Protein AF-0000000080314604 (afdb_homodimer)

Solvent-accessible surface area (backbone atoms only — not comparable to full-atom values): 36647 Å² total; per-residue (Å²): 114,68,57,58,67,42,43,47,68,58,77,38,38,29,44,70,38,36,53,60,72,23,35,50,66,32,46,63,83,41,47,66,77,58,94,66,36,32,67,40,71,62,60,79,66,90,70,66,66,75,65,69,70,42,43,37,62,43,99,84,60,45,66,39,70,54,50,74,65,53,44,48,52,48,36,40,73,53,12,19,38,38,34,41,87,55,27,36,36,32,30,52,87,29,19,28,50,33,38,35,43,31,62,76,80,54,58,82,66,72,52,71,48,75,71,47,50,38,72,49,67,38,81,57,75,39,74,42,70,52,81,55,19,45,31,35,29,30,62,89,41,12,28,33,42,26,35,26,68,90,76,49,34,67,52,34,39,34,27,14,79,58,78,78,60,79,63,67,44,36,40,58,47,48,51,50,43,34,64,74,27,71,47,63,82,34,43,78,61,76,75,50,92,60,64,52,64,21,50,42,46,35,41,37,51,15,45,26,56,74,60,64,30,61,51,60,52,39,42,66,61,27,48,45,58,69,75,41,62,74,78,64,32,58,68,59,52,53,50,28,50,69,51,20,57,79,43,72,73,52,88,56,21,64,29,44,24,46,38,52,44,51,55,50,50,54,47,39,46,54,42,54,44,60,64,61,78,71,71,88,57,76,44,21,17,47,38,34,37,42,56,55,47,48,53,25,21,51,42,28,52,64,39,42,50,61,55,50,49,52,52,20,38,69,64,33,55,83,65,63,68,41,42,58,68,54,33,38,75,73,38,56,29,64,93,65,40,56,64,30,44,42,60,69,72,104,114,68,59,59,67,42,44,47,70,58,78,38,39,29,45,71,39,37,55,61,73,23,35,49,67,33,47,63,84,42,48,65,76,57,92,66,39,31,65,44,74,61,70,71,64,89,68,70,64,74,62,68,73,40,42,38,62,42,101,82,46,47,65,41,75,56,51,73,67,54,44,47,52,49,35,38,72,52,13,21,37,38,34,40,86,56,29,36,36,31,30,53,85,30,19,29,50,35,38,36,45,34,63,77,79,55,59,82,67,70,54,70,48,74,72,46,49,38,72,50,66,40,81,58,77,39,74,42,66,53,76,54,19,43,30,36,30,31,60,89,40,12,28,32,41,25,33,25,70,89,76,50,34,68,54,34,39,35,27,16,79,56,79,80,60,82,62,66,43,37,40,59,46,50,52,50,44,34,67,75,26,72,45,64,82,34,43,80,60,74,75,52,92,60,62,51,62,22,49,40,46,35,40,36,51,15,45,26,56,72,63,63,30,61,50,60,53,40,42,66,60,28,48,46,58,69,76,41,63,73,78,62,31,58,69,59,52,53,50,29,48,70,51,20,62,84,42,72,72,51,90,55,23,61,30,45,24,46,38,53,42,50,52,50,52,52,48,40,44,53,41,54,45,60,64,60,77,70,71,84,57,79,45,19,16,46,38,35,36,41,55,53,46,47,53,24,20,50,41,28,52,61,40,41,50,60,55,47,50,51,52,20,40,70,65,32,56,84,66,64,68,42,43,59,69,56,35,39,73,73,39,57,29,64,94,64,37,57,64,28,44,42,60,69,73,105

pLDDT: mean 79.79, std 16.33, range [25.59, 97.56]

Foldseek 3Di:
DAPLLCLLVLVAALQPGADCQDGFFDFPVRHNADQQKDWDFPDDDPPPPDDDGCFDLPVVRGTHRQPPVRVSVVCCVGWTWMDHPQKIFGDDNRGTAKIKHFDPVCVVVVQQAPVVVCVRRNQAPDWDDDLQWTWGHHQSRQKIWTARPVVSDTGIMMHHHDPDDQDKDALLNLLVLCLVAPCLVPVPDDQDPDFLNNLSVLQNQLVCVVLVCDGSVSNLQLVSLLVDDPVLQVPLLVVCCVPVPPDHDDSCNLSVLQNVLSVVVSVLVCLLCVLPPPDPPPDPVNVVVSVVSNVVSVVSVVVCVVSSVSNSCSSHVPGDIDGQVRSVVPRPNDPDDSSNRVVVVD/DAPLLCLLVLVAALQPGADQQDGFFDFPVRHNADPQKAWDFPPDPPPPPPPDGCFPCPVVRGGHNQPPVRVSVVCCVGWTWMDHPQKIFGDDNRGTAKIKHFDPVCVVVVQQAPVVVCVRRNQAPDWDDDLQWTWGHHQSRQKIWTARPVVSDTGIMMHHHDPDDQDKDALLNLLVLCLVAPCLVPVPDDQDPDFLNNLSVLQNQLVCVVLVQDGSVSNLQLVSLLVDDPVLQVPLLVVCCVPVPPDHDDSCNLSVLLNVLSVVVSVLVCLLCVLPPPPPPPDPVNVVVSVVSNVVSVVSVVVCVVSSVSNSCSSHVPGDIDGQVRSVVPRPNDPDDSNNRVVVVD

Radius of gyration: 33.5 Å; Cα contacts (8 Å, |Δi|>4): 1181; chains: 2; bounding box: 65×101×66 Å

Structure (mmCIF, N/CA/C/O backbone):
data_AF-0000000080314604-model_v1
#
loop_
_entity.id
_entity.type
_entity.pdbx_description
1 polymer 'Uncharacterized protein'
#
loop_
_atom_site.group_PDB
_atom_site.id
_atom_site.type_symbol
_atom_site.label_atom_id
_atom_site.label_alt_id
_atom_site.label_comp_id
_atom_site.label_asym_id
_atom_site.label_entity_id
_atom_site.label_seq_id
_atom_site.pdbx_PDB_ins_code
_atom_site.Cartn_x
_atom_site.Cartn_y
_atom_site.Cartn_z
_atom_site.occupancy
_atom_site.B_iso_or_equiv
_atom_site.auth_seq_id
_atom_site.auth_comp_id
_atom_site.auth_asym_id
_atom_site.auth_atom_id
_atom_site.pdbx_PDB_model_num
ATOM 1 N N . MET A 1 1 ? 17.922 49.344 4.137 1 65.94 1 MET A N 1
ATOM 2 C CA . MET A 1 1 ? 17.734 49.125 5.57 1 65.94 1 MET A CA 1
ATOM 3 C C . MET A 1 1 ? 16.25 49.031 5.914 1 65.94 1 MET A C 1
ATOM 5 O O . MET A 1 1 ? 15.422 49.719 5.293 1 65.94 1 MET A O 1
ATOM 9 N N . ILE A 1 2 ? 15.883 48.062 6.645 1 79.75 2 ILE A N 1
ATOM 10 C CA . ILE A 1 2 ? 14.492 47.875 7.016 1 79.75 2 ILE A CA 1
ATOM 11 C C . ILE A 1 2 ? 14.047 48.969 7.977 1 79.75 2 ILE A C 1
ATOM 13 O O . ILE A 1 2 ? 14.703 49.219 8.992 1 79.75 2 ILE A O 1
ATOM 17 N N . ASP A 1 3 ? 13.102 49.75 7.535 1 81.94 3 ASP A N 1
ATOM 18 C CA . ASP A 1 3 ? 12.516 50.781 8.398 1 81.94 3 ASP A CA 1
ATOM 19 C C . ASP A 1 3 ? 11.516 50.156 9.375 1 81.94 3 ASP A C 1
ATOM 21 O O . ASP A 1 3 ? 10.312 50.125 9.109 1 81.94 3 ASP A O 1
ATOM 25 N N . TRP A 1 4 ? 12.031 49.812 10.5 1 85 4 TRP A N 1
ATOM 26 C CA . TRP A 1 4 ? 11.211 49.094 11.477 1 85 4 TRP A CA 1
ATOM 27 C C . TRP A 1 4 ? 10.148 50 12.062 1 85 4 TRP A C 1
ATOM 29 O O . TRP A 1 4 ? 9.031 49.562 12.352 1 85 4 TRP A O 1
ATOM 39 N N . ASP A 1 5 ? 10.523 51.281 12.219 1 84.81 5 ASP A N 1
ATOM 40 C CA . ASP A 1 5 ? 9.578 52.219 12.797 1 84.81 5 ASP A CA 1
ATOM 41 C C . ASP A 1 5 ? 8.383 52.438 11.867 1 84.81 5 ASP A C 1
ATOM 43 O O . ASP A 1 5 ? 7.238 52.5 12.32 1 84.81 5 ASP A O 1
ATOM 47 N N . ALA A 1 6 ? 8.68 52.5 10.656 1 85.19 6 ALA A N 1
ATOM 48 C CA . ALA A 1 6 ? 7.605 52.656 9.68 1 85.19 6 ALA A CA 1
ATOM 49 C C . ALA A 1 6 ? 6.719 51.406 9.641 1 85.19 6 ALA A C 1
ATOM 51 O O . ALA A 1 6 ? 5.5 51.531 9.492 1 85.19 6 ALA A O 1
ATOM 52 N N . LEU A 1 7 ? 7.285 50.281 9.82 1 84.12 7 LEU A N 1
ATOM 53 C CA . LEU A 1 7 ? 6.539 49.031 9.812 1 84.12 7 LEU A CA 1
ATOM 54 C C . LEU A 1 7 ? 5.652 48.938 11.055 1 84.12 7 LEU A C 1
ATOM 56 O O . LEU A 1 7 ? 4.48 48.562 10.953 1 84.12 7 LEU A O 1
ATOM 60 N N . ARG A 1 8 ? 6.199 49.375 12.188 1 85 8 ARG A N 1
ATOM 61 C CA . ARG A 1 8 ? 5.465 49.312 13.445 1 85 8 ARG A CA 1
ATOM 62 C C . ARG A 1 8 ? 4.262 50.25 13.422 1 85 8 ARG A C 1
ATOM 64 O O . ARG A 1 8 ? 3.201 49.906 13.961 1 85 8 ARG A O 1
ATOM 71 N N . SER A 1 9 ? 4.527 51.344 12.75 1 82.81 9 SER A N 1
ATOM 72 C CA . SER A 1 9 ? 3.482 52.375 12.742 1 82.81 9 SER A CA 1
ATOM 73 C C . SER A 1 9 ? 2.436 52.062 11.672 1 82.81 9 SER A C 1
ATOM 75 O O . SER A 1 9 ? 1.402 52.75 11.609 1 82.81 9 SER A O 1
ATOM 77 N N . GLY A 1 10 ? 2.709 51.125 10.906 1 82.31 10 GLY A N 1
ATOM 78 C CA . GLY A 1 10 ? 1.764 50.781 9.859 1 82.31 10 GLY A CA 1
ATOM 79 C C . GLY A 1 10 ? 1.852 51.688 8.648 1 82.31 10 GLY A C 1
ATOM 80 O O . GLY A 1 10 ? 1.002 51.625 7.758 1 82.31 10 GLY A O 1
ATOM 81 N N . ARG A 1 11 ? 2.814 52.594 8.609 1 82.31 11 ARG A N 1
ATOM 82 C CA . ARG A 1 11 ? 2.992 53.5 7.48 1 82.31 11 ARG A CA 1
ATOM 83 C C . ARG A 1 11 ? 3.369 52.719 6.219 1 82.31 11 ARG A C 1
ATOM 85 O O . ARG A 1 11 ? 2.996 53.125 5.109 1 82.31 11 ARG A O 1
ATOM 92 N N . VAL A 1 12 ? 4.066 51.625 6.473 1 81.62 12 VAL A N 1
ATOM 93 C CA . VAL A 1 12 ? 4.438 50.75 5.379 1 81.62 12 VAL A CA 1
ATOM 94 C C . VAL A 1 12 ? 4.168 49.281 5.773 1 81.62 12 VAL A C 1
ATOM 96 O O . VAL A 1 12 ? 3.939 49 6.949 1 81.62 12 VAL A O 1
ATOM 99 N N . ASP A 1 13 ? 4.074 48.5 4.73 1 87.69 13 ASP A N 1
ATOM 100 C CA . ASP A 1 13 ? 3.93 47.062 5.043 1 87.69 13 ASP A CA 1
ATOM 101 C C . ASP A 1 13 ? 5.172 46.281 4.625 1 87.69 13 ASP A C 1
ATOM 103 O O . ASP A 1 13 ? 6.145 46.875 4.145 1 87.69 13 ASP A O 1
ATOM 107 N N . GLY A 1 14 ? 5.156 45.062 5.043 1 86.81 14 GLY A N 1
ATOM 108 C CA . GLY A 1 14 ? 6.312 44.188 4.836 1 86.81 14 GLY A CA 1
ATOM 109 C C . GLY A 1 14 ? 6.719 44.062 3.381 1 86.81 14 GLY A C 1
ATOM 110 O O . GLY A 1 14 ? 7.859 43.719 3.076 1 86.81 14 GLY A O 1
ATOM 111 N N . ARG A 1 15 ? 5.828 44.438 2.426 1 89.25 15 ARG A N 1
ATOM 112 C CA . ARG A 1 15 ? 6.133 44.375 1.001 1 89.25 15 ARG A CA 1
ATOM 113 C C . ARG A 1 15 ? 7.074 45.5 0.574 1 89.25 15 ARG A C 1
ATOM 115 O O . ARG A 1 15 ? 7.73 45.406 -0.465 1 89.25 15 ARG A O 1
ATOM 122 N N . SER A 1 16 ? 7.109 46.531 1.393 1 86.44 16 SER A N 1
ATOM 123 C CA . SER A 1 16 ? 7.918 47.688 1.062 1 86.44 16 SER A CA 1
ATOM 124 C C . SER A 1 16 ? 9.328 47.562 1.636 1 86.44 16 SER A C 1
ATOM 126 O O . SER A 1 16 ? 10.195 48.406 1.353 1 86.44 16 SER A O 1
ATOM 128 N N . ALA A 1 17 ? 9.516 46.531 2.398 1 86.06 17 ALA A N 1
ATOM 129 C CA . ALA A 1 17 ? 10.828 46.344 3.023 1 86.06 17 ALA A CA 1
ATOM 130 C C . ALA A 1 17 ? 11.898 46.031 1.979 1 86.06 17 ALA A C 1
ATOM 132 O O . ALA A 1 17 ? 11.695 45.188 1.114 1 86.06 17 ALA A O 1
ATOM 133 N N . ARG A 1 18 ? 12.969 46.781 2.047 1 87.25 18 ARG A N 1
ATOM 134 C CA . ARG A 1 18 ? 14.102 46.531 1.159 1 87.25 18 ARG A CA 1
ATOM 135 C C . ARG A 1 18 ? 15.234 45.844 1.901 1 87.25 18 ARG A C 1
ATOM 137 O O . ARG A 1 18 ? 15.703 46.344 2.932 1 87.25 18 ARG A O 1
ATOM 144 N N . VAL A 1 19 ? 15.539 44.688 1.45 1 87.5 19 VAL A N 1
ATOM 145 C CA . VAL A 1 19 ? 16.609 43.875 2.025 1 87.5 19 VAL A CA 1
ATOM 146 C C . VAL A 1 19 ? 17.625 43.5 0.936 1 87.5 19 VAL A C 1
ATOM 148 O O . VAL A 1 19 ? 17.25 42.938 -0.099 1 87.5 19 VAL A O 1
ATOM 151 N N . ARG A 1 20 ? 18.828 43.844 1.153 1 87.44 20 ARG A N 1
ATOM 152 C CA . ARG A 1 20 ? 19.906 43.562 0.207 1 87.44 20 ARG A CA 1
ATOM 153 C C . ARG A 1 20 ? 19.531 44 -1.201 1 87.44 20 ARG A C 1
ATOM 155 O O . ARG A 1 20 ? 19.641 43.25 -2.156 1 87.44 20 ARG A O 1
ATOM 162 N N . GLY A 1 21 ? 18.906 45.125 -1.232 1 87.38 21 GLY A N 1
ATOM 163 C CA . GLY A 1 21 ? 18.625 45.781 -2.502 1 87.38 21 GLY A CA 1
ATOM 164 C C . GLY A 1 21 ? 17.297 45.406 -3.102 1 87.38 21 GLY A C 1
ATOM 165 O O . GLY A 1 21 ? 16.828 46 -4.062 1 87.38 21 GLY A O 1
ATOM 166 N N . ALA A 1 22 ? 16.703 44.406 -2.539 1 91.06 22 ALA A N 1
ATOM 167 C CA . ALA A 1 22 ? 15.508 43.906 -3.191 1 91.06 22 ALA A CA 1
ATOM 168 C C . ALA A 1 22 ? 14.289 44.031 -2.283 1 91.06 22 ALA A C 1
ATOM 170 O O . ALA A 1 22 ? 14.414 44.031 -1.057 1 91.06 22 ALA A O 1
ATOM 171 N N . ARG A 1 23 ? 13.141 44.25 -2.912 1 91.75 23 ARG A N 1
ATOM 172 C CA . ARG A 1 23 ? 11.836 44.188 -2.256 1 91.75 23 ARG A CA 1
ATOM 173 C C . ARG A 1 23 ? 10.953 43.125 -2.867 1 91.75 23 ARG A C 1
ATOM 175 O O . ARG A 1 23 ? 11.289 42.531 -3.904 1 91.75 23 ARG A O 1
ATOM 182 N N . ILE A 1 24 ? 9.867 42.812 -2.096 1 91.94 24 ILE A N 1
ATOM 183 C CA . ILE A 1 24 ? 8.875 41.906 -2.625 1 91.94 24 ILE A CA 1
ATOM 184 C C . ILE A 1 24 ? 8.398 42.375 -3.994 1 91.94 24 ILE A C 1
ATOM 186 O O . ILE A 1 24 ? 8.102 43.562 -4.172 1 91.94 24 ILE A O 1
ATOM 190 N N . GLY A 1 25 ? 8.391 41.5 -4.969 1 89.75 25 GLY A N 1
ATOM 191 C CA . GLY A 1 25 ? 7.953 41.875 -6.312 1 89.75 25 GLY A CA 1
ATOM 192 C C . GLY A 1 25 ? 9.109 42.156 -7.254 1 89.75 25 GLY A C 1
ATOM 193 O O . GLY A 1 25 ? 8.922 42.188 -8.477 1 89.75 25 GLY A O 1
ATOM 194 N N . ASP A 1 26 ? 10.297 42.344 -6.77 1 91.06 26 ASP A N 1
ATOM 195 C CA . ASP A 1 26 ? 11.453 42.625 -7.613 1 91.06 26 ASP A CA 1
ATOM 196 C C . ASP A 1 26 ? 11.969 41.375 -8.305 1 91.06 26 ASP A C 1
ATOM 198 O O . ASP A 1 26 ? 11.703 40.25 -7.848 1 91.06 26 ASP A O 1
ATOM 202 N N . ALA A 1 27 ? 12.602 41.562 -9.383 1 89.44 27 ALA A N 1
ATOM 203 C CA . ALA A 1 27 ? 13.266 40.469 -10.078 1 89.44 27 ALA A CA 1
ATOM 204 C C . ALA A 1 27 ? 14.547 40.062 -9.359 1 89.44 27 ALA A C 1
ATOM 206 O O . ALA A 1 27 ? 15.07 40.812 -8.531 1 89.44 27 ALA A O 1
ATOM 207 N N . ILE A 1 28 ? 15.016 38.875 -9.641 1 86.06 28 ILE A N 1
ATOM 208 C CA . ILE A 1 28 ? 16.203 38.312 -8.992 1 86.06 28 ILE A CA 1
ATOM 209 C C . ILE A 1 28 ? 17.391 39.25 -9.188 1 86.06 28 ILE A C 1
ATOM 211 O O . ILE A 1 28 ? 18.297 39.312 -8.359 1 86.06 28 ILE A O 1
ATOM 215 N N . GLY A 1 29 ? 17.391 40 -10.211 1 85.94 29 GLY A N 1
ATOM 216 C CA . GLY A 1 29 ? 18.469 40.906 -10.492 1 85.94 29 GLY A CA 1
ATOM 217 C C . GLY A 1 29 ? 18.625 42 -9.438 1 85.94 29 GLY A C 1
ATOM 218 O O . GLY A 1 29 ? 19.688 42.594 -9.305 1 85.94 29 GLY A O 1
ATOM 219 N N . ALA A 1 30 ? 17.594 42.281 -8.719 1 89.69 30 ALA A N 1
ATOM 220 C CA . ALA A 1 30 ? 17.625 43.344 -7.707 1 89.69 30 ALA A CA 1
ATOM 221 C C . ALA A 1 30 ? 18.359 42.875 -6.457 1 89.69 30 ALA A C 1
ATOM 223 O O . ALA A 1 30 ? 18.781 43.719 -5.645 1 89.69 30 ALA A O 1
ATOM 224 N N . ILE A 1 31 ? 18.531 41.562 -6.277 1 88.44 31 ILE A N 1
ATOM 225 C CA . ILE A 1 31 ? 19.125 41 -5.062 1 88.44 31 ILE A CA 1
ATOM 226 C C . ILE A 1 31 ? 20.641 41.156 -5.117 1 88.44 31 ILE A C 1
ATOM 228 O O . ILE A 1 31 ? 21.281 40.75 -6.086 1 88.44 31 ILE A O 1
ATOM 232 N N . GLU A 1 32 ? 21.188 41.844 -4.137 1 87.06 32 GLU A N 1
ATOM 233 C CA . GLU A 1 32 ? 22.625 41.938 -3.986 1 87.06 32 GLU A CA 1
ATOM 234 C C . GLU A 1 32 ? 23.219 40.625 -3.477 1 87.06 32 GLU A C 1
ATOM 236 O O . GLU A 1 32 ? 23.031 40.25 -2.314 1 87.06 32 GLU A O 1
ATOM 241 N N . LEU A 1 33 ? 23.844 39.906 -4.371 1 82.5 33 LEU A N 1
ATOM 242 C CA . LEU A 1 33 ? 24.438 38.625 -4.039 1 82.5 33 LEU A CA 1
ATOM 243 C C . LEU A 1 33 ? 25.891 38.781 -3.578 1 82.5 33 LEU A C 1
ATOM 245 O O . LEU A 1 33 ? 26.547 39.75 -3.939 1 82.5 33 LEU A O 1
ATOM 249 N N . ASP A 1 34 ? 26.266 38 -2.656 1 78 34 ASP A N 1
ATOM 250 C CA . ASP A 1 34 ? 27.672 37.969 -2.256 1 78 34 ASP A CA 1
ATOM 251 C C . ASP A 1 34 ? 28.203 36.531 -2.299 1 78 34 ASP A C 1
ATOM 253 O O . ASP A 1 34 ? 27.547 35.625 -2.836 1 78 34 ASP A O 1
ATOM 257 N N . ALA A 1 35 ? 29.422 36.312 -1.798 1 70.38 35 ALA A N 1
ATOM 258 C CA . ALA A 1 35 ? 30.125 35.031 -1.932 1 70.38 35 ALA A CA 1
ATOM 259 C C . ALA A 1 35 ? 29.438 33.969 -1.114 1 70.38 35 ALA A C 1
ATOM 261 O O . ALA A 1 35 ? 29.672 32.75 -1.341 1 70.38 35 ALA A O 1
ATOM 262 N N . SER A 1 36 ? 28.547 34.344 -0.225 1 69.25 36 SER A N 1
ATOM 263 C CA . SER A 1 36 ? 27.922 33.344 0.652 1 69.25 36 SER A CA 1
ATOM 264 C C . SER A 1 36 ? 26.625 32.812 0.044 1 69.25 36 SER A C 1
ATOM 266 O O . SER A 1 36 ? 25.922 32 0.672 1 69.25 36 SER A O 1
ATOM 268 N N . VAL A 1 37 ? 26.344 33.156 -1.178 1 76.12 37 VAL A N 1
ATOM 269 C CA . VAL A 1 37 ? 25.031 32.844 -1.766 1 76.12 37 VAL A CA 1
ATOM 270 C C . VAL A 1 37 ? 24.875 31.344 -1.947 1 76.12 37 VAL A C 1
ATOM 272 O O . VAL A 1 37 ? 25.828 30.656 -2.338 1 76.12 37 VAL A O 1
ATOM 275 N N . ARG A 1 38 ? 23.719 30.875 -1.546 1 71.38 38 ARG A N 1
ATOM 276 C CA . ARG A 1 38 ? 23.281 29.5 -1.783 1 71.38 38 ARG A CA 1
ATOM 277 C C . ARG A 1 38 ? 21.891 29.469 -2.43 1 71.38 38 ARG A C 1
ATOM 279 O O . ARG A 1 38 ? 21.094 30.375 -2.232 1 71.38 38 ARG A O 1
ATOM 286 N N . TYR A 1 39 ? 21.609 28.516 -3.338 1 70.56 39 TYR A N 1
ATOM 287 C CA . TYR A 1 39 ? 20.344 28.391 -4.059 1 70.56 39 TYR A CA 1
ATOM 288 C C . TYR A 1 39 ? 19.75 27 -3.869 1 70.56 39 TYR A C 1
ATOM 290 O O . TYR A 1 39 ? 20.469 26.016 -3.863 1 70.56 39 TYR A O 1
ATOM 298 N N . GLU A 1 40 ? 18.422 27 -3.516 1 64.12 40 GLU A N 1
ATOM 299 C CA . GLU A 1 40 ? 17.625 25.781 -3.455 1 64.12 40 GLU A CA 1
ATOM 300 C C . GLU A 1 40 ? 16.438 25.844 -4.406 1 64.12 40 GLU A C 1
ATOM 302 O O . GLU A 1 40 ? 15.617 26.766 -4.324 1 64.12 40 GLU A O 1
ATOM 307 N N . SER A 1 41 ? 16.281 24.891 -5.383 1 54.31 41 SER A N 1
ATOM 308 C CA . SER A 1 41 ? 15.156 24.875 -6.309 1 54.31 41 SER A CA 1
ATOM 309 C C . SER A 1 41 ? 13.898 24.328 -5.637 1 54.31 41 SER A C 1
ATOM 311 O O . SER A 1 41 ? 13.977 23.469 -4.762 1 54.31 41 SER A O 1
ATOM 313 N N . ILE A 1 42 ? 12.688 25.047 -5.629 1 48.62 42 ILE A N 1
ATOM 314 C CA . ILE A 1 42 ? 11.398 24.547 -5.16 1 48.62 42 ILE A CA 1
ATOM 315 C C . ILE A 1 42 ? 10.898 23.453 -6.094 1 48.62 42 ILE A C 1
ATOM 317 O O . ILE A 1 42 ? 9.828 22.891 -5.875 1 48.62 42 ILE A O 1
ATOM 321 N N . ALA A 1 43 ? 11.289 23.172 -7.172 1 40.94 43 ALA A N 1
ATOM 322 C CA . ALA A 1 43 ? 10.633 22.156 -7.996 1 40.94 43 ALA A CA 1
ATOM 323 C C . ALA A 1 43 ? 10.242 20.938 -7.16 1 40.94 43 ALA A C 1
ATOM 325 O O . ALA A 1 43 ? 10.672 20.812 -6.012 1 40.94 43 ALA A O 1
ATOM 326 N N . SER A 1 44 ? 10.219 19.531 -7.762 1 33 44 SER A N 1
ATOM 327 C CA . SER A 1 44 ? 9.391 18.359 -7.477 1 33 44 SER A CA 1
ATOM 328 C C . SER A 1 44 ? 9.57 17.906 -6.031 1 33 44 SER A C 1
ATOM 330 O O . SER A 1 44 ? 10.516 18.312 -5.355 1 33 44 SER A O 1
ATOM 332 N N . GLY A 1 45 ? 9 16.562 -5.59 1 29.94 45 GLY A N 1
ATOM 333 C CA . GLY A 1 45 ? 8.859 15.859 -4.328 1 29.94 45 GLY A CA 1
ATOM 334 C C . GLY A 1 45 ? 10.078 15.984 -3.432 1 29.94 45 GLY A C 1
ATOM 335 O O . GLY A 1 45 ? 11.133 16.469 -3.869 1 29.94 45 GLY A O 1
ATOM 336 N N . PRO A 1 46 ? 9.828 15.891 -2.119 1 28.27 46 PRO A N 1
ATOM 337 C CA . PRO A 1 46 ? 10.844 16.016 -1.071 1 28.27 46 PRO A CA 1
ATOM 338 C C . PRO A 1 46 ? 12.227 15.547 -1.527 1 28.27 46 PRO A C 1
ATOM 340 O O . PRO A 1 46 ? 13.125 15.375 -0.703 1 28.27 46 PRO A O 1
ATOM 343 N N . ARG A 1 47 ? 12.312 14.852 -2.693 1 27.72 47 ARG A N 1
ATOM 344 C CA . ARG A 1 47 ? 13.656 14.289 -2.811 1 27.72 47 ARG A CA 1
ATOM 345 C C . ARG A 1 47 ? 14.711 15.383 -2.826 1 27.72 47 ARG A C 1
ATOM 347 O O . ARG A 1 47 ? 15.891 15.117 -3.055 1 27.72 47 ARG A O 1
ATOM 354 N N . SER A 1 48 ? 14.25 16.531 -3.32 1 26.42 48 SER A N 1
ATOM 355 C CA . SER A 1 48 ? 15.484 17.219 -3.701 1 26.42 48 SER A CA 1
ATOM 356 C C . SER A 1 48 ? 16.312 17.594 -2.475 1 26.42 48 SER A C 1
ATOM 358 O O . SER A 1 48 ? 15.867 18.375 -1.633 1 26.42 48 SER A O 1
ATOM 360 N N . HIS A 1 49 ? 16.891 16.688 -1.822 1 26.62 49 HIS A N 1
ATOM 361 C CA . HIS A 1 49 ? 18.031 17 -0.963 1 26.62 49 HIS A CA 1
ATOM 362 C C . HIS A 1 49 ? 18.672 18.312 -1.354 1 26.62 49 HIS A C 1
ATOM 364 O O . HIS A 1 49 ? 18.703 18.672 -2.535 1 26.62 49 HIS A O 1
ATOM 370 N N . GLY A 1 50 ? 18.641 19.203 -0.4 1 25.59 50 GLY A N 1
ATOM 371 C CA . GLY A 1 50 ? 19.469 20.391 -0.252 1 25.59 50 GLY A CA 1
ATOM 372 C C . GLY A 1 50 ? 20.844 20.234 -0.878 1 25.59 50 GLY A C 1
ATOM 373 O O . GLY A 1 50 ? 21.484 19.188 -0.744 1 25.59 50 GLY A O 1
ATOM 374 N N . THR A 1 51 ? 21 20.906 -2.045 1 26.53 51 THR A N 1
ATOM 375 C CA . THR A 1 51 ? 22.344 21.281 -2.475 1 26.53 51 THR A CA 1
ATOM 376 C C . THR A 1 51 ? 23.203 21.656 -1.274 1 26.53 51 THR A C 1
ATOM 378 O O . THR A 1 51 ? 22.734 22.297 -0.336 1 26.53 51 THR A O 1
ATOM 381 N N . ASP A 1 52 ? 24.156 20.938 -0.807 1 27.08 52 ASP A N 1
ATOM 382 C CA . ASP A 1 52 ? 25.375 21.578 -0.298 1 27.08 52 ASP A CA 1
ATOM 383 C C . ASP A 1 52 ? 25.469 23.031 -0.762 1 27.08 52 ASP A C 1
ATOM 385 O O . ASP A 1 52 ? 24.734 23.453 -1.657 1 27.08 52 ASP A O 1
ATOM 389 N N . GLY A 1 53 ? 26.797 23.781 -0.779 1 28.75 53 GLY A N 1
ATOM 390 C CA . GLY A 1 53 ? 27.281 25.047 -1.3 1 28.75 53 GLY A CA 1
ATOM 391 C C . GLY A 1 53 ? 26.672 25.422 -2.639 1 28.75 53 GLY A C 1
ATOM 392 O O . GLY A 1 53 ? 25.984 24.609 -3.252 1 28.75 53 GLY A O 1
ATOM 393 N N . ALA A 1 54 ? 27.016 26.75 -3.264 1 32.78 54 ALA A N 1
ATOM 394 C CA . ALA A 1 54 ? 27.141 27.406 -4.566 1 32.78 54 ALA A CA 1
ATOM 395 C C . ALA A 1 54 ? 27.422 26.375 -5.664 1 32.78 54 ALA A C 1
ATOM 397 O O . ALA A 1 54 ? 27.969 26.719 -6.719 1 32.78 54 ALA A O 1
ATOM 398 N N . PHE A 1 55 ? 27.609 25.047 -5.395 1 31.61 55 PHE A N 1
ATOM 399 C CA . PHE A 1 55 ? 28.203 24.172 -6.414 1 31.61 55 PHE A CA 1
ATOM 400 C C . PHE A 1 55 ? 27.109 23.531 -7.266 1 31.61 55 PHE A C 1
ATOM 402 O O . PHE A 1 55 ? 26.031 23.234 -6.77 1 31.61 55 PHE A O 1
ATOM 409 N N . ASP A 1 56 ? 27.078 23.812 -8.594 1 33.81 56 ASP A N 1
ATOM 410 C CA . ASP A 1 56 ? 26.375 23.172 -9.695 1 33.81 56 ASP A CA 1
ATOM 411 C C . ASP A 1 56 ? 26.625 21.656 -9.711 1 33.81 56 ASP A C 1
ATOM 413 O O . ASP A 1 56 ? 27.766 21.219 -9.688 1 33.81 56 ASP A O 1
ATOM 417 N N . ILE A 1 57 ? 25.984 20.891 -9.195 1 34.5 57 ILE A N 1
ATOM 418 C CA . ILE A 1 57 ? 26.203 19.484 -9.523 1 34.5 57 ILE A CA 1
ATOM 419 C C . ILE A 1 57 ? 25.875 19.234 -10.992 1 34.5 57 ILE A C 1
ATOM 421 O O . ILE A 1 57 ? 24.734 19.422 -11.414 1 34.5 57 ILE A O 1
ATOM 425 N N . LEU A 1 58 ? 26.922 19.234 -11.922 1 30.88 58 LEU A N 1
ATOM 426 C CA . LEU A 1 58 ? 26.781 18.891 -13.336 1 30.88 58 LEU A CA 1
ATOM 427 C C . LEU A 1 58 ? 26.141 17.531 -13.508 1 30.88 58 LEU A C 1
ATOM 429 O O . LEU A 1 58 ? 26.203 16.688 -12.609 1 30.88 58 LEU A O 1
ATOM 433 N N . PRO A 1 59 ? 25.547 17.438 -14.695 1 34.34 59 PRO A N 1
ATOM 434 C CA . PRO A 1 59 ? 24.938 16.141 -14.992 1 34.34 59 PRO A CA 1
ATOM 435 C C . PRO A 1 59 ? 25.812 14.961 -14.562 1 34.34 59 PRO A C 1
ATOM 437 O O . PRO A 1 59 ? 25.281 13.898 -14.203 1 34.34 59 PRO A O 1
ATOM 440 N N . ASP A 1 60 ? 27.203 15.102 -14.602 1 33.81 60 ASP A N 1
ATOM 441 C CA . ASP A 1 60 ? 28.219 14.102 -14.289 1 33.81 60 ASP A CA 1
ATOM 442 C C . ASP A 1 60 ? 28.5 14.055 -12.797 1 33.81 60 ASP A C 1
ATOM 444 O O . ASP A 1 60 ? 29.422 13.367 -12.352 1 33.81 60 ASP A O 1
ATOM 448 N N . GLY A 1 61 ? 27.781 14.469 -11.922 1 34.38 61 GLY A N 1
ATOM 449 C CA . GLY A 1 61 ? 27.859 14.414 -10.477 1 34.38 61 GLY A CA 1
ATOM 450 C C . GLY A 1 61 ? 28.734 15.5 -9.883 1 34.38 61 GLY A C 1
ATOM 451 O O . GLY A 1 61 ? 28.938 15.547 -8.664 1 34.38 61 GLY A O 1
ATOM 452 N N . ARG A 1 62 ? 29.531 16.203 -10.859 1 37.22 62 ARG A N 1
ATOM 453 C CA . ARG A 1 62 ? 30.5 17.188 -10.383 1 37.22 62 ARG A CA 1
ATOM 454 C C . ARG A 1 62 ? 29.812 18.438 -9.875 1 37.22 62 ARG A C 1
ATOM 456 O O . ARG A 1 62 ? 28.797 18.875 -10.438 1 37.22 62 ARG A O 1
ATOM 463 N N . ARG A 1 63 ? 30.203 19 -8.656 1 37.03 63 ARG A N 1
ATOM 464 C CA . ARG A 1 63 ? 29.781 20.219 -7.969 1 37.03 63 ARG A CA 1
ATOM 465 C C . ARG A 1 63 ? 30.438 21.453 -8.578 1 37.03 63 ARG A C 1
ATOM 467 O O . ARG A 1 63 ? 31.672 21.516 -8.68 1 37.03 63 ARG A O 1
ATOM 474 N N . VAL A 1 64 ? 29.953 22.219 -9.586 1 42.31 64 VAL A N 1
ATOM 475 C CA . VAL A 1 64 ? 30.594 23.438 -10.086 1 42.31 64 VAL A CA 1
ATOM 476 C C . VAL A 1 64 ? 29.953 24.656 -9.43 1 42.31 64 VAL A C 1
ATOM 478 O O . VAL A 1 64 ? 28.734 24.719 -9.273 1 42.31 64 VAL A O 1
ATOM 481 N N . PRO A 1 65 ? 30.703 25.578 -8.828 1 46.59 65 PRO A N 1
ATOM 482 C CA . PRO A 1 65 ? 30.219 26.859 -8.305 1 46.59 65 PRO A CA 1
ATOM 483 C C . PRO A 1 65 ? 29.406 27.641 -9.32 1 46.59 65 PRO A C 1
ATOM 485 O O . PRO A 1 65 ? 29.812 27.797 -10.477 1 46.59 65 PRO A O 1
ATOM 488 N N . VAL A 1 66 ? 28.203 27.828 -9.195 1 53.5 66 VAL A N 1
ATOM 489 C CA . VAL A 1 66 ? 27.359 28.516 -10.172 1 53.5 66 VAL A CA 1
ATOM 490 C C . VAL A 1 66 ? 27.641 30.016 -10.133 1 53.5 66 VAL A C 1
ATOM 492 O O . VAL A 1 66 ? 27.75 30.594 -9.055 1 53.5 66 VAL A O 1
ATOM 495 N N . SER A 1 67 ? 28.234 30.656 -11.25 1 62.81 67 SER A N 1
ATOM 496 C CA . SER A 1 67 ? 28.328 32.094 -11.375 1 62.81 67 SER A CA 1
ATOM 497 C C . SER A 1 67 ? 27.016 32.781 -11.016 1 62.81 67 SER A C 1
ATOM 499 O O . SER A 1 67 ? 25.953 32.188 -11.125 1 62.81 67 SER A O 1
ATOM 501 N N . PRO A 1 68 ? 27.188 34.094 -10.336 1 65.56 68 PRO A N 1
ATOM 502 C CA . PRO A 1 68 ? 25.969 34.844 -10.008 1 65.56 68 PRO A CA 1
ATOM 503 C C . PRO A 1 68 ? 25 34.906 -11.188 1 65.56 68 PRO A C 1
ATOM 505 O O . PRO A 1 68 ? 23.781 34.875 -10.992 1 65.56 68 PRO A O 1
ATOM 508 N N . GLU A 1 69 ? 25.594 35.031 -12.336 1 67.44 69 GLU A N 1
ATOM 509 C CA . GLU A 1 69 ? 24.75 35.125 -13.523 1 67.44 69 GLU A CA 1
ATOM 510 C C . GLU A 1 69 ? 24 33.844 -13.773 1 67.44 69 GLU A C 1
ATOM 512 O O . GLU A 1 69 ? 22.797 33.844 -14.039 1 67.44 69 GLU A O 1
ATOM 517 N N . THR A 1 70 ? 24.688 32.875 -13.633 1 67.62 70 THR A N 1
ATOM 518 C CA . THR A 1 70 ? 24.094 31.578 -13.852 1 67.62 70 THR A CA 1
ATOM 519 C C . THR A 1 70 ? 23.031 31.281 -12.789 1 67.62 70 THR A C 1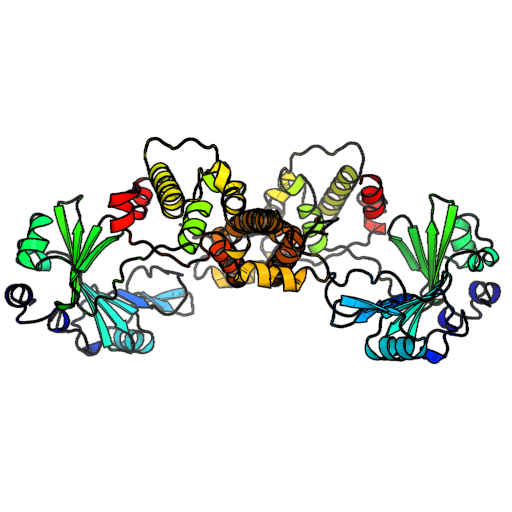
ATOM 521 O O . THR A 1 70 ? 21.984 30.703 -13.086 1 67.62 70 THR A O 1
ATOM 524 N N . LEU A 1 71 ? 23.391 31.719 -11.625 1 72.12 71 LEU A N 1
ATOM 525 C CA . LEU A 1 71 ? 22.438 31.531 -10.539 1 72.12 71 LEU A CA 1
ATOM 526 C C . LEU A 1 71 ? 21.125 32.281 -10.828 1 72.12 71 LEU A C 1
ATOM 528 O O . LEU A 1 71 ? 20.047 31.719 -10.648 1 72.12 71 LEU A O 1
ATOM 532 N N . ARG A 1 72 ? 21.266 33.531 -11.367 1 77.62 72 ARG A N 1
ATOM 533 C CA . ARG A 1 72 ? 20.078 34.344 -11.633 1 77.62 72 ARG A CA 1
ATOM 534 C C . ARG A 1 72 ? 19.203 33.688 -12.711 1 77.62 72 ARG A C 1
ATOM 536 O O . ARG A 1 72 ? 17.984 33.688 -12.609 1 77.62 72 ARG A O 1
ATOM 543 N N . GLU A 1 73 ? 19.844 33.125 -13.594 1 73.25 73 GLU A N 1
ATOM 544 C CA . GLU A 1 73 ? 19.125 32.438 -14.672 1 73.25 73 GLU A CA 1
ATOM 545 C C . GLU A 1 73 ? 18.391 31.203 -14.156 1 73.25 73 GLU A C 1
ATOM 547 O O . GLU A 1 73 ? 17.219 31 -14.477 1 73.25 73 GLU A O 1
ATOM 552 N N . GLU A 1 74 ? 19.062 30.516 -13.359 1 69.19 74 GLU A N 1
ATOM 553 C CA . GLU A 1 74 ? 18.484 29.281 -12.828 1 69.19 74 GLU A CA 1
ATOM 554 C C . GLU A 1 74 ? 17.281 29.578 -11.938 1 69.19 74 GLU A C 1
ATOM 556 O O . GLU A 1 74 ? 16.25 28.922 -12.031 1 69.19 74 GLU A O 1
ATOM 561 N N . VAL A 1 75 ? 17.438 30.531 -11.141 1 74.38 75 VAL A N 1
ATOM 562 C CA . VAL A 1 75 ? 16.375 30.875 -10.195 1 74.38 75 VAL A CA 1
ATOM 563 C C . VAL A 1 75 ? 15.18 31.469 -10.953 1 74.38 75 VAL A C 1
ATOM 565 O O . VAL A 1 75 ? 14.031 31.203 -10.602 1 74.38 75 VAL A O 1
ATOM 568 N N . ALA A 1 76 ? 15.547 32.188 -11.961 1 75.06 76 ALA A N 1
ATOM 569 C CA . ALA A 1 76 ? 14.469 32.781 -12.758 1 75.06 76 ALA A CA 1
ATOM 570 C C . ALA A 1 76 ? 13.648 31.688 -13.453 1 75.06 76 ALA A C 1
ATOM 572 O O . ALA A 1 76 ? 12.43 31.797 -13.562 1 75.06 76 ALA A O 1
ATOM 573 N N . ALA A 1 77 ? 14.312 30.688 -13.812 1 68.75 77 ALA A N 1
ATOM 574 C CA . ALA A 1 77 ? 13.656 29.625 -14.586 1 68.75 77 ALA A CA 1
ATOM 575 C C . ALA A 1 77 ? 12.914 28.656 -13.672 1 68.75 77 ALA A C 1
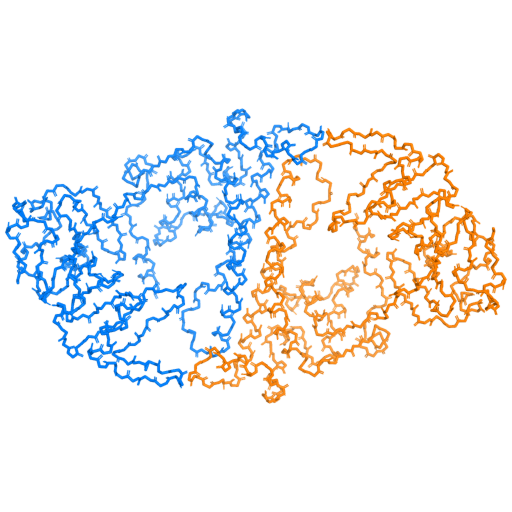ATOM 577 O O . ALA A 1 77 ? 11.812 28.219 -13.992 1 68.75 77 ALA A O 1
ATOM 578 N N . ARG A 1 78 ? 13.438 28.391 -12.539 1 66.06 78 ARG A N 1
ATOM 579 C CA . ARG A 1 78 ? 12.914 27.266 -11.773 1 66.06 78 ARG A CA 1
ATOM 580 C C . ARG A 1 78 ? 12.312 27.719 -10.453 1 66.06 78 ARG A C 1
ATOM 582 O O . ARG A 1 78 ? 11.609 26.969 -9.789 1 66.06 78 ARG A O 1
ATOM 589 N N . GLY A 1 79 ? 12.516 28.906 -10.219 1 71.88 79 GLY A N 1
ATOM 590 C CA . GLY A 1 79 ? 12.117 29.328 -8.883 1 71.88 79 GLY A CA 1
ATOM 591 C C . GLY A 1 79 ? 12.906 28.641 -7.781 1 71.88 79 GLY A C 1
ATOM 592 O O . GLY A 1 79 ? 13.703 27.734 -8.055 1 71.88 79 GLY A O 1
ATOM 593 N N . GLY A 1 80 ? 12.852 29.188 -6.59 1 75.12 80 GLY A N 1
ATOM 594 C CA . GLY A 1 80 ? 13.555 28.594 -5.465 1 75.12 80 GLY A CA 1
ATOM 595 C C . GLY A 1 80 ? 13.898 29.594 -4.375 1 75.12 80 GLY A C 1
ATOM 596 O O . GLY A 1 80 ? 13.289 30.656 -4.293 1 75.12 80 GLY A O 1
ATOM 597 N N . ARG A 1 81 ? 14.734 29.047 -3.521 1 76.75 81 ARG A N 1
ATOM 598 C CA . ARG A 1 81 ? 15.188 29.875 -2.408 1 76.75 81 ARG A CA 1
ATOM 599 C C . ARG A 1 81 ? 16.656 30.25 -2.564 1 76.75 81 ARG A C 1
ATOM 601 O O . ARG A 1 81 ? 17.484 29.406 -2.9 1 76.75 81 ARG A O 1
ATOM 608 N N . VAL A 1 82 ? 16.922 31.547 -2.463 1 79.75 82 VAL A N 1
ATOM 609 C CA . VAL A 1 82 ? 18.281 32.094 -2.492 1 79.75 82 VAL A CA 1
ATOM 610 C C . VAL A 1 82 ? 18.688 32.531 -1.091 1 79.75 82 VAL A C 1
ATOM 612 O O . VAL A 1 82 ? 17.984 33.312 -0.447 1 79.75 82 VAL A O 1
ATOM 615 N N . PHE A 1 83 ? 19.75 31.938 -0.624 1 78.44 83 PHE A N 1
ATOM 616 C CA . PHE A 1 83 ? 20.266 32.25 0.697 1 78.44 83 PHE A CA 1
ATOM 617 C C . PHE A 1 83 ? 21.5 33.156 0.586 1 78.44 83 PHE A C 1
ATOM 619 O O . PHE A 1 83 ? 22.453 32.844 -0.117 1 78.44 83 PHE A O 1
ATOM 626 N N . VAL A 1 84 ? 21.391 34.375 1.19 1 81.44 84 VAL A N 1
ATOM 627 C CA . VAL A 1 84 ? 22.516 35.312 1.189 1 81.44 84 VAL A CA 1
ATOM 628 C C . VAL A 1 84 ? 22.672 35.938 2.574 1 81.44 84 VAL A C 1
ATOM 630 O O . VAL A 1 84 ? 21.828 36.719 3.012 1 81.44 84 VAL A O 1
ATOM 633 N N . ALA A 1 85 ? 23.812 35.75 3.281 1 77.88 85 ALA A N 1
ATOM 634 C CA . ALA A 1 85 ? 24.203 36.375 4.535 1 77.88 85 ALA A CA 1
ATOM 635 C C . ALA A 1 85 ? 23.031 36.469 5.504 1 77.88 85 ALA A C 1
ATOM 637 O O . ALA A 1 85 ? 22.688 37.562 5.973 1 77.88 85 ALA A O 1
ATOM 638 N N . GLY A 1 86 ? 22.281 35.406 5.855 1 76.81 86 GLY A N 1
ATOM 639 C CA . GLY A 1 86 ? 21.219 35.344 6.848 1 76.81 86 GLY A CA 1
ATOM 640 C C . GLY A 1 86 ? 19.859 35.719 6.285 1 76.81 86 GLY A C 1
ATOM 641 O O . GLY A 1 86 ? 18.875 35.781 7.02 1 76.81 86 GLY A O 1
ATOM 642 N N . THR A 1 87 ? 19.922 36.031 4.984 1 85.38 87 THR A N 1
ATOM 643 C CA . THR A 1 87 ? 18.672 36.375 4.316 1 85.38 87 THR A CA 1
ATOM 644 C C . THR A 1 87 ? 18.297 35.281 3.312 1 85.38 87 THR A C 1
ATOM 646 O O . THR A 1 87 ? 19.156 34.75 2.627 1 85.38 87 THR A O 1
ATOM 649 N N . THR A 1 88 ? 17.062 35 3.35 1 83.62 88 THR A N 1
ATOM 650 C CA . THR A 1 88 ? 16.531 34.062 2.369 1 83.62 88 THR A CA 1
ATOM 651 C C . THR A 1 88 ? 15.484 34.719 1.481 1 83.62 88 THR A C 1
ATOM 653 O O . THR A 1 88 ? 14.57 35.375 1.98 1 83.62 88 THR A O 1
ATOM 656 N N . PHE A 1 89 ? 15.688 34.625 0.172 1 86.19 89 PHE A N 1
ATOM 657 C CA . PHE A 1 89 ? 14.719 35.094 -0.811 1 86.19 89 PHE A CA 1
ATOM 658 C C . PHE A 1 89 ? 14.016 33.906 -1.474 1 86.19 89 PHE A C 1
ATOM 660 O O . PHE A 1 89 ? 14.672 32.969 -1.962 1 86.19 89 PHE A O 1
ATOM 667 N N . GLU A 1 90 ? 12.766 33.938 -1.381 1 84.31 90 GLU A N 1
ATOM 668 C CA . GLU A 1 90 ? 11.984 32.969 -2.16 1 84.31 90 GLU A CA 1
ATOM 669 C C . GLU A 1 90 ? 11.484 33.594 -3.459 1 84.31 90 GLU A C 1
ATOM 671 O O . GLU A 1 90 ? 10.805 34.625 -3.436 1 84.31 90 GLU A O 1
ATOM 676 N N . LEU A 1 91 ? 11.867 32.938 -4.527 1 82.56 91 LEU A N 1
ATOM 677 C CA . LEU A 1 91 ? 11.469 33.438 -5.832 1 82.56 91 LEU A CA 1
ATOM 678 C C . LEU A 1 91 ? 10.516 32.469 -6.527 1 82.56 91 LEU A C 1
ATOM 680 O O . LEU A 1 91 ? 10.703 31.266 -6.457 1 82.56 91 LEU A O 1
ATOM 684 N N . ARG A 1 92 ? 9.461 33.062 -7.012 1 80.94 92 ARG A N 1
ATOM 685 C CA . ARG A 1 92 ? 8.531 32.344 -7.898 1 80.94 92 ARG A CA 1
ATOM 686 C C . ARG A 1 92 ? 8.258 33.188 -9.156 1 80.94 92 ARG A C 1
ATOM 688 O O . ARG A 1 92 ? 8.07 34.406 -9.086 1 80.94 92 ARG A O 1
ATOM 695 N N . ASP A 1 93 ? 8.352 32.469 -10.242 1 78.19 93 ASP A N 1
ATOM 696 C CA . ASP A 1 93 ? 8.141 33.125 -11.531 1 78.19 93 ASP A CA 1
ATOM 697 C C . ASP A 1 93 ? 9.094 34.312 -11.727 1 78.19 93 ASP A C 1
ATOM 699 O O . ASP A 1 93 ? 8.688 35.375 -12.219 1 78.19 93 ASP A O 1
ATOM 703 N N . GLY A 1 94 ? 10.25 34.156 -11.133 1 78.56 94 GLY A N 1
ATOM 704 C CA . GLY A 1 94 ? 11.312 35.125 -11.359 1 78.56 94 GLY A CA 1
ATOM 705 C C . GLY A 1 94 ? 11.219 36.344 -10.445 1 78.56 94 GLY A C 1
ATOM 706 O O . GLY A 1 94 ? 11.992 37.281 -10.578 1 78.56 94 GLY A O 1
ATOM 707 N N . VAL A 1 95 ? 10.227 36.344 -9.594 1 88 95 VAL A N 1
ATOM 708 C CA . VAL A 1 95 ? 10.039 37.5 -8.742 1 88 95 VAL A CA 1
ATOM 709 C C . VAL A 1 95 ? 10.148 37.094 -7.273 1 88 95 VAL A C 1
ATOM 711 O O . VAL A 1 95 ? 9.789 35.969 -6.906 1 88 95 VAL A O 1
ATOM 714 N N . VAL A 1 96 ? 10.625 38 -6.504 1 89 96 VAL A N 1
ATOM 715 C CA . VAL A 1 96 ? 10.734 37.781 -5.066 1 89 96 VAL A CA 1
ATOM 716 C C . VAL A 1 96 ? 9.336 37.781 -4.438 1 89 96 VAL A C 1
ATOM 718 O O . VAL A 1 96 ? 8.602 38.75 -4.531 1 89 96 VAL A O 1
ATOM 721 N N . ARG A 1 97 ? 9 36.688 -3.779 1 86.19 97 ARG A N 1
ATOM 722 C CA . ARG A 1 97 ? 7.68 36.562 -3.174 1 86.19 97 ARG A CA 1
ATOM 723 C C . ARG A 1 97 ? 7.762 36.688 -1.657 1 86.19 97 ARG A C 1
ATOM 725 O O . ARG A 1 97 ? 6.812 37.156 -1.018 1 86.19 97 ARG A O 1
ATOM 732 N N . ARG A 1 98 ? 8.898 36.219 -1.147 1 86.88 98 ARG A N 1
ATOM 733 C CA . ARG A 1 98 ? 9.094 36.25 0.298 1 86.88 98 ARG A CA 1
ATOM 734 C C . ARG A 1 98 ? 10.562 36.5 0.641 1 86.88 98 ARG A C 1
ATOM 736 O O . ARG A 1 98 ? 11.453 36.125 -0.108 1 86.88 98 ARG A O 1
ATOM 743 N N . ILE A 1 99 ? 10.797 37.219 1.729 1 87.19 99 ILE A N 1
ATOM 744 C CA . ILE A 1 99 ? 12.133 37.5 2.26 1 87.19 99 ILE A CA 1
ATOM 745 C C . ILE A 1 99 ? 12.18 37.125 3.74 1 87.19 99 ILE A C 1
ATOM 747 O O . ILE A 1 99 ? 11.32 37.531 4.52 1 87.19 99 ILE A O 1
ATOM 751 N N . TRP A 1 100 ? 13.086 36.281 4.082 1 87.38 100 TRP A N 1
ATOM 752 C CA . TRP A 1 100 ? 13.367 35.969 5.484 1 87.38 100 TRP A CA 1
ATOM 753 C C . TRP A 1 100 ? 14.688 36.594 5.922 1 87.38 100 TRP A C 1
ATOM 755 O O . TRP A 1 100 ? 15.711 36.438 5.262 1 87.38 100 TRP A O 1
ATOM 765 N N . VAL A 1 101 ? 14.633 37.375 6.957 1 87.69 101 VAL A N 1
ATOM 766 C CA . VAL A 1 101 ? 15.82 38.031 7.496 1 87.69 101 VAL A CA 1
ATOM 767 C C . VAL A 1 101 ? 16.156 37.438 8.867 1 87.69 101 VAL A C 1
ATOM 769 O O . VAL A 1 101 ? 15.266 37.281 9.719 1 87.69 101 VAL A O 1
ATOM 772 N N . ARG A 1 102 ? 17.422 37 8.992 1 85.5 102 ARG A N 1
ATOM 773 C CA . ARG A 1 102 ? 17.938 36.5 10.258 1 85.5 102 ARG A CA 1
ATOM 774 C C . ARG A 1 102 ? 19.188 37.281 10.68 1 85.5 102 ARG A C 1
ATOM 776 O O . ARG A 1 102 ? 19.781 37.969 9.875 1 85.5 102 ARG A O 1
ATOM 783 N N . GLY A 1 103 ? 19.5 37.188 12.062 1 76.38 103 GLY A N 1
ATOM 784 C CA . GLY A 1 103 ? 20.797 37.688 12.539 1 76.38 103 GLY A CA 1
ATOM 785 C C . GLY A 1 103 ? 20.781 39.125 12.969 1 76.38 103 GLY A C 1
ATOM 786 O O . GLY A 1 103 ? 19.766 39.625 13.484 1 76.38 103 GLY A O 1
ATOM 787 N N . PRO A 1 104 ? 21.938 39.812 12.719 1 71.25 104 PRO A N 1
ATOM 788 C CA . PRO A 1 104 ? 22.156 41.125 13.312 1 71.25 104 PRO A CA 1
ATOM 789 C C . PRO A 1 104 ? 21.172 42.156 12.797 1 71.25 104 PRO A C 1
ATOM 791 O O . PRO A 1 104 ? 20.875 43.125 13.5 1 71.25 104 PRO A O 1
ATOM 794 N N . GLY A 1 105 ? 20.594 41.906 11.633 1 70.5 105 GLY A N 1
ATOM 795 C CA . GLY A 1 105 ? 19.625 42.875 11.094 1 70.5 105 GLY A CA 1
ATOM 796 C C . GLY A 1 105 ? 18.359 42.938 11.922 1 70.5 105 GLY A C 1
ATOM 797 O O . GLY A 1 105 ? 17.609 43.906 11.805 1 70.5 105 GLY A O 1
ATOM 798 N N . LEU A 1 106 ? 18.203 42.062 12.836 1 82.19 106 LEU A N 1
ATOM 799 C CA . LEU A 1 106 ? 16.984 42 13.625 1 82.19 106 LEU A CA 1
ATOM 800 C C . LEU A 1 106 ? 17.172 42.719 14.961 1 82.19 106 LEU A C 1
ATOM 802 O O . LEU A 1 106 ? 16.219 42.938 15.695 1 82.19 106 LEU A O 1
ATOM 806 N N . GLU A 1 107 ? 18.438 43.125 15.234 1 78.56 107 GLU A N 1
ATOM 807 C CA . GLU A 1 107 ? 18.719 43.781 16.516 1 78.56 107 GLU A CA 1
ATOM 808 C C . GLU A 1 107 ? 17.984 45.125 16.609 1 78.56 107 GLU A C 1
ATOM 810 O O . GLU A 1 107 ? 17.562 45.531 17.703 1 78.56 107 GLU A O 1
ATOM 815 N N . ALA A 1 108 ? 17.797 45.75 15.492 1 80.06 108 ALA A N 1
ATOM 816 C CA . ALA A 1 108 ? 17.141 47.062 15.445 1 80.06 108 ALA A CA 1
ATOM 817 C C . ALA A 1 108 ? 15.672 46.938 15.836 1 80.06 108 ALA A C 1
ATOM 819 O O . ALA A 1 108 ? 15.039 47.938 16.172 1 80.06 108 ALA A O 1
ATOM 820 N N . LEU A 1 109 ? 15.078 45.781 15.836 1 84.31 109 LEU A N 1
ATOM 821 C CA . LEU A 1 109 ? 13.695 45.562 16.25 1 84.31 109 LEU A CA 1
ATOM 822 C C . LEU A 1 109 ? 13.539 45.781 17.75 1 84.31 109 LEU A C 1
ATOM 824 O O . LEU A 1 109 ? 12.461 46.156 18.219 1 84.31 109 LEU A O 1
ATOM 828 N N . ARG A 1 110 ? 14.586 45.656 18.516 1 82.56 110 ARG A N 1
ATOM 829 C CA . ARG A 1 110 ? 14.617 45.844 19.953 1 82.56 110 ARG A CA 1
ATOM 830 C C . ARG A 1 110 ? 13.516 45.062 20.656 1 82.56 110 ARG A C 1
ATOM 832 O O . ARG A 1 110 ? 12.789 45.594 21.484 1 82.56 110 ARG A O 1
ATOM 839 N N . ILE A 1 111 ? 13.273 43.812 20.172 1 88.69 111 ILE A N 1
ATOM 840 C CA . ILE A 1 111 ? 12.336 42.906 20.812 1 88.69 111 ILE A CA 1
ATOM 841 C C . ILE A 1 111 ? 13.094 41.906 21.688 1 88.69 111 ILE A C 1
ATOM 843 O O . ILE A 1 111 ? 13.906 41.125 21.188 1 88.69 111 ILE A O 1
ATOM 847 N N . ARG A 1 112 ? 12.852 42.031 23 1 86.44 112 ARG A N 1
ATOM 848 C CA . ARG A 1 112 ? 13.594 41.188 23.938 1 86.44 112 ARG A CA 1
ATOM 849 C C . ARG A 1 112 ? 12.68 40.156 24.609 1 86.44 112 ARG A C 1
ATOM 851 O O . ARG A 1 112 ? 13.148 39.312 25.359 1 86.44 112 ARG A O 1
ATOM 858 N N . ALA A 1 113 ? 11.469 40.312 24.484 1 90.25 113 ALA A N 1
ATOM 859 C CA . ALA A 1 113 ? 10.461 39.375 24.984 1 90.25 113 ALA A CA 1
ATOM 860 C C . ALA A 1 113 ? 9.352 39.156 23.953 1 90.25 113 ALA A C 1
ATOM 862 O O . ALA A 1 113 ? 9.047 40.062 23.172 1 90.25 113 ALA A O 1
ATOM 863 N N . GLU A 1 114 ? 8.766 38.031 23.969 1 90.44 114 GLU A N 1
ATOM 864 C CA . GLU A 1 114 ? 7.727 37.719 23.016 1 90.44 114 GLU A CA 1
ATOM 865 C C . GLU A 1 114 ? 6.57 38.688 23.062 1 90.44 114 GLU A C 1
ATOM 867 O O . GLU A 1 114 ? 6.035 39.094 22.031 1 90.44 114 GLU A O 1
ATOM 872 N N . GLU A 1 115 ? 6.211 39.094 24.281 1 88.06 115 GLU A N 1
ATOM 873 C CA . GLU A 1 115 ? 5.082 40 24.469 1 88.06 115 GLU A CA 1
ATOM 874 C C . GLU A 1 115 ? 5.309 41.344 23.766 1 88.06 115 GLU A C 1
ATOM 876 O O . GLU A 1 115 ? 4.352 42.062 23.438 1 88.06 115 GLU A O 1
ATOM 881 N N . GLU A 1 116 ? 6.574 41.688 23.562 1 90.5 116 GLU A N 1
ATOM 882 C CA . GLU A 1 116 ? 6.914 42.969 22.922 1 90.5 116 GLU A CA 1
ATOM 883 C C . GLU A 1 116 ? 6.547 42.938 21.438 1 90.5 116 GLU A C 1
ATOM 885 O O . GLU A 1 116 ? 6.414 44 20.812 1 90.5 116 GLU A O 1
ATOM 890 N N . ILE A 1 117 ? 6.391 41.688 20.875 1 91.19 117 ILE A N 1
ATOM 891 C CA . ILE A 1 117 ? 5.973 41.594 19.484 1 91.19 117 ILE A CA 1
ATOM 892 C C . ILE A 1 117 ? 4.562 42.156 19.312 1 91.19 117 ILE A C 1
ATOM 894 O O . ILE A 1 117 ? 4.32 43 18.453 1 91.19 117 ILE A O 1
ATOM 898 N N . ASP A 1 118 ? 3.732 41.812 20.219 1 87.12 118 ASP A N 1
ATOM 899 C CA . ASP A 1 118 ? 2.35 42.25 20.188 1 87.12 118 ASP A CA 1
ATOM 900 C C . ASP A 1 118 ? 2.266 43.75 20.453 1 87.12 118 ASP A C 1
ATOM 902 O O . ASP A 1 118 ? 1.439 44.469 19.859 1 87.12 118 ASP A O 1
ATOM 906 N N . ARG A 1 119 ? 3.111 44.188 21.375 1 86.19 119 ARG A N 1
ATOM 907 C CA . ARG A 1 119 ? 3.135 45.594 21.688 1 86.19 119 ARG A CA 1
ATOM 908 C C . ARG A 1 119 ? 3.584 46.438 20.484 1 86.19 119 ARG A C 1
ATOM 910 O O . ARG A 1 119 ? 3.064 47.531 20.234 1 86.19 119 ARG A O 1
ATOM 917 N N . ALA A 1 120 ? 4.465 45.844 19.766 1 87.81 120 ALA A N 1
ATOM 918 C CA . ALA A 1 120 ? 5.074 46.594 18.656 1 87.81 120 ALA A CA 1
ATOM 919 C C . ALA A 1 120 ? 4.191 46.531 17.406 1 87.81 120 ALA A C 1
ATOM 921 O O . ALA A 1 120 ? 4.082 47.531 16.688 1 87.81 120 ALA A O 1
ATOM 922 N N . PHE A 1 121 ? 3.553 45.406 17.141 1 89.31 121 PHE A N 1
ATOM 923 C CA . PHE A 1 121 ? 2.895 45.25 15.852 1 89.31 121 PHE A CA 1
ATOM 924 C C . PHE A 1 121 ? 1.401 45 16.031 1 89.31 121 PHE A C 1
ATOM 926 O O . PHE A 1 121 ? 0.659 44.906 15.055 1 89.31 121 PHE A O 1
ATOM 933 N N . GLY A 1 122 ? 0.946 44.969 17.25 1 84.62 122 GLY A N 1
ATOM 934 C CA . GLY A 1 122 ? -0.447 44.625 17.516 1 84.62 122 GLY A CA 1
ATOM 935 C C . GLY A 1 122 ? -0.696 43.156 17.672 1 84.62 122 GLY A C 1
ATOM 936 O O . GLY A 1 122 ? 0.248 42.344 17.719 1 84.62 122 GLY A O 1
ATOM 937 N N . ARG A 1 123 ? -1.979 42.781 17.828 1 86.31 123 ARG A N 1
ATOM 938 C CA . ARG A 1 123 ? -2.369 41.375 17.953 1 86.31 123 ARG A CA 1
ATOM 939 C C . ARG A 1 123 ? -2.148 40.625 16.656 1 86.31 123 ARG A C 1
ATOM 941 O O . ARG A 1 123 ? -2.592 41.062 15.594 1 86.31 123 ARG A O 1
ATOM 948 N N . PRO A 1 124 ? -1.396 39.562 16.719 1 87.38 124 PRO A N 1
ATOM 949 C CA . PRO A 1 124 ? -1.204 38.812 15.484 1 87.38 124 PRO A CA 1
ATOM 950 C C . PRO A 1 124 ? -2.498 38.188 14.969 1 87.38 124 PRO A C 1
ATOM 952 O O . PRO A 1 124 ? -3.408 37.906 15.758 1 87.38 124 PRO A O 1
ATOM 955 N N . ASP A 1 125 ? -2.521 38.094 13.633 1 82.25 125 ASP A N 1
ATOM 956 C CA . ASP A 1 125 ? -3.637 37.406 12.992 1 82.25 125 ASP A CA 1
ATOM 957 C C . ASP A 1 125 ? -3.582 35.906 13.273 1 82.25 125 ASP A C 1
ATOM 959 O O . ASP A 1 125 ? -4.602 35.219 13.188 1 82.25 125 ASP A O 1
ATOM 963 N N . GLY A 1 126 ? -2.447 35.375 13.547 1 80.31 126 GLY A N 1
ATOM 964 C CA . GLY A 1 126 ? -2.242 33.969 13.867 1 80.31 126 GLY A CA 1
ATOM 965 C C . GLY A 1 126 ? -0.854 33.688 14.406 1 80.31 126 GLY A C 1
ATOM 966 O O . GLY A 1 126 ? 0.096 34.406 14.117 1 80.31 126 GLY A O 1
ATOM 967 N N . VAL A 1 127 ? -0.797 32.75 15.312 1 79.06 127 VAL A N 1
ATOM 968 C CA . VAL A 1 127 ? 0.481 32.281 15.844 1 79.06 127 VAL A CA 1
ATOM 969 C C . VAL A 1 127 ? 0.63 30.797 15.586 1 79.06 127 VAL A C 1
ATOM 971 O O . VAL A 1 127 ? -0.318 30.031 15.766 1 79.06 127 VAL A O 1
ATOM 974 N N . GLU A 1 128 ? 1.744 30.547 14.969 1 71.69 128 GLU A N 1
ATOM 975 C CA . GLU A 1 128 ? 1.995 29.141 14.703 1 71.69 128 GLU A CA 1
ATOM 976 C C . GLU A 1 128 ? 3.334 28.703 15.281 1 71.69 128 GLU A C 1
ATOM 978 O O . GLU A 1 128 ? 4.281 29.484 15.352 1 71.69 128 GLU A O 1
ATOM 983 N N . LEU A 1 129 ? 3.305 27.5 15.781 1 65.69 129 LEU A N 1
ATOM 984 C CA . LEU A 1 129 ? 4.551 26.891 16.25 1 65.69 129 LEU A CA 1
ATOM 985 C C . LEU A 1 129 ? 5.207 26.078 15.141 1 65.69 129 LEU A C 1
ATOM 987 O O . LEU A 1 129 ? 4.609 25.125 14.633 1 65.69 129 LEU A O 1
ATOM 991 N N . VAL A 1 130 ? 6.414 26.531 14.758 1 62.31 130 VAL A N 1
ATOM 992 C CA . VAL A 1 130 ? 7.152 25.844 13.711 1 62.31 130 VAL A CA 1
ATOM 993 C C . VAL A 1 130 ? 8.586 25.578 14.172 1 62.31 130 VAL A C 1
ATOM 995 O O . VAL A 1 130 ? 9.336 26.516 14.461 1 62.31 130 VAL A O 1
ATOM 998 N N . LEU A 1 131 ? 9.008 24.375 14.195 1 58.53 131 LEU A N 1
ATOM 999 C CA . LEU A 1 131 ? 10.375 23.969 14.516 1 58.53 131 LEU A CA 1
ATOM 1000 C C . LEU A 1 131 ? 10.852 24.672 15.781 1 58.53 131 LEU A C 1
ATOM 1002 O O . LEU A 1 131 ? 11.953 25.234 15.805 1 58.53 131 LEU A O 1
ATOM 1006 N N . GLY A 1 132 ? 9.961 24.891 16.75 1 61.5 132 GLY A N 1
ATOM 1007 C CA . GLY A 1 132 ? 10.344 25.438 18.047 1 61.5 132 GLY A CA 1
ATOM 1008 C C . GLY A 1 132 ? 10.164 26.938 18.125 1 61.5 132 GLY A C 1
ATOM 1009 O O . GLY A 1 132 ? 10.359 27.531 19.188 1 61.5 132 GLY A O 1
ATOM 1010 N N . TRP A 1 133 ? 9.734 27.484 17.016 1 75.75 133 TRP A N 1
ATOM 1011 C CA . TRP A 1 133 ? 9.523 28.922 17.016 1 75.75 133 TRP A CA 1
ATOM 1012 C C . TRP A 1 133 ? 8.039 29.266 17.031 1 75.75 133 TRP A C 1
ATOM 1014 O O . TRP A 1 133 ? 7.223 28.531 16.453 1 75.75 133 TRP A O 1
ATOM 1024 N N . ARG A 1 134 ? 7.777 30.188 17.734 1 81 134 ARG A N 1
ATOM 1025 C CA . ARG A 1 134 ? 6.438 30.766 17.656 1 81 134 ARG A CA 1
ATOM 1026 C C . ARG A 1 134 ? 6.375 31.875 16.609 1 81 134 ARG A C 1
ATOM 1028 O O . ARG A 1 134 ? 7 32.906 16.766 1 81 134 ARG A O 1
ATOM 1035 N N . VAL A 1 135 ? 5.664 31.609 15.547 1 82 135 VAL A N 1
ATOM 1036 C CA . VAL A 1 135 ? 5.621 32.562 14.445 1 82 135 VAL A CA 1
ATOM 1037 C C . VAL A 1 135 ? 4.336 33.375 14.516 1 82 135 VAL A C 1
ATOM 1039 O O . VAL A 1 135 ? 3.236 32.844 14.445 1 82 135 VAL A O 1
ATOM 1042 N N . HIS A 1 136 ? 4.523 34.656 14.711 1 86.5 136 HIS A N 1
ATOM 1043 C CA . HIS A 1 136 ? 3.416 35.625 14.727 1 86.5 136 HIS A CA 1
ATOM 1044 C C . HIS A 1 136 ? 3.148 36.188 13.336 1 86.5 136 HIS A C 1
ATOM 1046 O O . HIS A 1 136 ? 4.043 36.75 12.711 1 86.5 136 HIS A O 1
ATOM 1052 N N . HIS A 1 137 ? 1.961 35.969 12.867 1 85.75 137 HIS A N 1
ATOM 1053 C CA . HIS A 1 137 ? 1.615 36.406 11.523 1 85.75 137 HIS A CA 1
ATOM 1054 C C . HIS A 1 137 ? 0.779 37.688 11.555 1 85.75 137 HIS A C 1
ATOM 1056 O O . HIS A 1 137 ? -0.189 37.781 12.312 1 85.75 137 HIS A O 1
ATOM 1062 N N . PHE A 1 138 ? 1.166 38.719 10.766 1 87.06 138 PHE A N 1
ATOM 1063 C CA . PHE A 1 138 ? 0.457 39.969 10.602 1 87.06 138 PHE A CA 1
ATOM 1064 C C . PHE A 1 138 ? 0.083 40.188 9.141 1 87.06 138 PHE A C 1
ATOM 1066 O O . PHE A 1 138 ? 0.916 40.625 8.344 1 87.06 138 PHE A O 1
ATOM 1073 N N . PHE A 1 139 ? -1.199 39.906 8.844 1 85.69 139 PHE A N 1
ATOM 1074 C CA . PHE A 1 139 ? -1.647 39.938 7.461 1 85.69 139 PHE A CA 1
ATOM 1075 C C . PHE A 1 139 ? -1.553 41.375 6.906 1 85.69 139 PHE A C 1
ATOM 1077 O O . PHE A 1 139 ? -0.991 41.594 5.828 1 85.69 139 PHE A O 1
ATOM 1084 N N . ALA A 1 140 ? -2.141 42.281 7.672 1 83.75 140 ALA A N 1
ATOM 1085 C CA . ALA A 1 140 ? -2.186 43.688 7.195 1 83.75 140 ALA A CA 1
ATOM 1086 C C . ALA A 1 140 ? -0.778 44.219 6.988 1 83.75 140 ALA A C 1
ATOM 1088 O O . ALA A 1 140 ? -0.525 44.938 6.02 1 83.75 140 ALA A O 1
ATOM 1089 N N . ALA A 1 141 ? 0.172 43.844 7.84 1 87.25 141 ALA A N 1
ATOM 1090 C CA . ALA A 1 141 ? 1.542 44.344 7.762 1 87.25 141 ALA A CA 1
ATOM 1091 C C . ALA A 1 141 ? 2.377 43.5 6.797 1 87.25 141 ALA A C 1
ATOM 1093 O O . ALA A 1 141 ? 3.508 43.844 6.465 1 87.25 141 ALA A O 1
ATOM 1094 N N . ALA A 1 142 ? 1.867 42.375 6.352 1 88.69 142 ALA A N 1
ATOM 1095 C CA . ALA A 1 142 ? 2.561 41.438 5.457 1 88.69 142 ALA A CA 1
ATOM 1096 C C . ALA A 1 142 ? 3.893 41 6.051 1 88.69 142 ALA A C 1
ATOM 1098 O O . ALA A 1 142 ? 4.918 41 5.367 1 88.69 142 ALA A O 1
ATOM 1099 N N . ILE A 1 143 ? 3.885 40.719 7.359 1 90.19 143 ILE A N 1
ATOM 1100 C CA . ILE A 1 143 ? 5.094 40.25 8.023 1 90.19 143 ILE A CA 1
ATOM 1101 C C . ILE A 1 143 ? 4.754 39.094 8.938 1 90.19 143 ILE A C 1
ATOM 1103 O O . ILE A 1 143 ? 3.611 38.938 9.391 1 90.19 143 ILE A O 1
ATOM 1107 N N . SER A 1 144 ? 5.723 38.188 9.109 1 88.75 144 SER A N 1
ATOM 1108 C CA . SER A 1 144 ? 5.715 37.156 10.133 1 88.75 144 SER A CA 1
ATOM 1109 C C . SER A 1 144 ? 6.965 37.25 11 1 88.75 144 SER A C 1
ATOM 1111 O O . SER A 1 144 ? 8.07 37.438 10.492 1 88.75 144 SER A O 1
ATOM 1113 N N . ILE A 1 145 ? 6.809 37.219 12.266 1 89.44 145 ILE A N 1
ATOM 1114 C CA . ILE A 1 145 ? 7.922 37.281 13.203 1 89.44 145 ILE A CA 1
ATOM 1115 C C . ILE A 1 145 ? 8.039 36 13.984 1 89.44 145 ILE A C 1
ATOM 1117 O O . ILE A 1 145 ? 7.09 35.562 14.641 1 89.44 145 ILE A O 1
ATOM 1121 N N . ALA A 1 146 ? 9.172 35.375 13.852 1 86.5 146 ALA A N 1
ATOM 1122 C CA . ALA A 1 146 ? 9.43 34.125 14.555 1 86.5 146 ALA A CA 1
ATOM 1123 C C . ALA A 1 146 ? 10.203 34.375 15.852 1 86.5 146 ALA A C 1
ATOM 1125 O O . ALA A 1 146 ? 11.281 34.969 15.836 1 86.5 146 ALA A O 1
ATOM 1126 N N . TRP A 1 147 ? 9.625 33.969 16.922 1 87.62 147 TRP A N 1
ATOM 1127 C CA . TRP A 1 147 ? 10.227 34.062 18.25 1 87.62 147 TRP A CA 1
ATOM 1128 C C . TRP A 1 147 ? 10.805 32.719 18.703 1 87.62 147 TRP A C 1
ATOM 1130 O O . TRP A 1 147 ? 10.109 31.719 18.672 1 87.62 147 TRP A O 1
ATOM 1140 N N . ASP A 1 148 ? 12.062 32.719 19 1 83.19 148 ASP A N 1
ATOM 1141 C CA . ASP A 1 148 ? 12.695 31.562 19.594 1 83.19 148 ASP A CA 1
ATOM 1142 C C . ASP A 1 148 ? 12.688 31.641 21.109 1 83.19 148 ASP A C 1
ATOM 1144 O O . ASP A 1 148 ? 13.484 32.375 21.703 1 83.19 148 ASP A O 1
ATOM 1148 N N . ALA A 1 149 ? 11.844 30.844 21.703 1 76.75 149 ALA A N 1
ATOM 1149 C CA . ALA A 1 149 ? 11.688 30.875 23.156 1 76.75 149 ALA A CA 1
ATOM 1150 C C . ALA A 1 149 ? 12.93 30.344 23.859 1 76.75 149 ALA A C 1
ATOM 1152 O O . ALA A 1 149 ? 13.227 30.734 24.984 1 76.75 149 ALA A O 1
ATOM 1153 N N . ALA A 1 150 ? 13.633 29.469 23.219 1 76.69 150 ALA A N 1
ATOM 1154 C CA . ALA A 1 150 ? 14.812 28.859 23.828 1 76.69 150 ALA A CA 1
ATOM 1155 C C . ALA A 1 150 ? 15.922 29.906 24.016 1 76.69 150 ALA A C 1
ATOM 1157 O O . ALA A 1 150 ? 16.609 29.906 25.031 1 76.69 150 ALA A O 1
ATOM 1158 N N . THR A 1 151 ? 16.094 30.781 23.141 1 81 151 THR A N 1
ATOM 1159 C CA . THR A 1 151 ? 17.156 31.766 23.188 1 81 151 THR A CA 1
ATOM 1160 C C . THR A 1 151 ? 16.594 33.156 23.5 1 81 151 THR A C 1
ATOM 1162 O O . THR A 1 151 ? 17.359 34.125 23.672 1 81 151 THR A O 1
ATOM 1165 N N . ALA A 1 152 ? 15.297 33.219 23.625 1 82.62 152 ALA A N 1
ATOM 1166 C CA . ALA A 1 152 ? 14.602 34.469 23.953 1 82.62 152 ALA A CA 1
ATOM 1167 C C . ALA A 1 152 ? 14.969 35.562 22.969 1 82.62 152 ALA A C 1
ATOM 1169 O O . ALA A 1 152 ? 15.328 36.656 23.375 1 82.62 152 ALA A O 1
ATOM 1170 N N . ARG A 1 153 ? 14.938 35.25 21.766 1 87.38 153 ARG A N 1
ATOM 1171 C CA . ARG A 1 153 ? 15.227 36.219 20.719 1 87.38 153 ARG A CA 1
ATOM 1172 C C . ARG A 1 153 ? 14.359 36 19.484 1 87.38 153 ARG A C 1
ATOM 1174 O O . ARG A 1 153 ? 13.773 34.938 19.328 1 87.38 153 ARG A O 1
ATOM 1181 N N . VAL A 1 154 ? 14.266 37.031 18.656 1 89.44 154 VAL A N 1
ATOM 1182 C CA . VAL A 1 154 ? 13.648 36.875 17.344 1 89.44 154 VAL A CA 1
ATOM 1183 C C . VAL A 1 154 ? 14.555 36.062 16.438 1 89.44 154 VAL A C 1
ATOM 1185 O O . VAL A 1 154 ? 15.703 36.438 16.188 1 89.44 154 VAL A O 1
ATOM 1188 N N . GLU A 1 155 ? 14.047 34.938 16.047 1 84.88 155 GLU A N 1
ATOM 1189 C CA . GLU A 1 155 ? 14.812 34.062 15.156 1 84.88 155 GLU A CA 1
ATOM 1190 C C . GLU A 1 155 ? 14.859 34.625 13.734 1 84.88 155 GLU A C 1
ATOM 1192 O O . GLU A 1 155 ? 15.922 34.656 13.117 1 84.88 155 GLU A O 1
ATOM 1197 N N . HIS A 1 156 ? 13.719 34.969 13.227 1 87.44 156 HIS A N 1
ATOM 1198 C CA . HIS A 1 156 ? 13.664 35.594 11.898 1 87.44 156 HIS A CA 1
ATOM 1199 C C . HIS A 1 156 ? 12.383 36.406 11.711 1 87.44 156 HIS A C 1
ATOM 1201 O O . HIS A 1 156 ? 11.445 36.25 12.492 1 87.44 156 HIS A O 1
ATOM 1207 N N . VAL A 1 157 ? 12.398 37.312 10.703 1 89.12 157 VAL A N 1
ATOM 1208 C CA . VAL A 1 157 ? 11.242 38.062 10.203 1 89.12 157 VAL A CA 1
ATOM 1209 C C . VAL A 1 157 ? 11.039 37.75 8.719 1 89.12 157 VAL A C 1
ATOM 1211 O O . VAL A 1 157 ? 12 37.781 7.941 1 89.12 157 VAL A O 1
ATOM 1214 N N . ALA A 1 158 ? 9.883 37.344 8.445 1 89.25 158 ALA A N 1
ATOM 1215 C CA . ALA A 1 158 ? 9.539 37.125 7.051 1 89.25 158 ALA A CA 1
ATOM 1216 C C . ALA A 1 158 ? 8.672 38.25 6.488 1 89.25 158 ALA A C 1
ATOM 1218 O O . ALA A 1 158 ? 7.742 38.688 7.148 1 89.25 158 ALA A O 1
ATOM 1219 N N . PHE A 1 159 ? 9.078 38.688 5.32 1 89.25 159 PHE A N 1
ATOM 1220 C CA . PHE A 1 159 ? 8.352 39.719 4.617 1 89.25 159 PHE A CA 1
ATOM 1221 C C . PHE A 1 159 ? 7.629 39.156 3.396 1 89.25 159 PHE A C 1
ATOM 1223 O O . PHE A 1 159 ? 8.133 38.25 2.75 1 89.25 159 PHE A O 1
ATOM 1230 N N . GLY A 1 160 ? 6.449 39.781 3.086 1 85.88 160 GLY A N 1
ATOM 1231 C CA . GLY A 1 160 ? 5.648 39.344 1.948 1 85.88 160 GLY A CA 1
ATOM 1232 C C . GLY A 1 160 ? 4.293 38.812 2.346 1 85.88 160 GLY A C 1
ATOM 1233 O O . GLY A 1 160 ? 3.906 38.875 3.516 1 85.88 160 GLY A O 1
ATOM 1234 N N . GLU A 1 161 ? 3.566 38.312 1.342 1 77.19 161 GLU A N 1
ATOM 1235 C CA . GLU A 1 161 ? 2.225 37.781 1.596 1 77.19 161 GLU A CA 1
ATOM 1236 C C . GLU A 1 161 ? 2.256 36.656 2.617 1 77.19 161 GLU A C 1
ATOM 1238 O O . GLU A 1 161 ? 3.039 35.719 2.486 1 77.19 161 GLU A O 1
ATOM 1243 N N . VAL A 1 162 ? 1.591 37 3.742 1 69.31 162 VAL A N 1
ATOM 1244 C CA . VAL A 1 162 ? 1.453 36 4.777 1 69.31 162 VAL A CA 1
ATOM 1245 C C . VAL A 1 162 ? 0.415 34.969 4.344 1 69.31 162 VAL A C 1
ATOM 1247 O O . VAL A 1 162 ? -0.752 35.281 4.133 1 69.31 162 VAL A O 1
ATOM 1250 N N . ILE A 1 163 ? 0.915 33.875 3.947 1 60.59 163 ILE A N 1
ATOM 1251 C CA . ILE A 1 163 ? 0.023 32.812 3.48 1 60.59 163 ILE A CA 1
ATOM 1252 C C . ILE A 1 163 ? -0.376 31.906 4.652 1 60.59 163 ILE A C 1
ATOM 1254 O O . ILE A 1 163 ? -0.987 30.859 4.461 1 60.59 163 ILE A O 1
ATOM 1258 N N . TRP A 1 164 ? -0.239 32.438 5.812 1 62.44 164 TRP A N 1
ATOM 1259 C CA . TRP A 1 164 ? -0.586 31.641 6.973 1 62.44 164 TRP A CA 1
ATOM 1260 C C . TRP A 1 164 ? -2.1 31.531 7.129 1 62.44 164 TRP A C 1
ATOM 1262 O O . TRP A 1 164 ? -2.812 32.531 7.008 1 62.44 164 TRP A O 1
ATOM 1272 N N . ARG A 1 165 ? -2.613 30.453 6.91 1 58.84 165 ARG A N 1
ATOM 1273 C CA . ARG A 1 165 ? -4.004 30.172 7.258 1 58.84 165 ARG A CA 1
ATOM 1274 C C . ARG A 1 165 ? -4.086 29.297 8.508 1 58.84 165 ARG A C 1
ATOM 1276 O O . ARG A 1 165 ? -3.275 28.391 8.688 1 58.84 165 ARG A O 1
ATOM 1283 N N . PRO A 1 166 ? -4.812 29.984 9.508 1 61.88 166 PRO A N 1
ATOM 1284 C CA . PRO A 1 166 ? -4.965 29.094 10.656 1 61.88 166 PRO A CA 1
ATOM 1285 C C . PRO A 1 166 ? -5.246 27.641 10.25 1 61.88 166 PRO A C 1
ATOM 1287 O O . PRO A 1 166 ? -6.016 27.406 9.32 1 61.88 166 PRO A O 1
ATOM 1290 N N . ARG A 1 167 ? -4.332 26.922 10.82 1 69.75 167 ARG A N 1
ATOM 1291 C CA . ARG A 1 167 ? -4.57 25.5 10.531 1 69.75 167 ARG A CA 1
ATOM 1292 C C . ARG A 1 167 ? -5.926 25.062 11.07 1 69.75 167 ARG A C 1
ATOM 1294 O O . ARG A 1 167 ? -6.266 25.344 12.219 1 69.75 167 ARG A O 1
ATOM 1301 N N . VAL A 1 168 ? -6.797 24.812 10.234 1 83.12 168 VAL A N 1
ATOM 1302 C CA . VAL A 1 168 ? -8.078 24.219 10.602 1 83.12 168 VAL A CA 1
ATOM 1303 C C . VAL A 1 168 ? -7.992 22.703 10.555 1 83.12 168 VAL A C 1
ATOM 1305 O O . VAL A 1 168 ? -7.426 22.141 9.609 1 83.12 168 VAL A O 1
ATOM 1308 N N . LEU A 1 169 ? -8.398 22.094 11.734 1 90.5 169 LEU A N 1
ATOM 1309 C CA . LEU A 1 169 ? -8.367 20.641 11.828 1 90.5 169 LEU A CA 1
ATOM 1310 C C . LEU A 1 169 ? -9.758 20.047 11.633 1 90.5 169 LEU A C 1
ATOM 1312 O O . LEU A 1 169 ? -10.719 20.469 12.281 1 90.5 169 LEU A O 1
ATOM 1316 N N . GLY A 1 170 ? -9.852 19.219 10.703 1 91.62 170 GLY A N 1
ATOM 1317 C CA . GLY A 1 170 ? -11.094 18.516 10.438 1 91.62 170 GLY A CA 1
ATOM 1318 C C . GLY A 1 170 ? -10.992 17.016 10.664 1 91.62 170 GLY A C 1
ATOM 1319 O O . GLY A 1 170 ? -10.094 16.547 11.359 1 91.62 170 GLY A O 1
ATOM 1320 N N . ALA A 1 171 ? -11.961 16.344 10.125 1 94.06 171 ALA A N 1
ATOM 1321 C CA . ALA A 1 171 ? -12.055 14.898 10.32 1 94.06 171 ALA A CA 1
ATOM 1322 C C . ALA A 1 171 ? -10.797 14.195 9.82 1 94.06 171 ALA A C 1
ATOM 1324 O O . ALA A 1 171 ? -10.352 13.211 10.422 1 94.06 171 ALA A O 1
ATOM 1325 N N . ILE A 1 172 ? -10.266 14.719 8.742 1 91.75 172 ILE A N 1
ATOM 1326 C CA . ILE A 1 172 ? -9.078 14.102 8.156 1 91.75 172 ILE A CA 1
ATOM 1327 C C . ILE A 1 172 ? -7.914 14.195 9.133 1 91.75 172 ILE A C 1
ATOM 1329 O O . ILE A 1 172 ? -7.059 13.312 9.172 1 91.75 172 ILE A O 1
ATOM 1333 N N . ASP A 1 173 ? -7.898 15.195 9.922 1 90.69 173 ASP A N 1
ATOM 1334 C CA . ASP A 1 173 ? -6.832 15.367 10.906 1 90.69 173 ASP A CA 1
ATOM 1335 C C . ASP A 1 173 ? -6.984 14.383 12.062 1 90.69 173 ASP A C 1
ATOM 1337 O O . ASP A 1 173 ? -5.988 13.938 12.633 1 90.69 173 ASP A O 1
ATOM 1341 N N . VAL A 1 174 ? -8.227 14.039 12.406 1 95.75 174 VAL A N 1
ATOM 1342 C CA . VAL A 1 174 ? -8.445 12.992 13.398 1 95.75 174 VAL A CA 1
ATOM 1343 C C . VAL A 1 174 ? -7.789 11.695 12.938 1 95.75 174 VAL A C 1
ATOM 1345 O O . VAL A 1 174 ? -7.062 11.055 13.703 1 95.75 174 VAL A O 1
ATOM 1348 N N . LEU A 1 175 ? -8.062 11.438 11.695 1 94.44 175 LEU A N 1
ATOM 1349 C CA . LEU A 1 175 ? -7.52 10.219 11.109 1 94.44 175 LEU A CA 1
ATOM 1350 C C . LEU A 1 175 ? -5.992 10.227 11.148 1 94.44 175 LEU A C 1
ATOM 1352 O O . LEU A 1 175 ? -5.371 9.266 11.602 1 94.44 175 LEU A O 1
ATOM 1356 N N . HIS A 1 176 ? -5.383 11.312 10.789 1 89.44 176 HIS A N 1
ATOM 1357 C CA . HIS A 1 176 ? -3.932 11.414 10.695 1 89.44 176 HIS A CA 1
ATOM 1358 C C . HIS A 1 176 ? -3.285 11.344 12.078 1 89.44 176 HIS A C 1
ATOM 1360 O O . HIS A 1 176 ? -2.289 10.641 12.266 1 89.44 176 HIS A O 1
ATOM 1366 N N . GLU A 1 177 ? -3.844 12.062 12.977 1 91.75 177 GLU A N 1
ATOM 1367 C CA . GLU A 1 177 ? -3.307 12.023 14.328 1 91.75 177 GLU A CA 1
ATOM 1368 C C . GLU A 1 177 ? -3.451 10.633 14.938 1 91.75 177 GLU A C 1
ATOM 1370 O O . GLU A 1 177 ? -2.561 10.164 15.648 1 91.75 177 GLU A O 1
ATOM 1375 N N . TRP A 1 178 ? -4.562 10.008 14.656 1 94.88 178 TRP A N 1
ATOM 1376 C CA . TRP A 1 178 ? -4.816 8.656 15.141 1 94.88 178 TRP A CA 1
ATOM 1377 C C . TRP A 1 178 ? -3.783 7.68 14.602 1 94.88 178 TRP A C 1
ATOM 1379 O O . TRP A 1 178 ? -3.139 6.961 15.367 1 94.88 178 TRP A O 1
ATOM 1389 N N . LEU A 1 179 ? -3.586 7.723 13.305 1 91.12 179 LEU A N 1
ATOM 1390 C CA . LEU A 1 179 ? -2.689 6.781 12.641 1 91.12 179 LEU A CA 1
ATOM 1391 C C . LEU A 1 179 ? -1.243 7.02 13.062 1 91.12 179 LEU A C 1
ATOM 1393 O O . LEU A 1 179 ? -0.439 6.086 13.102 1 91.12 179 LEU A O 1
ATOM 1397 N N . GLY A 1 180 ? -0.951 8.266 13.398 1 85.56 180 GLY A N 1
ATOM 1398 C CA . GLY A 1 180 ? 0.399 8.609 13.812 1 85.56 180 GLY A CA 1
ATOM 1399 C C . GLY A 1 180 ? 0.658 8.344 15.281 1 85.56 180 GLY A C 1
ATOM 1400 O O . GLY A 1 180 ? 1.773 8.547 15.766 1 85.56 180 GLY A O 1
ATOM 1401 N N . SER A 1 181 ? -0.317 7.812 15.922 1 88.38 181 SER A N 1
ATOM 1402 C CA . SER A 1 181 ? -0.224 7.602 17.359 1 88.38 181 SER A CA 1
ATOM 1403 C C . SER A 1 181 ? -0.102 6.117 17.703 1 88.38 181 SER A C 1
ATOM 1405 O O . SER A 1 181 ? -0.581 5.266 16.953 1 88.38 181 SER A O 1
ATOM 1407 N N . PRO A 1 182 ? 0.492 5.832 18.859 1 86.06 182 PRO A N 1
ATOM 1408 C CA . PRO A 1 182 ? 0.528 4.441 19.312 1 86.06 182 PRO A CA 1
ATOM 1409 C C . PRO A 1 182 ? -0.864 3.867 19.562 1 86.06 182 PRO A C 1
ATOM 1411 O O . PRO A 1 182 ? -1.036 2.646 19.609 1 86.06 182 PRO A O 1
ATOM 1414 N N . LEU A 1 183 ? -1.783 4.691 19.719 1 90.31 183 LEU A N 1
ATOM 1415 C CA . LEU A 1 183 ? -3.148 4.27 20.016 1 90.31 183 LEU A CA 1
ATOM 1416 C C . LEU A 1 183 ? -3.744 3.494 18.844 1 90.31 183 LEU A C 1
ATOM 1418 O O . LEU A 1 183 ? -4.66 2.689 19.031 1 90.31 183 LEU A O 1
ATOM 1422 N N . ALA A 1 184 ? -3.287 3.797 17.688 1 89.62 184 ALA A N 1
ATOM 1423 C CA . ALA A 1 184 ? -3.799 3.117 16.5 1 89.62 184 ALA A CA 1
ATOM 1424 C C . ALA A 1 184 ? -3.533 1.615 16.562 1 8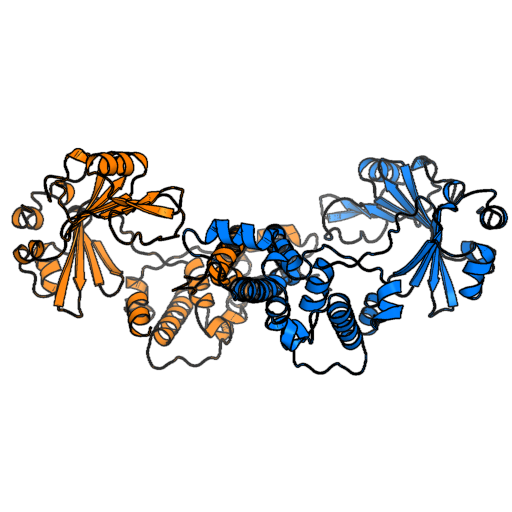9.62 184 ALA A C 1
ATOM 1426 O O . ALA A 1 184 ? -4.32 0.815 16.062 1 89.62 184 ALA A O 1
ATOM 1427 N N . GLY A 1 185 ? -2.439 1.26 17.156 1 86.69 185 GLY A N 1
ATOM 1428 C CA . GLY A 1 185 ? -2.096 -0.142 17.328 1 86.69 185 GLY A CA 1
ATOM 1429 C C . GLY A 1 185 ? -2.693 -0.747 18.594 1 86.69 185 GLY A C 1
ATOM 1430 O O . GLY A 1 185 ? -3.141 -1.895 18.578 1 86.69 185 GLY A O 1
ATOM 1431 N N . ASP A 1 186 ? -2.646 0.081 19.578 1 91.25 186 ASP A N 1
ATOM 1432 C CA . ASP A 1 186 ? -3.18 -0.344 20.875 1 91.25 186 ASP A CA 1
ATOM 1433 C C . ASP A 1 186 ? -3.99 0.772 21.531 1 91.25 186 ASP A C 1
ATOM 1435 O O . ASP A 1 186 ? -3.451 1.573 22.297 1 91.25 186 ASP A O 1
ATOM 1439 N N . PRO A 1 187 ? -5.246 0.678 21.328 1 91.62 187 PRO A N 1
ATOM 1440 C CA . PRO A 1 187 ? -6.105 1.759 21.828 1 91.62 187 PRO A CA 1
ATOM 1441 C C . PRO A 1 187 ? -6.16 1.823 23.344 1 91.62 187 PRO A C 1
ATOM 1443 O O . PRO A 1 187 ? -6.688 2.785 23.906 1 91.62 187 PRO A O 1
ATOM 1446 N N . THR A 1 188 ? -5.59 0.839 24 1 88.88 188 THR A N 1
ATOM 1447 C CA . THR A 1 188 ? -5.609 0.825 25.453 1 88.88 188 THR A CA 1
ATOM 1448 C C . THR A 1 188 ? -4.266 1.274 26.016 1 88.88 188 THR A C 1
ATOM 1450 O O . THR A 1 188 ? -4.074 1.297 27.234 1 88.88 188 THR A O 1
ATOM 1453 N N . ALA A 1 189 ? -3.439 1.632 25.156 1 87.5 189 ALA A N 1
ATOM 1454 C CA . ALA A 1 189 ? -2.104 2.037 25.594 1 87.5 189 ALA A CA 1
ATOM 1455 C C . ALA A 1 189 ? -2.172 3.23 26.547 1 87.5 189 ALA A C 1
ATOM 1457 O O . ALA A 1 189 ? -2.961 4.156 26.328 1 87.5 189 ALA A O 1
ATOM 1458 N N . ARG A 1 190 ? -1.351 3.125 27.516 1 84.38 190 ARG A N 1
ATOM 1459 C CA . ARG A 1 190 ? -1.307 4.223 28.484 1 84.38 190 ARG A CA 1
ATOM 1460 C C . ARG A 1 190 ? -0.513 5.402 27.922 1 84.38 190 ARG A C 1
ATOM 1462 O O . ARG A 1 190 ? 0.473 5.215 27.203 1 84.38 190 ARG A O 1
ATOM 1469 N N . ALA A 1 191 ? -1.059 6.535 28.297 1 83.69 191 ALA A N 1
ATOM 1470 C CA . ALA A 1 191 ? -0.364 7.746 27.859 1 83.69 191 ALA A CA 1
ATOM 1471 C C . ALA A 1 191 ? 1.018 7.844 28.5 1 83.69 191 ALA A C 1
ATOM 1473 O O . ALA A 1 191 ? 1.161 7.652 29.719 1 83.69 191 ALA A O 1
ATOM 1474 N N . PRO A 1 192 ? 1.986 8.023 27.641 1 82.94 192 PRO A N 1
ATOM 1475 C CA . PRO A 1 192 ? 3.285 8.328 28.25 1 82.94 192 PRO A CA 1
ATOM 1476 C C . PRO A 1 192 ? 3.27 9.609 29.062 1 82.94 192 PRO A C 1
ATOM 1478 O O . PRO A 1 192 ? 2.395 10.461 28.875 1 82.94 192 PRO A O 1
ATOM 1481 N N . SER A 1 193 ? 4.18 9.68 30.031 1 80.12 193 SER A N 1
ATOM 1482 C CA . SER A 1 193 ? 4.199 10.812 30.938 1 80.12 193 SER A CA 1
ATOM 1483 C C . SER A 1 193 ? 4.746 12.062 30.266 1 80.12 193 SER A C 1
ATOM 1485 O O . SER A 1 193 ? 4.348 13.188 30.578 1 80.12 193 SER A O 1
ATOM 1487 N N . ASP A 1 194 ? 5.699 11.836 29.391 1 80.62 194 ASP A N 1
ATOM 1488 C CA . ASP A 1 194 ? 6.324 12.992 28.766 1 80.62 194 ASP A CA 1
ATOM 1489 C C . ASP A 1 194 ? 6.844 12.641 27.359 1 80.62 194 ASP A C 1
ATOM 1491 O O . ASP A 1 194 ? 6.699 11.508 26.906 1 80.62 194 ASP A O 1
ATOM 1495 N N . GLY A 1 195 ? 7.086 13.781 26.688 1 84.25 195 GLY A N 1
ATOM 1496 C CA . GLY A 1 195 ? 7.719 13.586 25.391 1 84.25 195 GLY A CA 1
ATOM 1497 C C . GLY A 1 195 ? 6.746 13.68 24.234 1 84.25 195 GLY A C 1
ATOM 1498 O O . GLY A 1 195 ? 5.586 14.055 24.422 1 84.25 195 GLY A O 1
ATOM 1499 N N . SER A 1 196 ? 7.281 13.375 23.047 1 83.12 196 SER A N 1
ATOM 1500 C CA . SER A 1 196 ? 6.523 13.516 21.797 1 83.12 196 SER A CA 1
ATOM 1501 C C . SER A 1 196 ? 5.34 12.555 21.766 1 83.12 196 SER A C 1
ATOM 1503 O O . SER A 1 196 ? 4.273 12.891 21.25 1 83.12 196 SER A O 1
ATOM 1505 N N . LEU A 1 197 ? 5.484 11.43 22.375 1 86.19 197 LEU A N 1
ATOM 1506 C CA . LEU A 1 197 ? 4.414 10.445 22.391 1 86.19 197 LEU A CA 1
ATOM 1507 C C . LEU A 1 197 ? 3.26 10.898 23.281 1 86.19 197 LEU A C 1
ATOM 1509 O O . LEU A 1 197 ? 2.094 10.648 22.969 1 86.19 197 LEU A O 1
ATOM 1513 N N . ALA A 1 198 ? 3.639 11.594 24.359 1 88.5 198 ALA A N 1
ATOM 1514 C CA . ALA A 1 198 ? 2.615 12.148 25.234 1 88.5 198 ALA A CA 1
ATOM 1515 C C . ALA A 1 198 ? 1.797 13.219 24.531 1 88.5 198 ALA A C 1
ATOM 1517 O O . ALA A 1 198 ? 0.574 13.281 24.672 1 88.5 198 ALA A O 1
ATOM 1518 N N . VAL A 1 199 ? 2.473 13.992 23.797 1 88.31 199 VAL A N 1
ATOM 1519 C CA . VAL A 1 199 ? 1.819 15.062 23.047 1 88.31 199 VAL A CA 1
ATOM 1520 C C . VAL A 1 199 ? 0.883 14.477 22 1 88.31 199 VAL A C 1
ATOM 1522 O O . VAL A 1 199 ? -0.256 14.922 21.844 1 88.31 199 VAL A O 1
ATOM 1525 N N . ARG A 1 200 ? 1.33 13.484 21.375 1 89.88 200 ARG A N 1
ATOM 1526 C CA . ARG A 1 200 ? 0.504 12.836 20.359 1 89.88 200 ARG A CA 1
ATOM 1527 C C . ARG A 1 200 ? -0.742 12.219 20.984 1 89.88 200 ARG A C 1
ATOM 1529 O O . ARG A 1 200 ? -1.835 12.305 20.422 1 89.88 200 ARG A O 1
ATOM 1536 N N . HIS A 1 201 ? -0.532 11.688 22.078 1 92.62 201 HIS A N 1
ATOM 1537 C CA . HIS A 1 201 ? -1.655 11.109 22.812 1 92.62 201 HIS A CA 1
ATOM 1538 C C . HIS A 1 201 ? -2.688 12.172 23.156 1 92.62 201 HIS A C 1
ATOM 1540 O O . HIS A 1 201 ? -3.889 11.969 22.969 1 92.62 201 HIS A O 1
ATOM 1546 N N . ALA A 1 202 ? -2.184 13.242 23.641 1 92.69 202 ALA A N 1
ATOM 1547 C CA . ALA A 1 202 ? -3.064 14.336 24.031 1 92.69 202 ALA A CA 1
ATOM 1548 C C . ALA A 1 202 ? -3.801 14.906 22.812 1 92.69 202 ALA A C 1
ATOM 1550 O O . ALA A 1 202 ? -4.98 15.258 22.906 1 92.69 202 ALA A O 1
ATOM 1551 N N . ARG A 1 203 ? -3.133 14.992 21.719 1 93.44 203 ARG A N 1
ATOM 1552 C CA . ARG A 1 203 ? -3.738 15.508 20.5 1 93.44 203 ARG A CA 1
ATOM 1553 C C . ARG A 1 203 ? -4.891 14.617 20.047 1 93.44 203 ARG A C 1
ATOM 1555 O O . ARG A 1 203 ? -5.969 15.117 19.703 1 93.44 203 ARG A O 1
ATOM 1562 N N . VAL A 1 204 ? -4.656 13.336 20.047 1 95.81 204 VAL A N 1
ATOM 1563 C CA . VAL A 1 204 ? -5.688 12.391 19.641 1 95.81 204 VAL A CA 1
ATOM 1564 C C . VAL A 1 204 ? -6.906 12.531 20.547 1 95.81 204 VAL A C 1
ATOM 1566 O O . VAL A 1 204 ? -8.031 12.664 20.078 1 95.81 204 VAL A O 1
ATOM 1569 N N . ASN A 1 205 ? -6.676 12.625 21.812 1 95.69 205 ASN A N 1
ATOM 1570 C CA . ASN A 1 205 ? -7.777 12.711 22.781 1 95.69 205 ASN A CA 1
ATOM 1571 C C . ASN A 1 205 ? -8.555 14.016 22.625 1 95.69 205 ASN A C 1
ATOM 1573 O O . ASN A 1 205 ? -9.781 14.023 22.719 1 95.69 205 ASN A O 1
ATOM 1577 N N . ALA A 1 206 ? -7.828 15.055 22.438 1 96.25 206 ALA A N 1
ATOM 1578 C CA . ALA A 1 206 ? -8.477 16.344 22.234 1 96.25 206 ALA A CA 1
ATOM 1579 C C . ALA A 1 206 ? -9.414 16.312 21.031 1 96.25 206 ALA A C 1
ATOM 1581 O O . ALA A 1 206 ? -10.555 16.781 21.109 1 96.25 206 ALA A O 1
ATOM 1582 N N . LEU A 1 207 ? -8.969 15.719 20.016 1 97.31 207 LEU A N 1
ATOM 1583 C CA . LEU A 1 207 ? -9.766 15.648 18.797 1 97.31 207 LEU A CA 1
ATOM 1584 C C . LEU A 1 207 ? -10.961 14.711 18.984 1 97.31 207 LEU A C 1
ATOM 1586 O O . LEU A 1 207 ? -12.062 15.008 18.516 1 97.31 207 LEU A O 1
ATOM 1590 N N . LEU A 1 208 ? -10.711 13.609 19.625 1 97.56 208 LEU A N 1
ATOM 1591 C CA . LEU A 1 208 ? -11.812 12.68 19.891 1 97.56 208 LEU A CA 1
ATOM 1592 C C . LEU A 1 208 ? -12.922 13.367 20.672 1 97.56 208 LEU A C 1
ATOM 1594 O O . LEU A 1 208 ? -14.109 13.172 20.391 1 97.56 208 LEU A O 1
ATOM 1598 N N . ARG A 1 209 ? -12.547 14.195 21.625 1 97 209 ARG A N 1
ATOM 1599 C CA . ARG A 1 209 ? -13.531 14.938 22.406 1 97 209 ARG A CA 1
ATOM 1600 C C . ARG A 1 209 ? -14.227 15.992 21.547 1 97 209 ARG A C 1
ATOM 1602 O O . ARG A 1 209 ? -15.461 16.109 21.594 1 97 209 ARG A O 1
ATOM 1609 N N . ALA A 1 210 ? -13.469 16.672 20.828 1 96.94 210 ALA A N 1
ATOM 1610 C CA . ALA A 1 210 ? -14.023 17.766 20.031 1 96.94 210 ALA A CA 1
ATOM 1611 C C . ALA A 1 210 ? -15.031 17.234 19.016 1 96.94 210 ALA A C 1
ATOM 1613 O O . ALA A 1 210 ? -16.062 17.875 18.766 1 96.94 210 ALA A O 1
ATOM 1614 N N . PHE A 1 211 ? -14.773 16.062 18.484 1 97.06 211 PHE A N 1
ATOM 1615 C CA . PHE A 1 211 ? -15.625 15.477 17.453 1 97.06 211 PHE A CA 1
ATOM 1616 C C . PHE A 1 211 ? -16.625 14.5 18.062 1 97.06 211 PHE A C 1
ATOM 1618 O O . PHE A 1 211 ? -17.375 13.836 17.344 1 97.06 211 PHE A O 1
ATOM 1625 N N . GLU A 1 212 ? -16.625 14.328 19.375 1 95.62 212 GLU A N 1
ATOM 1626 C CA . GLU A 1 212 ? -17.562 13.492 20.125 1 95.62 212 GLU A CA 1
ATOM 1627 C C . GLU A 1 212 ? -17.484 12.039 19.672 1 95.62 212 GLU A C 1
ATOM 1629 O O . GLU A 1 212 ? -18.516 11.438 19.375 1 95.62 212 GLU A O 1
ATOM 1634 N N . LEU A 1 213 ? -16.281 11.547 19.719 1 97.06 213 LEU A N 1
ATOM 1635 C CA . LEU A 1 213 ? -16.047 10.211 19.188 1 97.06 213 LEU A CA 1
ATOM 1636 C C . LEU A 1 213 ? -15.836 9.203 20.312 1 97.06 213 LEU A C 1
ATOM 1638 O O . LEU A 1 213 ? -15.664 8.008 20.062 1 97.06 213 LEU A O 1
ATOM 1642 N N . GLY A 1 214 ? -15.836 9.656 21.531 1 95.44 214 GLY A N 1
ATOM 1643 C CA . GLY A 1 214 ? -15.656 8.773 22.672 1 95.44 214 GLY A CA 1
ATOM 1644 C C . GLY A 1 214 ? -14.203 8.531 23.016 1 95.44 214 GLY A C 1
ATOM 1645 O O . GLY A 1 214 ? -13.336 9.344 22.703 1 95.44 214 GLY A O 1
ATOM 1646 N N . SER A 1 215 ? -13.914 7.414 23.719 1 95.25 215 SER A N 1
ATOM 1647 C CA . SER A 1 215 ? -12.555 7.035 24.094 1 95.25 215 SER A CA 1
ATOM 1648 C C . SER A 1 215 ? -11.812 6.418 22.922 1 95.25 215 SER A C 1
ATOM 1650 O O . SER A 1 215 ? -12.422 6.031 21.922 1 95.25 215 SER A O 1
ATOM 1652 N N . PRO A 1 216 ? -10.516 6.324 23.016 1 96.19 216 PRO A N 1
ATOM 1653 C CA . PRO A 1 216 ? -9.75 5.672 21.953 1 96.19 216 PRO A CA 1
ATOM 1654 C C . PRO A 1 216 ? -10.258 4.262 21.641 1 96.19 216 PRO A C 1
ATOM 1656 O O . PRO A 1 216 ? -10.352 3.875 20.484 1 96.19 216 PRO A O 1
ATOM 1659 N N . GLN A 1 217 ? -10.617 3.559 22.656 1 95.62 217 GLN A N 1
ATOM 1660 C CA . GLN A 1 217 ? -11.125 2.203 22.469 1 95.62 217 GLN A CA 1
ATOM 1661 C C . GLN A 1 217 ? -12.453 2.209 21.719 1 95.62 217 GLN A C 1
ATOM 1663 O O . GLN A 1 217 ? -12.656 1.426 20.781 1 95.62 217 GLN A O 1
ATOM 1668 N N . SER A 1 218 ? -13.32 3.076 22.156 1 95.5 218 SER A N 1
ATOM 1669 C CA . SER A 1 218 ? -14.633 3.193 21.516 1 95.5 218 SER A CA 1
ATOM 1670 C C . SER A 1 218 ? -14.5 3.65 20.062 1 95.5 218 SER A C 1
ATOM 1672 O O . SER A 1 218 ? -15.227 3.176 19.188 1 95.5 218 SER A O 1
ATOM 1674 N N . PHE A 1 219 ? -13.547 4.551 19.859 1 97 219 PHE A N 1
ATOM 1675 C CA . PHE A 1 219 ? -13.312 5.062 18.516 1 97 219 PHE A CA 1
ATOM 1676 C C . PHE A 1 219 ? -12.812 3.953 17.594 1 97 219 PHE A C 1
ATOM 1678 O O . PHE A 1 219 ? -13.32 3.791 16.484 1 97 219 PHE A O 1
ATOM 1685 N N . ALA A 1 220 ? -11.906 3.156 18.078 1 96.12 220 ALA A N 1
ATOM 1686 C CA . ALA A 1 220 ? -11.328 2.068 17.281 1 96.12 220 ALA A CA 1
ATOM 1687 C C . ALA A 1 220 ? -12.391 1.053 16.891 1 96.12 220 ALA A C 1
ATOM 1689 O O . ALA A 1 220 ? -12.305 0.439 15.82 1 96.12 220 ALA A O 1
ATOM 1690 N N . ARG A 1 221 ? -13.422 1.026 17.672 1 94.44 221 ARG A N 1
ATOM 1691 C CA . ARG A 1 221 ? -14.477 0.046 17.438 1 94.44 221 ARG A CA 1
ATOM 1692 C C . ARG A 1 221 ? -15.633 0.661 16.656 1 94.44 221 ARG A C 1
ATOM 1694 O O . ARG A 1 221 ? -16.609 -0.024 16.344 1 94.44 221 ARG A O 1
ATOM 1701 N N . GLY A 1 222 ? -15.547 1.942 16.422 1 95.56 222 GLY A N 1
ATOM 1702 C CA . GLY A 1 222 ? -16.594 2.613 15.656 1 95.56 222 GLY A CA 1
ATOM 1703 C C . GLY A 1 222 ? -17.875 2.812 16.438 1 95.56 222 GLY A C 1
ATOM 1704 O O . GLY A 1 222 ? -18.938 2.965 15.859 1 95.56 222 GLY A O 1
ATOM 1705 N N . GLU A 1 223 ? -17.859 2.859 17.719 1 94.62 223 GLU A N 1
ATOM 1706 C CA . GLU A 1 223 ? -19.047 2.934 18.562 1 94.62 223 GLU A CA 1
ATOM 1707 C C . GLU A 1 223 ? -19.781 4.262 18.375 1 94.62 223 GLU A C 1
ATOM 1709 O O . GLU A 1 223 ? -20.984 4.34 18.578 1 94.62 223 GLU A O 1
ATOM 1714 N N . PHE A 1 224 ? -19.047 5.281 18.031 1 94.75 224 PHE A N 1
ATOM 1715 C CA . PHE A 1 224 ? -19.656 6.594 17.828 1 94.75 224 PHE A CA 1
ATOM 1716 C C . PHE A 1 224 ? -20.688 6.551 16.703 1 94.75 224 PHE A C 1
ATOM 1718 O O . PHE A 1 224 ? -21.609 7.363 16.672 1 94.75 224 PHE A O 1
ATOM 1725 N N . LEU A 1 225 ? -20.594 5.59 15.812 1 94.81 225 LEU A N 1
ATOM 1726 C CA . LEU A 1 225 ? -21.516 5.461 14.688 1 94.81 225 LEU A CA 1
ATOM 1727 C C . LEU A 1 225 ? -22.828 4.836 15.133 1 94.81 225 LEU A C 1
ATOM 1729 O O . LEU A 1 225 ? -23.875 5.027 14.492 1 94.81 225 LEU A O 1
ATOM 1733 N N . ARG A 1 226 ? -22.766 4.129 16.188 1 90.31 226 ARG A N 1
ATOM 1734 C CA . ARG A 1 226 ? -23.969 3.525 16.719 1 90.31 226 ARG A CA 1
ATOM 1735 C C . ARG A 1 226 ? -24.812 4.559 17.469 1 90.31 226 ARG A C 1
ATOM 1737 O O . ARG A 1 226 ? -26.047 4.422 17.547 1 90.31 226 ARG A O 1
ATOM 1744 N N . ALA A 1 227 ? -24.109 5.516 17.938 1 86.06 227 ALA A N 1
ATOM 1745 C CA . ALA A 1 227 ? -24.781 6.539 18.734 1 86.06 227 ALA A CA 1
ATOM 1746 C C . ALA A 1 227 ? -25.438 7.582 17.828 1 86.06 227 ALA A C 1
ATOM 1748 O O . ALA A 1 227 ? -26.312 8.336 18.281 1 86.06 227 ALA A O 1
ATOM 1749 N N . ARG A 1 228 ? -25.094 7.574 16.641 1 85.81 228 ARG A N 1
ATOM 1750 C CA . ARG A 1 228 ? -25.641 8.555 15.695 1 85.81 228 ARG A CA 1
ATOM 1751 C C . ARG A 1 228 ? -26.734 7.941 14.844 1 85.81 228 ARG A C 1
ATOM 1753 O O . ARG A 1 228 ? -26.75 6.734 14.594 1 85.81 228 ARG A O 1
ATOM 1760 N N . ALA A 1 229 ? -27.656 8.781 14.445 1 81.62 229 ALA A N 1
ATOM 1761 C CA . ALA A 1 229 ? -28.703 8.32 13.516 1 81.62 229 ALA A CA 1
ATOM 1762 C C . ALA A 1 229 ? -28.094 7.98 12.156 1 81.62 229 ALA A C 1
ATOM 1764 O O . ALA A 1 229 ? -27.172 8.648 11.688 1 81.62 229 ALA A O 1
ATOM 1765 N N . LEU A 1 230 ? -28.625 6.98 11.617 1 80.19 230 LEU A N 1
ATOM 1766 C CA . LEU A 1 230 ? -28.141 6.535 10.32 1 80.19 230 LEU A CA 1
ATOM 1767 C C . LEU A 1 230 ? -28.234 7.648 9.289 1 80.19 230 LEU A C 1
ATOM 1769 O O . LEU A 1 230 ? -27.375 7.77 8.406 1 80.19 230 LEU A O 1
ATOM 1773 N N . ASP A 1 231 ? -29.219 8.398 9.398 1 84.12 231 ASP A N 1
ATOM 1774 C CA . ASP A 1 231 ? -29.484 9.43 8.406 1 84.12 231 ASP A CA 1
ATOM 1775 C C . ASP A 1 231 ? -28.547 10.617 8.578 1 84.12 231 ASP A C 1
ATOM 1777 O O . ASP A 1 231 ? -28.516 11.523 7.738 1 84.12 231 ASP A O 1
ATOM 1781 N N . ALA A 1 232 ? -27.719 10.555 9.586 1 88.31 232 ALA A N 1
ATOM 1782 C CA . ALA A 1 232 ? -26.703 11.586 9.789 1 88.31 232 ALA A CA 1
ATOM 1783 C C . ALA A 1 232 ? -25.562 11.438 8.781 1 88.31 232 ALA A C 1
ATOM 1785 O O . ALA A 1 232 ? -24.75 12.336 8.625 1 88.31 232 ALA A O 1
ATOM 1786 N N . HIS A 1 233 ? -25.578 10.344 8.047 1 91.38 233 HIS A N 1
ATOM 1787 C CA . HIS A 1 233 ? -24.469 10.039 7.137 1 91.38 233 HIS A CA 1
ATOM 1788 C C . HIS A 1 233 ? -24.984 9.789 5.723 1 91.38 233 HIS A C 1
ATOM 1790 O O . HIS A 1 233 ? -24.766 8.719 5.152 1 91.38 233 HIS A O 1
ATOM 1796 N N . PRO A 1 234 ? -25.547 10.781 5.152 1 87.69 234 PRO A N 1
ATOM 1797 C CA . PRO A 1 234 ? -26.172 10.562 3.85 1 87.69 234 PRO A CA 1
ATOM 1798 C C . PRO A 1 234 ? -25.172 10.125 2.777 1 87.69 234 PRO A C 1
ATOM 1800 O O . PRO A 1 234 ? -25.5 9.266 1.946 1 87.69 234 PRO A O 1
ATOM 1803 N N . ARG A 1 235 ? -24.062 10.648 2.795 1 89.38 235 ARG A N 1
ATOM 1804 C CA . ARG A 1 235 ? -23.078 10.312 1.773 1 89.38 235 ARG A CA 1
ATOM 1805 C C . ARG A 1 235 ? -22.594 8.875 1.931 1 89.38 235 ARG A C 1
ATOM 1807 O O . ARG A 1 235 ? -22.453 8.156 0.943 1 89.38 235 ARG A O 1
ATOM 1814 N N . ALA A 1 236 ? -22.406 8.477 3.137 1 89.38 236 ALA A N 1
ATOM 1815 C CA . ALA A 1 236 ? -21.969 7.113 3.398 1 89.38 236 ALA A CA 1
ATOM 1816 C C . ALA A 1 236 ? -23.047 6.105 3.008 1 89.38 236 ALA A C 1
ATOM 1818 O O . ALA A 1 236 ? -22.75 5.051 2.443 1 89.38 236 ALA A O 1
ATOM 1819 N N . LEU A 1 237 ? -24.25 6.477 3.287 1 87.94 237 LEU A N 1
ATOM 1820 C CA . LEU A 1 237 ? -25.375 5.594 2.953 1 87.94 237 LEU A CA 1
ATOM 1821 C C . LEU A 1 237 ? -25.5 5.43 1.441 1 87.94 237 LEU A C 1
ATOM 1823 O O . LEU A 1 237 ? -25.781 4.336 0.953 1 87.94 237 LEU A O 1
ATOM 1827 N N . ALA A 1 238 ? -25.281 6.531 0.794 1 87.31 238 ALA A N 1
ATOM 1828 C CA . ALA A 1 238 ? -25.297 6.469 -0.665 1 87.31 238 ALA A CA 1
ATOM 1829 C C . ALA A 1 238 ? -24.219 5.539 -1.196 1 87.31 238 ALA A C 1
ATOM 1831 O O . ALA A 1 238 ? -24.453 4.785 -2.148 1 87.31 238 ALA A O 1
ATOM 1832 N N . ARG A 1 239 ? -23.109 5.551 -0.598 1 86.62 239 ARG A N 1
ATOM 1833 C CA . ARG A 1 239 ? -22 4.68 -0.991 1 86.62 239 ARG A CA 1
ATOM 1834 C C . ARG A 1 239 ? -22.359 3.213 -0.748 1 86.62 239 ARG A C 1
ATOM 1836 O O . ARG A 1 239 ? -22.047 2.352 -1.572 1 86.62 239 ARG A O 1
ATOM 1843 N N . LEU A 1 240 ? -22.969 2.953 0.377 1 87.44 240 LEU A N 1
ATOM 1844 C CA . LEU A 1 240 ? -23.391 1.597 0.703 1 87.44 240 LEU A CA 1
ATOM 1845 C C . LEU A 1 240 ? -24.391 1.077 -0.329 1 87.44 240 LEU A C 1
ATOM 1847 O O . LEU A 1 240 ? -24.297 -0.075 -0.76 1 87.44 240 LEU A O 1
ATOM 1851 N N . ALA A 1 241 ? -25.219 1.936 -0.646 1 83 241 ALA A N 1
ATOM 1852 C CA . ALA A 1 241 ? -26.266 1.55 -1.587 1 83 241 ALA A CA 1
ATOM 1853 C C . ALA A 1 241 ? -25.672 1.17 -2.941 1 83 241 ALA A C 1
ATOM 1855 O O . ALA A 1 241 ? -26.172 0.264 -3.611 1 83 241 ALA A O 1
ATOM 1856 N N . LYS A 1 242 ? -24.672 1.8 -3.258 1 80.81 242 LYS A N 1
ATOM 1857 C CA . LYS A 1 242 ? -24.016 1.56 -4.543 1 80.81 242 LYS A CA 1
ATOM 1858 C C . LYS A 1 242 ? -23.438 0.151 -4.609 1 80.81 242 LYS A C 1
ATOM 1860 O O . LYS A 1 242 ? -23.484 -0.493 -5.66 1 80.81 242 LYS A O 1
ATOM 1865 N N . HIS A 1 243 ? -22.984 -0.357 -3.5 1 73.25 243 HIS A N 1
ATOM 1866 C CA . HIS A 1 243 ? -22.25 -1.618 -3.525 1 73.25 243 HIS A CA 1
ATOM 1867 C C . HIS A 1 243 ? -23.109 -2.758 -2.973 1 73.25 243 HIS A C 1
ATOM 1869 O O . HIS A 1 243 ? -22.75 -3.93 -3.121 1 73.25 243 HIS A O 1
ATOM 1875 N N . ALA A 1 244 ? -24.125 -2.447 -2.25 1 67.56 244 ALA A N 1
ATOM 1876 C CA . ALA A 1 244 ? -24.938 -3.441 -1.548 1 67.56 244 ALA A CA 1
ATOM 1877 C C . ALA A 1 244 ? -25.906 -4.137 -2.502 1 67.56 244 ALA A C 1
ATOM 1879 O O . ALA A 1 244 ? -26.422 -5.207 -2.193 1 67.56 244 ALA A O 1
ATOM 1880 N N . GLY A 1 245 ? -25.984 -3.775 -3.654 1 60.66 245 GLY A N 1
ATOM 1881 C CA . GLY A 1 245 ? -27.047 -4.328 -4.477 1 60.66 245 GLY A CA 1
ATOM 1882 C C . GLY A 1 245 ? -28.406 -4.242 -3.822 1 60.66 245 GLY A C 1
ATOM 1883 O O . GLY A 1 245 ? -28.844 -3.164 -3.406 1 60.66 245 GLY A O 1
ATOM 1884 N N . ASP A 1 246 ? -28.953 -5.496 -3.549 1 61.62 246 ASP A N 1
ATOM 1885 C CA . ASP A 1 246 ? -30.281 -5.59 -2.969 1 61.62 246 ASP A CA 1
ATOM 1886 C C . ASP A 1 246 ? -30.219 -5.66 -1.444 1 61.62 246 ASP A C 1
ATOM 1888 O O . ASP A 1 246 ? -31.25 -5.715 -0.774 1 61.62 246 ASP A O 1
ATOM 1892 N N . ARG A 1 247 ? -29.109 -5.543 -0.997 1 65.81 247 ARG A N 1
ATOM 1893 C CA . ARG A 1 247 ? -28.984 -5.664 0.452 1 65.81 247 ARG A CA 1
ATOM 1894 C C . ARG A 1 247 ? -29.141 -4.309 1.132 1 65.81 247 ARG A C 1
ATOM 1896 O O . ARG A 1 247 ? -28.516 -3.33 0.724 1 65.81 247 ARG A O 1
ATOM 1903 N N . ARG A 1 248 ? -30.078 -4.195 1.986 1 69.19 248 ARG A N 1
ATOM 1904 C CA . ARG A 1 248 ? -30.281 -2.963 2.746 1 69.19 248 ARG A CA 1
ATOM 1905 C C . ARG A 1 248 ? -29.203 -2.816 3.828 1 69.19 248 ARG A C 1
ATOM 1907 O O . ARG A 1 248 ? -28.891 -3.781 4.527 1 69.19 248 ARG A O 1
ATOM 1914 N N . PRO A 1 249 ? -28.641 -1.595 3.771 1 73.88 249 PRO A N 1
ATOM 1915 C CA . PRO A 1 249 ? -27.719 -1.37 4.879 1 73.88 249 PRO A CA 1
ATOM 1916 C C . PRO A 1 249 ? -28.359 -1.591 6.246 1 73.88 249 PRO A C 1
ATOM 1918 O O . PRO A 1 249 ? -29.531 -1.244 6.445 1 73.88 249 PRO A O 1
ATOM 1921 N N . ARG A 1 250 ? -27.641 -2.385 6.969 1 75.75 250 ARG A N 1
ATOM 1922 C CA . ARG A 1 250 ? -28.094 -2.611 8.336 1 75.75 250 ARG A CA 1
ATOM 1923 C C . ARG A 1 250 ? -27.484 -1.577 9.289 1 75.75 250 ARG A C 1
ATOM 1925 O O . ARG A 1 250 ? -26.656 -0.761 8.875 1 75.75 250 ARG A O 1
ATOM 1932 N N . ASP A 1 251 ? -27.969 -1.593 10.5 1 74.06 251 ASP A N 1
ATOM 1933 C CA . ASP A 1 251 ? -27.578 -0.632 11.523 1 74.06 251 ASP A CA 1
ATOM 1934 C C . ASP A 1 251 ? -26.062 -0.669 11.766 1 74.06 251 ASP A C 1
ATOM 1936 O O . ASP A 1 251 ? -25.453 0.36 12.055 1 74.06 251 ASP A O 1
ATOM 1940 N N . PHE A 1 252 ? -25.516 -1.8 11.398 1 85.81 252 PHE A N 1
ATOM 1941 C CA . PHE A 1 252 ? -24.125 -1.931 11.781 1 85.81 252 PHE A CA 1
ATOM 1942 C C . PHE A 1 252 ? -23.219 -1.831 10.562 1 85.81 252 PHE A C 1
ATOM 1944 O O . PHE A 1 252 ? -21.984 -1.942 10.672 1 85.81 252 PHE A O 1
ATOM 1951 N N . SER A 1 253 ? -23.828 -1.504 9.453 1 88.81 253 SER A N 1
ATOM 1952 C CA . SER A 1 253 ? -23.047 -1.499 8.219 1 88.81 253 SER A CA 1
ATOM 1953 C C . SER A 1 253 ? -22 -0.393 8.227 1 88.81 253 SER A C 1
ATOM 1955 O O . SER A 1 253 ? -20.891 -0.579 7.719 1 88.81 253 SER A O 1
ATOM 1957 N N . LEU A 1 254 ? -22.391 0.699 8.867 1 92.94 254 LEU A N 1
ATOM 1958 C CA . LEU A 1 254 ? -21.438 1.812 8.922 1 92.94 254 LEU A CA 1
ATOM 1959 C C . LEU A 1 254 ? -20.266 1.484 9.836 1 92.94 254 LEU A C 1
ATOM 1961 O O . LEU A 1 254 ? -19.125 1.867 9.555 1 92.94 254 LEU A O 1
ATOM 1965 N N . VAL A 1 255 ? -20.594 0.752 10.898 1 93.75 255 VAL A N 1
ATOM 1966 C CA . VAL A 1 255 ? -19.531 0.355 11.836 1 93.75 255 VAL A CA 1
ATOM 1967 C C . VAL A 1 255 ? -18.562 -0.603 11.141 1 93.75 255 VAL A C 1
ATOM 1969 O O . VAL A 1 255 ? -17.344 -0.459 11.258 1 93.75 255 VAL A O 1
ATOM 1972 N N . ILE A 1 256 ? -19.141 -1.499 10.414 1 91.19 256 ILE A N 1
ATOM 1973 C CA . ILE A 1 256 ? -18.328 -2.475 9.688 1 91.19 256 ILE A CA 1
ATOM 1974 C C . ILE A 1 256 ? -17.469 -1.762 8.648 1 91.19 256 ILE A C 1
ATOM 1976 O O . ILE A 1 256 ? -16.281 -2.039 8.523 1 91.19 256 ILE A O 1
ATOM 1980 N N . LEU A 1 257 ? -18.078 -0.865 7.977 1 93.06 257 LEU A N 1
ATOM 1981 C CA . LEU A 1 257 ? -17.359 -0.087 6.973 1 93.06 257 LEU A CA 1
ATOM 1982 C C . LEU A 1 257 ? -16.188 0.662 7.605 1 93.06 257 LEU A C 1
ATOM 1984 O O . LEU A 1 257 ? -15.055 0.561 7.133 1 93.06 257 LEU A O 1
ATOM 1988 N N . PHE A 1 258 ? -16.453 1.312 8.703 1 95.5 258 PHE A N 1
ATOM 1989 C CA . PHE A 1 258 ? -15.445 2.123 9.383 1 95.5 258 PHE A CA 1
ATOM 1990 C C . PHE A 1 258 ? -14.297 1.257 9.875 1 95.5 258 PHE A C 1
ATOM 1992 O O . PHE A 1 258 ? -13.133 1.537 9.578 1 95.5 258 PHE A O 1
ATOM 1999 N N . THR A 1 259 ? -14.602 0.232 10.539 1 94.62 259 THR A N 1
ATOM 2000 C CA . THR A 1 259 ? -13.57 -0.566 11.195 1 94.62 259 THR A CA 1
ATOM 2001 C C . THR A 1 259 ? -12.727 -1.313 10.156 1 94.62 259 THR A C 1
ATOM 2003 O O . THR A 1 259 ? -11.516 -1.454 10.32 1 94.62 259 THR A O 1
ATOM 2006 N N . THR A 1 260 ? -13.391 -1.768 9.102 1 91.44 260 THR A N 1
ATOM 2007 C CA . THR A 1 260 ? -12.672 -2.469 8.039 1 91.44 260 THR A CA 1
ATOM 2008 C C . THR A 1 260 ? -11.711 -1.525 7.32 1 91.44 260 THR A C 1
ATOM 2010 O O . THR A 1 260 ? -10.539 -1.847 7.141 1 91.44 260 THR A O 1
ATOM 2013 N N . LEU A 1 261 ? -12.195 -0.372 7.012 1 94.62 261 LEU A N 1
ATOM 2014 C CA . LEU A 1 261 ? -11.359 0.596 6.305 1 94.62 261 LEU A CA 1
ATOM 2015 C C . LEU A 1 261 ? -10.242 1.109 7.207 1 94.62 261 LEU A C 1
ATOM 2017 O O . LEU A 1 261 ? -9.117 1.327 6.75 1 94.62 261 LEU A O 1
ATOM 2021 N N . MET A 1 262 ? -10.539 1.281 8.445 1 95 262 MET A N 1
ATOM 2022 C CA . MET A 1 262 ? -9.539 1.769 9.391 1 95 262 MET A CA 1
ATOM 2023 C C . MET A 1 262 ? -8.398 0.77 9.539 1 95 262 MET A C 1
ATOM 2025 O O . MET A 1 262 ? -7.227 1.157 9.562 1 95 262 MET A O 1
ATOM 2029 N N . ARG A 1 263 ? -8.727 -0.463 9.633 1 92 263 ARG A N 1
ATOM 2030 C CA . ARG A 1 263 ? -7.707 -1.504 9.727 1 92 263 ARG A CA 1
ATOM 2031 C C . ARG A 1 263 ? -6.824 -1.517 8.484 1 92 263 ARG A C 1
ATOM 2033 O O . ARG A 1 263 ? -5.598 -1.581 8.586 1 92 263 ARG A O 1
ATOM 2040 N N . TYR A 1 264 ? -7.465 -1.452 7.391 1 92.94 264 TYR A N 1
ATOM 2041 C CA . TYR A 1 264 ? -6.734 -1.419 6.129 1 92.94 264 TYR A CA 1
ATOM 2042 C C . TYR A 1 264 ? -5.832 -0.191 6.055 1 92.94 264 TYR A C 1
ATOM 2044 O O . TYR A 1 264 ? -4.664 -0.293 5.672 1 92.94 264 TYR A O 1
ATOM 2052 N N . ARG A 1 265 ? -6.371 0.956 6.367 1 94.5 265 ARG A N 1
ATOM 2053 C CA . ARG A 1 265 ? -5.641 2.215 6.293 1 94.5 265 ARG A CA 1
ATOM 2054 C C . ARG A 1 265 ? -4.43 2.199 7.219 1 94.5 265 ARG A C 1
ATOM 2056 O O . ARG A 1 265 ? -3.391 2.781 6.902 1 94.5 265 ARG A O 1
ATOM 2063 N N . ARG A 1 266 ? -4.551 1.56 8.328 1 92.69 266 ARG A N 1
ATOM 2064 C CA . ARG A 1 266 ? -3.43 1.404 9.25 1 92.69 266 ARG A CA 1
ATOM 2065 C C . ARG A 1 266 ? -2.316 0.575 8.617 1 92.69 266 ARG A C 1
ATOM 2067 O O . ARG A 1 266 ? -1.143 0.946 8.688 1 92.69 266 ARG A O 1
ATOM 2074 N N . ASP A 1 267 ? -2.699 -0.47 8.062 1 90.31 267 ASP A N 1
ATOM 2075 C CA . ASP A 1 267 ? -1.711 -1.309 7.391 1 90.31 267 ASP A CA 1
ATOM 2076 C C . ASP A 1 267 ? -1.043 -0.556 6.246 1 90.31 267 ASP A C 1
ATOM 2078 O O . ASP A 1 267 ? 0.169 -0.662 6.047 1 90.31 267 ASP A O 1
ATOM 2082 N N . ALA A 1 268 ? -1.849 0.166 5.543 1 93.19 268 ALA A N 1
ATOM 2083 C CA . ALA A 1 268 ? -1.352 0.933 4.402 1 93.19 268 ALA A CA 1
ATOM 2084 C C . ALA A 1 268 ? -0.385 2.023 4.855 1 93.19 268 ALA A C 1
ATOM 2086 O O . ALA A 1 268 ? 0.542 2.383 4.125 1 93.19 268 ALA A O 1
ATOM 2087 N N . ASP A 1 269 ? -0.621 2.523 6.031 1 90.38 269 ASP A N 1
ATOM 2088 C CA . ASP A 1 269 ? 0.222 3.6 6.543 1 90.38 269 ASP A CA 1
ATOM 2089 C C . ASP A 1 269 ? 1.676 3.148 6.664 1 90.38 269 ASP A C 1
ATOM 2091 O O . ASP A 1 269 ? 2.596 3.92 6.387 1 90.38 269 ASP A O 1
ATOM 2095 N N . ARG A 1 270 ? 1.894 1.961 7.02 1 85.31 270 ARG A N 1
ATOM 2096 C CA . ARG A 1 270 ? 3.244 1.42 7.137 1 85.31 270 ARG A CA 1
ATOM 2097 C C . ARG A 1 270 ? 3.955 1.429 5.789 1 85.31 270 ARG A C 1
ATOM 2099 O O . ARG A 1 270 ? 5.16 1.676 5.719 1 85.31 270 ARG A O 1
ATOM 2106 N N . VAL A 1 271 ? 3.225 1.18 4.797 1 90.44 271 VAL A N 1
ATOM 2107 C CA . VAL A 1 271 ? 3.777 1.124 3.445 1 90.44 271 VAL A CA 1
ATOM 2108 C C . VAL A 1 271 ? 4.062 2.539 2.945 1 90.44 271 VAL A C 1
ATOM 2110 O O . VAL A 1 271 ? 5.129 2.803 2.383 1 90.44 271 VAL A O 1
ATOM 2113 N N . VAL A 1 272 ? 3.17 3.406 3.213 1 87.56 272 VAL A N 1
ATOM 2114 C CA . VAL A 1 272 ? 3.318 4.781 2.75 1 87.56 272 VAL A CA 1
ATOM 2115 C C . VAL A 1 272 ? 4.484 5.449 3.479 1 87.56 272 VAL A C 1
ATOM 2117 O O . VAL A 1 272 ? 5.238 6.219 2.881 1 87.56 272 VAL A O 1
ATOM 2120 N N . ARG A 1 273 ? 4.711 5.078 4.734 1 77.31 273 ARG A N 1
ATOM 2121 C CA . ARG A 1 273 ? 5.742 5.719 5.547 1 77.31 273 ARG A CA 1
ATOM 2122 C C . ARG A 1 273 ? 7.039 4.918 5.508 1 77.31 273 ARG A C 1
ATOM 2124 O O . ARG A 1 273 ? 7.98 5.211 6.25 1 77.31 273 ARG A O 1
ATOM 2131 N N . GLY A 1 274 ? 7.051 3.846 4.84 1 73.25 274 GLY A N 1
ATOM 2132 C CA . GLY A 1 274 ? 8.188 2.932 4.816 1 73.25 274 GLY A CA 1
ATOM 2133 C C . GLY A 1 274 ? 9.492 3.615 4.469 1 73.25 274 GLY A C 1
ATOM 2134 O O . GLY A 1 274 ? 10.562 3.145 4.855 1 73.25 274 GLY A O 1
ATOM 2135 N N . SER A 1 275 ? 9.438 4.668 3.748 1 66.56 275 SER A N 1
ATOM 2136 C CA . SER A 1 275 ? 10.664 5.359 3.363 1 66.56 275 SER A CA 1
ATOM 2137 C C . SER A 1 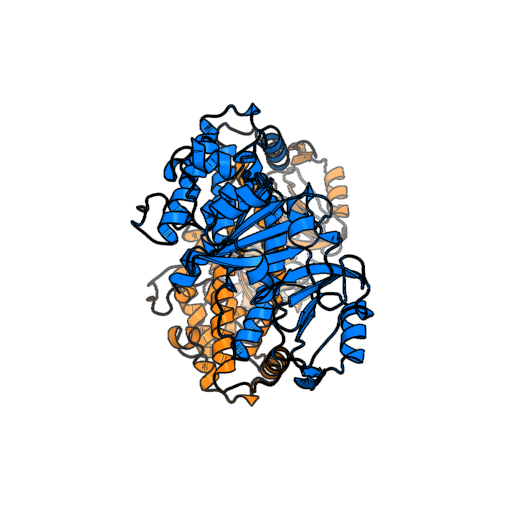275 ? 11.039 6.426 4.387 1 66.56 275 SER A C 1
ATOM 2139 O O . SER A 1 275 ? 12.133 6.992 4.328 1 66.56 275 SER A O 1
ATOM 2141 N N . GLU A 1 276 ? 10.031 6.504 5.367 1 58.81 276 GLU A N 1
ATOM 2142 C CA . GLU A 1 276 ? 10.258 7.566 6.344 1 58.81 276 GLU A CA 1
ATOM 2143 C C . GLU A 1 276 ? 11.289 7.141 7.391 1 58.81 276 GLU A C 1
ATOM 2145 O O . GLU A 1 276 ? 11.312 5.98 7.805 1 58.81 276 GLU A O 1
ATOM 2150 N N . GLY A 1 277 ? 12.227 7.852 7.602 1 54.25 277 GLY A N 1
ATOM 2151 C CA . GLY A 1 277 ? 13.211 7.613 8.648 1 54.25 277 GLY A CA 1
ATOM 2152 C C . GLY A 1 277 ? 14.594 7.312 8.109 1 54.25 277 GLY A C 1
ATOM 2153 O O . GLY A 1 277 ? 15.547 7.172 8.883 1 54.25 277 GLY A O 1
ATOM 2154 N N . TRP A 1 278 ? 14.539 6.867 6.879 1 51.69 278 TRP A N 1
ATOM 2155 C CA . TRP A 1 278 ? 15.883 6.625 6.363 1 51.69 278 TRP A CA 1
ATOM 2156 C C . TRP A 1 278 ? 16.688 7.918 6.328 1 51.69 278 TRP A C 1
ATOM 2158 O O . TRP A 1 278 ? 16.312 8.875 5.648 1 51.69 278 TRP A O 1
ATOM 2168 N N . LEU A 1 279 ? 17.125 8.406 7.477 1 46.59 279 LEU A N 1
ATOM 2169 C CA . LEU A 1 279 ? 17.953 9.594 7.582 1 46.59 279 LEU A CA 1
ATOM 2170 C C . LEU A 1 279 ? 19.141 9.516 6.625 1 46.59 279 LEU A C 1
ATOM 2172 O O . LEU A 1 279 ? 19.406 10.461 5.867 1 46.59 279 LEU A O 1
ATOM 2176 N N . GLU A 1 280 ? 20.297 8.766 7.141 1 47.81 280 GLU A N 1
ATOM 2177 C CA . GLU A 1 280 ? 21.641 8.797 6.594 1 47.81 280 GLU A CA 1
ATOM 2178 C C . GLU A 1 280 ? 21.766 7.891 5.375 1 47.81 280 GLU A C 1
ATOM 2180 O O . GLU A 1 280 ? 22.031 6.695 5.508 1 47.81 280 GLU A O 1
ATOM 2185 N N . ALA A 1 281 ? 21.078 8.141 4.312 1 56.44 281 ALA A N 1
ATOM 2186 C CA . ALA A 1 281 ? 21.078 7.129 3.26 1 56.44 281 ALA A CA 1
ATOM 2187 C C . ALA A 1 281 ? 22.266 7.32 2.314 1 56.44 281 ALA A C 1
ATOM 2189 O O . ALA A 1 281 ? 22.141 7.973 1.276 1 56.44 281 ALA A O 1
ATOM 2190 N N . GLY A 1 282 ? 23.406 7.211 2.916 1 64.56 282 GLY A N 1
ATOM 2191 C CA . GLY A 1 282 ? 24.531 7.426 2.01 1 64.56 282 GLY A CA 1
ATOM 2192 C C . GLY A 1 282 ? 24.859 6.207 1.165 1 64.56 282 GLY A C 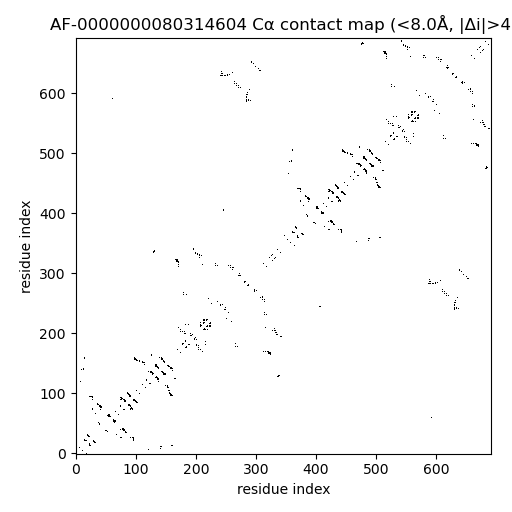1
ATOM 2193 O O . GLY A 1 282 ? 25.688 6.277 0.259 1 64.56 282 GLY A O 1
ATOM 2194 N N . ASP A 1 283 ? 24.203 5.148 1.416 1 79.31 283 ASP A N 1
ATOM 2195 C CA . ASP A 1 283 ? 24.562 3.959 0.646 1 79.31 283 ASP A CA 1
ATOM 2196 C C . ASP A 1 283 ? 23.703 3.846 -0.613 1 79.31 283 ASP A C 1
ATOM 2198 O O . ASP A 1 283 ? 22.516 4.148 -0.589 1 79.31 283 ASP A O 1
ATOM 2202 N N . ALA A 1 284 ? 24.359 3.445 -1.649 1 82.56 284 ALA A N 1
ATOM 2203 C CA . ALA A 1 284 ? 23.688 3.32 -2.945 1 82.56 284 ALA A CA 1
ATOM 2204 C C . ALA A 1 284 ? 22.516 2.354 -2.867 1 82.56 284 ALA A C 1
ATOM 2206 O O . ALA A 1 284 ? 21.5 2.545 -3.543 1 82.56 284 ALA A O 1
ATOM 2207 N N . GLY A 1 285 ? 22.672 1.347 -2.061 1 87.25 285 GLY A N 1
ATOM 2208 C CA . GLY A 1 285 ? 21.594 0.391 -1.88 1 87.25 285 GLY A CA 1
ATOM 2209 C C . GLY A 1 285 ? 20.359 1.002 -1.246 1 87.25 285 GLY A C 1
ATOM 2210 O O . GLY A 1 285 ? 19.234 0.77 -1.707 1 87.25 285 GLY A O 1
ATOM 2211 N N . VAL A 1 286 ? 20.578 1.842 -0.31 1 85 286 VAL A N 1
ATOM 2212 C CA . VAL A 1 286 ? 19.484 2.494 0.389 1 85 286 VAL A CA 1
ATOM 2213 C C . VAL A 1 286 ? 18.797 3.494 -0.541 1 85 286 VAL A C 1
ATOM 2215 O O . VAL A 1 286 ? 17.578 3.52 -0.638 1 85 286 VAL A O 1
ATOM 2218 N N . LEU A 1 287 ? 19.609 4.23 -1.182 1 81.56 287 LEU A N 1
ATOM 2219 C CA . LEU A 1 287 ? 19.062 5.254 -2.064 1 81.56 287 LEU A CA 1
ATOM 2220 C C . LEU A 1 287 ? 18.219 4.629 -3.17 1 81.56 287 LEU A C 1
ATOM 2222 O O . LEU A 1 287 ? 17.141 5.137 -3.496 1 81.56 287 LEU A O 1
ATOM 2226 N N . THR A 1 288 ? 18.688 3.576 -3.707 1 85.94 288 THR A N 1
ATOM 2227 C CA . THR A 1 288 ? 17.953 2.869 -4.746 1 85.94 288 THR A CA 1
ATOM 2228 C C . THR A 1 288 ? 16.641 2.303 -4.188 1 85.94 288 THR A C 1
ATOM 2230 O O . THR A 1 288 ? 15.594 2.426 -4.816 1 85.94 288 THR A O 1
ATOM 2233 N N . ALA A 1 289 ? 16.703 1.726 -3.037 1 90.19 289 ALA A N 1
ATOM 2234 C CA . ALA A 1 289 ? 15.516 1.178 -2.395 1 90.19 289 ALA A CA 1
ATOM 2235 C C . ALA A 1 289 ? 14.477 2.268 -2.148 1 90.19 289 ALA A C 1
ATOM 2237 O O . ALA A 1 289 ? 13.289 2.074 -2.422 1 90.19 289 ALA A O 1
ATOM 2238 N N . LEU A 1 290 ? 14.969 3.4 -1.733 1 83.5 290 LEU A N 1
ATOM 2239 C CA . LEU A 1 290 ? 14.078 4.508 -1.421 1 83.5 290 LEU A CA 1
ATOM 2240 C C . LEU A 1 290 ? 13.367 5.008 -2.678 1 83.5 290 LEU A C 1
ATOM 2242 O O . LEU A 1 290 ? 12.18 5.32 -2.643 1 83.5 290 LEU A O 1
ATOM 2246 N N . ALA A 1 291 ? 14.078 5.078 -3.721 1 81 291 ALA A N 1
ATOM 2247 C CA . ALA A 1 291 ? 13.492 5.535 -4.98 1 81 291 ALA A CA 1
ATOM 2248 C C . ALA A 1 291 ? 12.367 4.609 -5.43 1 81 291 ALA A C 1
ATOM 2250 O O . ALA A 1 291 ? 11.312 5.074 -5.871 1 81 291 ALA A O 1
ATOM 2251 N N . LEU A 1 292 ? 12.609 3.338 -5.316 1 86.94 292 LEU A N 1
ATOM 2252 C CA . LEU A 1 292 ? 11.609 2.352 -5.703 1 86.94 292 LEU A CA 1
ATOM 2253 C C . LEU A 1 292 ? 10.422 2.377 -4.75 1 86.94 292 LEU A C 1
ATOM 2255 O O . LEU A 1 292 ? 9.266 2.312 -5.188 1 86.94 292 LEU A O 1
ATOM 2259 N N . GLN A 1 293 ? 10.688 2.51 -3.512 1 88.31 293 GLN A N 1
ATOM 2260 C CA . GLN A 1 293 ? 9.641 2.566 -2.494 1 88.31 293 GLN A CA 1
ATOM 2261 C C . GLN A 1 293 ? 8.781 3.814 -2.66 1 88.31 293 GLN A C 1
ATOM 2263 O O . GLN A 1 293 ? 7.559 3.762 -2.475 1 88.31 293 GLN A O 1
ATOM 2268 N N . ASP A 1 294 ? 9.445 4.902 -3.016 1 81.94 294 ASP A N 1
ATOM 2269 C CA . ASP A 1 294 ? 8.734 6.172 -3.168 1 81.94 294 ASP A CA 1
ATOM 2270 C C . ASP A 1 294 ? 7.68 6.078 -4.266 1 81.94 294 ASP A C 1
ATOM 2272 O O . ASP A 1 294 ? 6.562 6.578 -4.105 1 81.94 294 ASP A O 1
ATOM 2276 N N . ARG A 1 295 ? 8.031 5.441 -5.285 1 80.81 295 ARG A N 1
ATOM 2277 C CA . ARG A 1 295 ? 7.082 5.27 -6.383 1 80.81 295 ARG A CA 1
ATOM 2278 C C . ARG A 1 295 ? 5.863 4.469 -5.934 1 80.81 295 ARG A C 1
ATOM 2280 O O . ARG A 1 295 ? 4.727 4.852 -6.215 1 80.81 295 ARG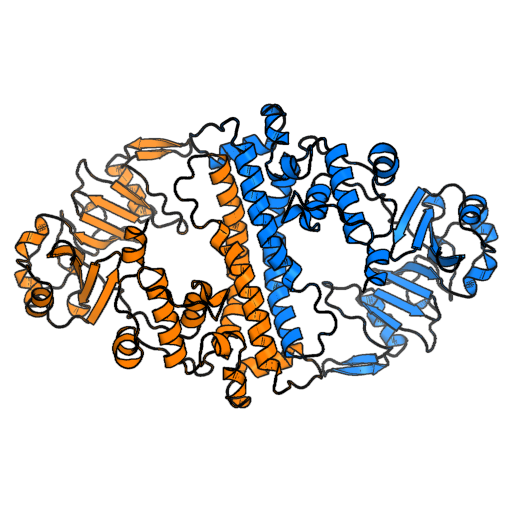 A O 1
ATOM 2287 N N . ALA A 1 296 ? 6.105 3.41 -5.258 1 89.44 296 ALA A N 1
ATOM 2288 C CA . ALA A 1 296 ? 5.023 2.568 -4.758 1 89.44 296 ALA A CA 1
ATOM 2289 C C . ALA A 1 296 ? 4.188 3.309 -3.717 1 89.44 296 ALA A C 1
ATOM 2291 O O . ALA A 1 296 ? 2.957 3.248 -3.742 1 89.44 296 ALA A O 1
ATOM 2292 N N . SER A 1 297 ? 4.875 4.031 -2.873 1 85.38 297 SER A N 1
ATOM 2293 C CA . SER A 1 297 ? 4.207 4.781 -1.815 1 85.38 297 SER A CA 1
ATOM 2294 C C . SER A 1 297 ? 3.305 5.867 -2.393 1 85.38 297 SER A C 1
ATOM 2296 O O . SER A 1 297 ? 2.191 6.078 -1.911 1 85.38 297 SER A O 1
ATOM 2298 N N . ARG A 1 298 ? 3.768 6.5 -3.396 1 80.56 298 ARG A N 1
ATOM 2299 C CA . ARG A 1 298 ? 2.99 7.555 -4.039 1 80.56 298 ARG A CA 1
ATOM 2300 C C . ARG A 1 298 ? 1.742 6.988 -4.707 1 80.56 298 ARG A C 1
ATOM 2302 O O . ARG A 1 298 ? 0.661 7.57 -4.609 1 80.56 298 ARG A O 1
ATOM 2309 N N . ALA A 1 299 ? 1.912 5.902 -5.348 1 82.69 299 ALA A N 1
ATOM 2310 C CA . ALA A 1 299 ? 0.772 5.25 -5.988 1 82.69 299 ALA A CA 1
ATOM 2311 C C . ALA A 1 299 ? -0.284 4.855 -4.961 1 82.69 299 ALA A C 1
ATOM 2313 O O . ALA A 1 299 ? -1.475 5.113 -5.156 1 82.69 299 ALA A O 1
ATOM 2314 N N . LEU A 1 300 ? 0.187 4.277 -3.9 1 90.81 300 LEU A N 1
ATOM 2315 C CA . LEU A 1 300 ? -0.726 3.879 -2.836 1 90.81 300 LEU A CA 1
ATOM 2316 C C . LEU A 1 300 ? -1.376 5.098 -2.189 1 90.81 300 LEU A C 1
ATOM 2318 O O . LEU A 1 300 ? -2.586 5.109 -1.953 1 90.81 300 LEU A O 1
ATOM 2322 N N . GLY A 1 301 ? -0.527 6.102 -1.919 1 85.19 301 GLY A N 1
ATOM 2323 C CA . GLY A 1 301 ? -1.039 7.324 -1.315 1 85.19 301 GLY A CA 1
ATOM 2324 C C . GLY A 1 301 ? -2.17 7.953 -2.107 1 85.19 301 GLY A C 1
ATOM 2325 O O . GLY A 1 301 ? -3.174 8.375 -1.533 1 85.19 301 GLY A O 1
ATOM 2326 N N . ALA A 1 302 ? -2.057 7.93 -3.369 1 80.25 302 ALA A N 1
ATOM 2327 C CA . ALA A 1 302 ? -3.076 8.5 -4.246 1 80.25 302 ALA A CA 1
ATOM 2328 C C . ALA A 1 302 ? -4.375 7.699 -4.168 1 80.25 302 ALA A C 1
ATOM 2330 O O . ALA A 1 302 ? -5.465 8.266 -4.207 1 80.25 302 ALA A O 1
ATOM 2331 N N . ALA A 1 303 ? -4.242 6.434 -4.02 1 83.75 303 ALA A N 1
ATOM 2332 C CA . ALA A 1 303 ? -5.418 5.562 -3.996 1 83.75 303 ALA A CA 1
ATOM 2333 C C . ALA A 1 303 ? -6.105 5.609 -2.635 1 83.75 303 ALA A C 1
ATOM 2335 O O . ALA A 1 303 ? -7.293 5.305 -2.523 1 83.75 303 ALA A O 1
ATOM 2336 N N . LEU A 1 304 ? -5.348 6.016 -1.622 1 91.06 304 LEU A N 1
ATOM 2337 C CA . LEU A 1 304 ? -5.871 6.02 -0.26 1 91.06 304 LEU A CA 1
ATOM 2338 C C . LEU A 1 304 ? -6.738 7.246 -0.012 1 91.06 304 LEU A C 1
ATOM 2340 O O . LEU A 1 304 ? -7.48 7.301 0.971 1 91.06 304 LEU A O 1
ATOM 2344 N N . VAL A 1 305 ? -6.68 8.219 -0.908 1 87.44 305 VAL A N 1
ATOM 2345 C CA . VAL A 1 305 ? -7.438 9.461 -0.748 1 87.44 305 VAL A CA 1
ATOM 2346 C C . VAL A 1 305 ? -8.93 9.141 -0.645 1 87.44 305 VAL A C 1
ATOM 2348 O O . VAL A 1 305 ? -9.633 9.688 0.207 1 87.44 305 VAL A O 1
ATOM 2351 N N . ASP A 1 306 ? -9.398 8.18 -1.426 1 87.75 306 ASP A N 1
ATOM 2352 C CA . ASP A 1 306 ? -10.805 7.801 -1.396 1 87.75 306 ASP A CA 1
ATOM 2353 C C . ASP A 1 306 ? -11.18 7.164 -0.058 1 87.75 306 ASP A C 1
ATOM 2355 O O . ASP A 1 306 ? -12.25 7.438 0.488 1 87.75 306 ASP A O 1
ATOM 2359 N N . ILE A 1 307 ? -10.359 6.383 0.409 1 94.5 307 ILE A N 1
ATOM 2360 C CA . ILE A 1 307 ? -10.594 5.723 1.688 1 94.5 307 ILE A CA 1
ATOM 2361 C C . ILE A 1 307 ? -10.586 6.754 2.812 1 94.5 307 ILE A C 1
ATOM 2363 O O . ILE A 1 307 ? -11.461 6.73 3.686 1 94.5 307 ILE A O 1
ATOM 2367 N N . ASP A 1 308 ? -9.609 7.684 2.705 1 92.19 308 ASP A N 1
ATOM 2368 C CA . ASP A 1 308 ? -9.539 8.766 3.686 1 92.19 308 ASP A CA 1
ATOM 2369 C C . ASP A 1 308 ? -10.82 9.602 3.666 1 92.19 308 ASP A C 1
ATOM 2371 O O . ASP A 1 308 ? -11.336 9.977 4.723 1 92.19 308 ASP A O 1
ATOM 2375 N N . ASP A 1 309 ? -11.289 9.812 2.527 1 90 309 ASP A N 1
ATOM 2376 C CA . ASP A 1 309 ? -12.5 10.609 2.383 1 90 309 ASP A CA 1
ATOM 2377 C C . ASP A 1 309 ? -13.695 9.914 3.043 1 90 309 ASP A C 1
ATOM 2379 O O . ASP A 1 309 ? -14.477 10.555 3.75 1 90 309 ASP A O 1
ATOM 2383 N N . VAL A 1 310 ? -13.812 8.68 2.838 1 94.62 310 VAL A N 1
ATOM 2384 C CA . VAL A 1 310 ? -14.922 7.922 3.414 1 94.62 310 VAL A CA 1
ATOM 2385 C C . VAL A 1 310 ? -14.797 7.906 4.938 1 94.62 310 VAL A C 1
ATOM 2387 O O . VAL A 1 310 ? -15.781 8.133 5.648 1 94.62 310 VAL A O 1
ATOM 2390 N N . LEU A 1 311 ? -13.641 7.66 5.426 1 97 311 LEU A N 1
ATOM 2391 C CA . LEU A 1 311 ? -13.414 7.641 6.871 1 97 311 LEU A CA 1
ATOM 2392 C C . LEU A 1 311 ? -13.719 9 7.484 1 97 311 LEU A C 1
ATOM 2394 O O . LEU A 1 311 ? -14.352 9.086 8.539 1 97 311 LEU A O 1
ATOM 2398 N N . ALA A 1 312 ? -13.297 10.047 6.793 1 93.5 312 ALA A N 1
ATOM 2399 C CA . ALA A 1 312 ? -13.562 11.398 7.273 1 93.5 312 ALA A CA 1
ATOM 2400 C C . ALA A 1 312 ? -15.055 11.688 7.312 1 93.5 312 ALA A C 1
ATOM 2402 O O . ALA A 1 312 ? -15.555 12.281 8.273 1 93.5 312 ALA A O 1
ATOM 2403 N N . GLU A 1 313 ? -15.734 11.195 6.301 1 93.19 313 GLU A N 1
ATOM 2404 C CA . GLU A 1 313 ? -17.188 11.367 6.23 1 93.19 313 GLU A CA 1
ATOM 2405 C C . GLU A 1 313 ? -17.891 10.656 7.383 1 93.19 313 GLU A C 1
ATOM 2407 O O . GLU A 1 313 ? -18.891 11.141 7.898 1 93.19 313 GLU A O 1
ATOM 2412 N N . LEU A 1 314 ? -17.406 9.547 7.719 1 96.31 314 LEU A N 1
ATOM 2413 C CA . LEU A 1 314 ? -17.984 8.789 8.812 1 96.31 314 LEU A CA 1
ATOM 2414 C C . LEU A 1 314 ? -17.703 9.453 10.156 1 96.31 314 LEU A C 1
ATOM 2416 O O . LEU A 1 314 ? -18.562 9.484 11.031 1 96.31 314 LEU A O 1
ATOM 2420 N N . ILE A 1 315 ? -16.562 10.023 10.281 1 96.5 315 ILE A N 1
ATOM 2421 C CA . ILE A 1 315 ? -16.125 10.656 11.523 1 96.5 315 ILE A CA 1
ATOM 2422 C C . ILE A 1 315 ? -16.922 11.938 11.758 1 96.5 315 ILE A C 1
ATOM 2424 O O . ILE A 1 315 ? -17.438 12.172 12.852 1 96.5 315 ILE A O 1
ATOM 2428 N N . ALA A 1 316 ? -16.969 12.734 10.719 1 94.69 316 ALA A N 1
ATOM 2429 C CA . ALA A 1 316 ? -17.672 14.008 10.828 1 94.69 316 ALA A CA 1
ATOM 2430 C C . ALA A 1 316 ? -18.5 14.281 9.578 1 94.69 316 ALA A C 1
ATOM 2432 O O . ALA A 1 316 ? -18.062 15.023 8.695 1 94.69 316 ALA A O 1
ATOM 2433 N N . PRO A 1 317 ? -19.688 13.797 9.602 1 92.88 317 PRO A N 1
ATOM 2434 C CA . PRO A 1 317 ? -20.531 13.969 8.422 1 92.88 317 PRO A CA 1
ATOM 2435 C C . PRO A 1 317 ? -20.906 15.43 8.18 1 92.88 317 PRO A C 1
ATOM 2437 O O . PRO A 1 317 ? -21.281 15.797 7.059 1 92.88 317 PRO A O 1
ATOM 2440 N N . ASP A 1 318 ? -20.844 16.234 9.195 1 90.69 318 ASP A N 1
ATOM 2441 C CA . ASP A 1 318 ? -21.234 17.641 9.078 1 90.69 318 ASP A CA 1
ATOM 2442 C C . ASP A 1 318 ? -20.078 18.5 8.602 1 90.69 318 ASP A C 1
ATOM 2444 O O . ASP A 1 318 ? -20.234 19.703 8.367 1 90.69 318 ASP A O 1
ATOM 2448 N N . GLY A 1 319 ? -18.875 17.953 8.547 1 89.88 319 GLY A N 1
ATOM 2449 C CA . GLY A 1 319 ? -17.703 18.656 8.031 1 89.88 319 GLY A CA 1
ATOM 2450 C C . GLY A 1 319 ? -17.188 19.734 8.977 1 89.88 319 GLY A C 1
ATOM 2451 O O . GLY A 1 319 ? -16.5 20.656 8.555 1 89.88 319 GLY A O 1
ATOM 2452 N N . ARG A 1 320 ? -17.516 19.656 10.219 1 92.06 320 ARG A N 1
ATOM 2453 C CA . ARG A 1 320 ? -17.094 20.672 11.172 1 92.06 320 ARG A CA 1
ATOM 2454 C C . ARG A 1 320 ? -15.57 20.688 11.305 1 92.06 320 ARG A C 1
ATOM 2456 O O . ARG A 1 320 ? -14.914 19.672 11.109 1 92.06 320 ARG A O 1
ATOM 2463 N N . THR A 1 321 ? -15.094 21.844 11.594 1 90.69 321 THR A N 1
ATOM 2464 C CA . THR A 1 321 ? -13.664 22.062 11.773 1 90.69 321 THR A CA 1
ATOM 2465 C C . THR A 1 321 ? -13.406 22.891 13.023 1 90.69 321 THR A C 1
ATOM 2467 O O . THR A 1 321 ? -14.32 23.516 13.57 1 90.69 321 THR A O 1
ATOM 2470 N N . PHE A 1 322 ? -12.188 22.734 13.516 1 91.69 322 PHE A N 1
ATOM 2471 C CA . PHE A 1 322 ? -11.766 23.453 14.703 1 91.69 322 PHE A CA 1
ATOM 2472 C C . PHE A 1 322 ? -10.422 24.141 14.469 1 91.69 322 PHE A C 1
ATOM 2474 O O . PHE A 1 322 ? -9.555 23.594 13.789 1 91.69 322 PHE A O 1
ATOM 2481 N N . THR A 1 323 ? -10.312 25.266 15.07 1 82.88 323 THR A N 1
ATOM 2482 C CA . THR A 1 323 ? -9 25.906 15.07 1 82.88 323 THR A CA 1
ATOM 2483 C C . THR A 1 323 ? -8.148 25.406 16.234 1 82.88 323 THR A C 1
ATOM 2485 O O . THR A 1 323 ? -8.688 24.938 17.234 1 82.88 323 THR A O 1
ATOM 2488 N N . GLU A 1 324 ? -6.855 25.469 16.062 1 82.94 324 GLU A N 1
ATOM 2489 C CA . GLU A 1 324 ? -5.973 25.031 17.125 1 82.94 324 GLU A CA 1
ATOM 2490 C C . GLU A 1 324 ? -6.227 25.812 18.422 1 82.94 324 GLU A C 1
ATOM 2492 O O . GLU A 1 324 ? -6.32 25.234 19.5 1 82.94 324 GLU A O 1
ATOM 2497 N N . PRO A 1 325 ? -6.41 27.094 18.297 1 78.88 325 PRO A N 1
ATOM 2498 C CA . PRO A 1 325 ? -6.723 27.844 19.516 1 78.88 325 PRO A CA 1
ATOM 2499 C C . PRO A 1 325 ? -8.008 27.359 20.188 1 78.88 325 PRO A C 1
ATOM 2501 O O . PRO A 1 325 ? -8.07 27.266 21.422 1 78.88 325 PRO A O 1
ATOM 2504 N N . ASP A 1 326 ? -9.008 27.016 19.469 1 84.94 326 ASP A N 1
ATOM 2505 C CA . ASP A 1 326 ? -10.25 26.484 20.016 1 84.94 326 ASP A CA 1
ATOM 2506 C C . ASP A 1 326 ? -10.016 25.156 20.719 1 84.94 326 ASP A C 1
ATOM 2508 O O . ASP A 1 326 ? -10.555 24.922 21.812 1 84.94 326 ASP A O 1
ATOM 2512 N N . LEU A 1 327 ? -9.188 24.359 20.141 1 92.44 327 LEU A N 1
ATOM 2513 C CA . LEU A 1 327 ? -8.906 23.047 20.703 1 92.44 327 LEU A CA 1
ATOM 2514 C C . LEU A 1 327 ? -8.125 23.172 22 1 92.44 327 LEU A C 1
ATOM 2516 O O . LEU A 1 327 ? -8.367 22.422 22.953 1 92.44 327 LEU A O 1
ATOM 2520 N N . VAL A 1 328 ? -7.227 24.078 22 1 88.75 328 VAL A N 1
ATOM 2521 C CA . VAL A 1 328 ? -6.438 24.312 23.219 1 88.75 328 VAL A CA 1
ATOM 2522 C C . VAL A 1 328 ? -7.348 24.812 24.328 1 88.75 328 VAL A C 1
ATOM 2524 O O . VAL A 1 328 ? -7.285 24.312 25.453 1 88.75 328 VAL A O 1
ATOM 2527 N N . ALA A 1 329 ? -8.188 25.641 24 1 91.19 329 ALA A N 1
ATOM 2528 C CA . ALA A 1 329 ? -9.023 26.312 24.984 1 91.19 329 ALA A CA 1
ATOM 2529 C C . ALA A 1 329 ? -10.086 25.375 25.547 1 91.19 329 ALA A C 1
ATOM 2531 O O . ALA A 1 329 ? -10.43 25.453 26.719 1 91.19 329 ALA A O 1
ATOM 2532 N N . ARG A 1 330 ? -10.547 24.422 24.734 1 94.56 330 ARG A N 1
ATOM 2533 C CA . ARG A 1 330 ? -11.781 23.75 25.141 1 94.56 330 ARG A CA 1
ATOM 2534 C C . ARG A 1 330 ? -11.562 22.25 25.297 1 94.56 330 ARG A C 1
ATOM 2536 O O . ARG A 1 330 ? -12.297 21.578 26.031 1 94.56 330 ARG A O 1
ATOM 2543 N N . TRP A 1 331 ? -10.492 21.75 24.625 1 95.44 331 TRP A N 1
ATOM 2544 C CA . TRP A 1 331 ? -10.5 20.297 24.562 1 95.44 331 TRP A CA 1
ATOM 2545 C C . TRP A 1 331 ? -9.141 19.719 24.969 1 95.44 331 TRP A C 1
ATOM 2547 O O . TRP A 1 331 ? -8.883 18.531 24.781 1 95.44 331 TRP A O 1
ATOM 2557 N N . GLY A 1 332 ? -8.25 20.547 25.391 1 91.44 332 GLY A N 1
ATOM 2558 C CA . GLY A 1 332 ? -7.012 20.031 25.953 1 91.44 332 GLY A CA 1
ATOM 2559 C C . GLY A 1 332 ? -5.945 19.766 24.922 1 91.44 332 GLY A C 1
ATOM 2560 O O . GLY A 1 332 ? -5.074 18.922 25.109 1 91.44 332 GLY A O 1
ATOM 2561 N N . TRP A 1 333 ? -6.023 20.344 23.75 1 92.12 333 TRP A N 1
ATOM 2562 C CA . TRP A 1 333 ? -4.957 20.281 22.75 1 92.12 333 TRP A CA 1
ATOM 2563 C C . TRP A 1 333 ? -3.664 20.875 23.297 1 92.12 333 TRP A C 1
ATOM 2565 O O . TRP A 1 333 ? -3.668 21.969 23.875 1 92.12 333 TRP A O 1
ATOM 2575 N N . PRO A 1 334 ? -2.645 20.062 23.172 1 87.69 334 PRO A N 1
ATOM 2576 C CA . PRO A 1 334 ? -1.392 20.578 23.719 1 87.69 334 PRO A CA 1
ATOM 2577 C C . PRO A 1 334 ? -0.852 21.766 22.906 1 87.69 334 PRO A C 1
ATOM 2579 O O . PRO A 1 334 ? -0.807 21.703 21.672 1 87.69 334 PRO A O 1
ATOM 2582 N N . ASP A 1 335 ? -0.499 22.656 23.578 1 79.69 335 ASP A N 1
ATOM 2583 C CA . ASP A 1 335 ? 0.099 23.828 22.953 1 79.69 335 ASP A CA 1
ATOM 2584 C C . ASP A 1 335 ? 1.618 23.688 22.875 1 79.69 335 ASP A C 1
ATOM 2586 O O . ASP A 1 335 ? 2.35 24.438 23.516 1 79.69 335 ASP A O 1
ATOM 2590 N N . VAL A 1 336 ? 2.047 22.625 22.281 1 75.56 336 VAL A N 1
ATOM 2591 C CA . VAL A 1 336 ? 3.469 22.312 22.172 1 75.56 336 VAL A CA 1
ATOM 2592 C C . VAL A 1 336 ? 3.824 22.047 20.703 1 75.56 336 VAL A C 1
ATOM 2594 O O . VAL A 1 336 ? 2.994 21.547 19.938 1 75.56 336 VAL A O 1
ATOM 2597 N N . ASP A 1 337 ? 4.973 22.453 20.328 1 65.56 337 ASP A N 1
ATOM 2598 C CA . ASP A 1 337 ? 5.516 22.141 19.016 1 65.56 337 ASP A CA 1
ATOM 2599 C C . ASP A 1 337 ? 6.035 20.703 18.953 1 65.56 337 ASP A C 1
ATOM 2601 O O . ASP A 1 337 ? 7.141 20.422 19.422 1 65.56 337 ASP A O 1
ATOM 2605 N N . LEU A 1 338 ? 5.297 19.969 18.281 1 69.06 338 LEU A N 1
ATOM 2606 C CA . LEU A 1 338 ? 5.625 18.547 18.234 1 69.06 338 LEU A CA 1
ATOM 2607 C C . LEU A 1 338 ? 6.922 18.312 17.469 1 69.06 338 LEU A C 1
ATOM 2609 O O . LEU A 1 338 ? 7.715 17.438 17.844 1 69.06 338 LEU A O 1
ATOM 2613 N N . LEU A 1 339 ? 7.09 19 16.422 1 59.78 339 LEU A N 1
ATOM 2614 C CA . LEU A 1 339 ? 8.297 18.812 15.617 1 59.78 339 LEU A CA 1
ATOM 2615 C C . LEU A 1 339 ? 9.547 19.156 16.438 1 59.78 339 LEU A C 1
ATOM 2617 O O . LEU A 1 339 ? 10.555 18.453 16.359 1 59.78 339 LEU A O 1
ATOM 2621 N N . HIS A 1 340 ? 9.398 20.219 17.172 1 60.72 340 HIS A N 1
ATOM 2622 C CA . HIS A 1 340 ? 10.516 20.609 18.031 1 60.72 340 HIS A CA 1
ATOM 2623 C C . HIS A 1 340 ? 10.789 19.547 19.094 1 60.72 340 HIS A C 1
ATOM 2625 O O . HIS A 1 340 ? 11.945 19.188 19.328 1 60.72 340 HIS A O 1
ATOM 2631 N N . LEU A 1 341 ? 9.766 19.156 19.656 1 67.75 341 LEU A N 1
ATOM 2632 C CA . LEU A 1 341 ? 9.906 18.141 20.688 1 67.75 341 LEU A CA 1
ATOM 2633 C C . LEU A 1 341 ? 10.562 16.891 20.125 1 67.75 341 LEU A C 1
ATOM 2635 O O . LEU A 1 341 ? 11.445 16.312 20.75 1 67.75 341 LEU A O 1
ATOM 2639 N N . ARG A 1 342 ? 10.242 16.516 18.953 1 64.06 342 ARG A N 1
ATOM 2640 C CA . ARG A 1 342 ? 10.797 15.328 18.312 1 64.06 342 ARG A CA 1
ATOM 2641 C C . ARG A 1 342 ? 12.281 15.516 18 1 64.06 342 ARG A C 1
ATOM 2643 O O . ARG A 1 342 ? 13.07 14.586 18.156 1 64.06 342 ARG A O 1
ATOM 2650 N N . ALA A 1 343 ? 12.516 16.641 17.531 1 57.81 343 ALA A N 1
ATOM 2651 C CA . ALA A 1 343 ? 13.914 16.953 17.219 1 57.81 343 ALA A CA 1
ATOM 2652 C C . ALA A 1 343 ? 14.789 16.859 18.469 1 57.81 343 ALA A C 1
ATOM 2654 O O . ALA A 1 343 ? 15.922 16.375 18.406 1 57.81 343 ALA A O 1
ATOM 2655 N N . GLN A 1 344 ? 14.242 17.219 19.531 1 58.75 344 GLN A N 1
ATOM 2656 C CA . GLN A 1 344 ? 14.977 17.156 20.781 1 58.75 344 GLN A CA 1
ATOM 2657 C C . GLN A 1 344 ? 15.18 15.719 21.25 1 58.75 344 GLN A C 1
ATOM 2659 O O . GLN A 1 344 ? 16.203 15.383 21.844 1 58.75 344 GLN A O 1
ATOM 2664 N N . GLU A 1 345 ? 14.227 14.906 20.938 1 66.12 345 GLU A N 1
ATOM 2665 C CA . GLU A 1 345 ? 14.266 13.508 21.344 1 66.12 345 GLU A CA 1
ATOM 2666 C C . GLU A 1 345 ? 15.25 12.703 20.5 1 66.12 345 GLU A C 1
ATOM 2668 O O . GLU A 1 345 ? 15.75 11.664 20.938 1 66.12 345 GLU A O 1
ATOM 2673 N N . LEU A 1 346 ? 15.406 13.117 19.219 1 57.12 346 LEU A N 1
ATOM 2674 C CA . LEU A 1 346 ? 16.391 12.461 18.375 1 57.12 346 LEU A CA 1
ATOM 2675 C C . LEU A 1 346 ? 17.812 12.875 18.766 1 57.12 346 LEU A C 1
ATOM 2677 O O . LEU A 1 346 ? 18.75 12.07 18.688 1 57.12 346 LEU A O 1
ATOM 2681 N N . MET B 1 1 ? -22.141 -38 -29.062 1 65.75 1 MET B N 1
ATOM 2682 C CA . MET B 1 1 ? -21.484 -38.969 -28.156 1 65.75 1 MET B CA 1
ATOM 2683 C C . MET B 1 1 ? -19.969 -38.938 -28.359 1 65.75 1 MET B C 1
ATOM 2685 O O . MET B 1 1 ? -19.484 -38.75 -29.469 1 65.75 1 MET B O 1
ATOM 2689 N N . ILE B 1 2 ? -19.266 -38.812 -27.312 1 80.12 2 ILE B N 1
ATOM 2690 C CA . ILE B 1 2 ? -17.812 -38.75 -27.375 1 80.12 2 ILE B CA 1
ATOM 2691 C C . ILE B 1 2 ? -17.25 -40.125 -27.797 1 80.12 2 ILE B C 1
ATOM 2693 O O . ILE B 1 2 ? -17.578 -41.125 -27.172 1 80.12 2 ILE B O 1
ATOM 2697 N N . ASP B 1 3 ? -16.609 -40.156 -28.938 1 81.94 3 ASP B N 1
ATOM 2698 C CA . ASP B 1 3 ? -15.945 -41.375 -29.375 1 81.94 3 ASP B CA 1
ATOM 2699 C C . ASP B 1 3 ? -14.609 -41.562 -28.656 1 81.94 3 ASP B C 1
ATOM 2701 O O . ASP B 1 3 ? -13.562 -41.156 -29.172 1 81.94 3 ASP B O 1
ATOM 2705 N N . TRP B 1 4 ? -14.695 -42.281 -27.609 1 85.19 4 TRP B N 1
ATOM 2706 C CA . TRP B 1 4 ? -13.516 -42.406 -26.75 1 85.19 4 TRP B CA 1
ATOM 2707 C C . TRP B 1 4 ? -12.461 -43.281 -27.438 1 85.19 4 TRP B C 1
ATOM 2709 O O . TRP B 1 4 ? -11.266 -43.062 -27.281 1 85.19 4 TRP B O 1
ATOM 2719 N N . ASP B 1 5 ? -12.945 -44.281 -28.172 1 85 5 ASP B N 1
ATOM 2720 C CA . ASP B 1 5 ? -12.023 -45.156 -28.859 1 85 5 ASP B CA 1
ATOM 2721 C C . ASP B 1 5 ? -11.227 -44.438 -29.938 1 85 5 ASP B C 1
ATOM 2723 O O . ASP B 1 5 ? -10.016 -44.625 -30.062 1 85 5 ASP B O 1
ATOM 2727 N N . ALA B 1 6 ? -11.906 -43.594 -30.594 1 85.5 6 ALA B N 1
ATOM 2728 C CA . ALA B 1 6 ? -11.219 -42.812 -31.609 1 85.5 6 ALA B CA 1
ATOM 2729 C C . ALA B 1 6 ? -10.219 -41.844 -30.969 1 85.5 6 ALA B C 1
ATOM 2731 O O . ALA B 1 6 ? -9.133 -41.625 -31.516 1 85.5 6 ALA B O 1
ATOM 2732 N N . LEU B 1 7 ? -10.508 -41.344 -29.828 1 84.5 7 LEU B N 1
ATOM 2733 C CA . LEU B 1 7 ? -9.617 -40.406 -29.125 1 84.5 7 LEU B CA 1
ATOM 2734 C C . LEU B 1 7 ? -8.383 -41.156 -28.609 1 84.5 7 LEU B C 1
ATOM 2736 O O . LEU B 1 7 ? -7.262 -40.656 -28.766 1 84.5 7 LEU B O 1
ATOM 2740 N N . ARG B 1 8 ? -8.609 -42.375 -28.109 1 85.19 8 ARG B N 1
ATOM 2741 C CA . ARG B 1 8 ? -7.52 -43.156 -27.578 1 85.19 8 ARG B CA 1
ATOM 2742 C C . ARG B 1 8 ? -6.543 -43.562 -28.672 1 85.19 8 ARG B C 1
ATOM 2744 O O . ARG B 1 8 ? -5.328 -43.594 -28.453 1 85.19 8 ARG B O 1
ATOM 2751 N N . SER B 1 9 ? -7.148 -43.812 -29.797 1 83.12 9 SER B N 1
ATOM 2752 C CA . SER B 1 9 ? -6.328 -44.312 -30.906 1 83.12 9 SER B CA 1
ATOM 2753 C C . SER B 1 9 ? -5.633 -43.156 -31.625 1 83.12 9 SER B C 1
ATOM 2755 O O . SER B 1 9 ? -4.773 -43.375 -32.469 1 83.12 9 SER B O 1
ATOM 2757 N N . GLY B 1 10 ? -6.008 -42 -31.281 1 82.69 10 GLY B N 1
ATOM 2758 C CA . GLY B 1 10 ? -5.398 -40.844 -31.922 1 82.69 10 GLY B CA 1
ATOM 2759 C C . GLY B 1 10 ? -6 -40.531 -33.281 1 82.69 10 GLY B C 1
ATOM 2760 O O . GLY B 1 10 ? -5.48 -39.688 -34 1 82.69 10 GLY B O 1
ATOM 2761 N N . ARG B 1 11 ? -7.039 -41.219 -33.656 1 82.56 11 ARG B N 1
ATOM 2762 C CA . ARG B 1 11 ? -7.699 -41 -34.938 1 82.56 11 ARG B CA 1
ATOM 2763 C C . ARG B 1 11 ? -8.336 -39.594 -34.969 1 82.56 11 ARG B C 1
ATOM 2765 O O . ARG B 1 11 ? -8.391 -38.969 -36 1 82.56 11 ARG B O 1
ATOM 2772 N N . VAL B 1 12 ? -8.758 -39.219 -33.781 1 81.81 12 VAL B N 1
ATOM 2773 C CA . VAL B 1 12 ? -9.312 -37.875 -33.625 1 81.81 12 VAL B CA 1
ATOM 2774 C C . VAL B 1 12 ? -8.727 -37.188 -32.406 1 81.81 12 VAL B C 1
ATOM 2776 O O . VAL B 1 12 ? -8.109 -37.844 -31.562 1 81.81 12 VAL B O 1
ATOM 2779 N N . ASP B 1 13 ? -8.852 -35.875 -32.438 1 87.88 13 ASP B N 1
ATOM 2780 C CA . ASP B 1 13 ? -8.406 -35.188 -31.219 1 87.88 13 ASP B CA 1
ATOM 2781 C C . ASP B 1 13 ? -9.594 -34.531 -30.484 1 87.88 13 ASP B C 1
ATOM 2783 O O . ASP B 1 13 ? -10.742 -34.688 -30.906 1 87.88 13 ASP B O 1
ATOM 2787 N N . GLY B 1 14 ? -9.258 -34.062 -29.312 1 87.06 14 GLY B N 1
ATOM 2788 C CA . GLY B 1 14 ? -10.281 -33.531 -28.422 1 87.06 14 GLY B CA 1
ATOM 2789 C C . GLY B 1 14 ? -11.094 -32.406 -29.062 1 87.06 14 GLY B C 1
ATOM 2790 O O . GLY B 1 14 ? -12.203 -32.125 -28.609 1 87.06 14 GLY B O 1
ATOM 2791 N N . ARG B 1 15 ? -10.617 -31.812 -30.188 1 89.25 15 ARG B N 1
ATOM 2792 C CA . ARG B 1 15 ? -11.336 -30.734 -30.859 1 89.25 15 ARG B CA 1
ATOM 2793 C C . ARG B 1 15 ? -12.516 -31.266 -31.656 1 89.25 15 ARG B C 1
ATOM 2795 O O . ARG B 1 15 ? -13.438 -30.516 -31.984 1 89.25 15 ARG B O 1
ATOM 2802 N N . SER B 1 16 ? -12.453 -32.562 -31.953 1 86.62 16 SER B N 1
ATOM 2803 C CA . SER B 1 16 ? -13.484 -33.188 -32.781 1 86.62 16 SER B CA 1
ATOM 2804 C C . SER B 1 16 ? -14.609 -33.75 -31.906 1 86.62 16 SER B C 1
ATOM 2806 O O . SER B 1 16 ? -15.633 -34.188 -32.438 1 86.62 16 SER B O 1
ATOM 2808 N N . ALA B 1 17 ? -14.406 -33.688 -30.625 1 85.94 17 ALA B N 1
ATOM 2809 C CA . ALA B 1 17 ? -15.414 -34.25 -29.734 1 85.94 17 ALA B CA 1
ATOM 2810 C C . ALA B 1 17 ? -16.703 -33.406 -29.766 1 85.94 17 ALA B C 1
ATOM 2812 O O . ALA B 1 17 ? -16.656 -32.188 -29.688 1 85.94 17 ALA B O 1
ATOM 2813 N N . ARG B 1 18 ? -17.797 -34.094 -29.953 1 87.25 18 ARG B N 1
ATOM 2814 C CA . ARG B 1 18 ? -19.094 -33.438 -29.938 1 87.25 18 ARG B CA 1
ATOM 2815 C C . ARG B 1 18 ? -19.812 -33.719 -28.625 1 87.25 18 ARG B C 1
ATOM 2817 O O . ARG B 1 18 ? -20.016 -34.875 -28.234 1 87.25 18 ARG B O 1
ATOM 2824 N N . VAL B 1 19 ? -20.078 -32.688 -27.906 1 87.5 19 VAL B N 1
ATOM 2825 C CA . VAL B 1 19 ? -20.781 -32.75 -26.641 1 87.5 19 VAL B CA 1
ATOM 2826 C C . VAL B 1 19 ? -22.016 -31.828 -26.688 1 87.5 19 VAL B C 1
ATOM 2828 O O . VAL B 1 19 ? -21.906 -30.641 -27 1 87.5 19 VAL B O 1
ATOM 2831 N N . ARG B 1 20 ? -23.109 -32.406 -26.422 1 87.69 20 ARG B N 1
ATOM 2832 C CA . ARG B 1 20 ? -24.375 -31.656 -26.438 1 87.69 20 ARG B CA 1
ATOM 2833 C C . ARG B 1 20 ? -24.531 -30.844 -27.719 1 87.69 20 ARG B C 1
ATOM 2835 O O . ARG B 1 20 ? -24.844 -29.656 -27.656 1 87.69 20 ARG B O 1
ATOM 2842 N N . GLY B 1 21 ? -24.141 -31.453 -28.75 1 87.5 21 GLY B N 1
ATOM 2843 C CA . GLY B 1 21 ? -24.375 -30.875 -30.078 1 87.5 21 GLY B CA 1
ATOM 2844 C C . GLY B 1 21 ? -23.25 -29.984 -30.547 1 87.5 21 GLY B C 1
ATOM 2845 O O . GLY B 1 21 ? -23.203 -29.594 -31.719 1 87.5 21 GLY B O 1
ATOM 2846 N N . ALA B 1 22 ? -22.359 -29.688 -29.672 1 91.06 22 ALA B N 1
ATOM 2847 C CA . ALA B 1 22 ? -21.359 -28.703 -30.047 1 91.06 22 ALA B CA 1
ATOM 2848 C C . ALA B 1 22 ? -19.953 -29.297 -30 1 91.06 22 ALA B C 1
ATOM 2850 O O . ALA B 1 22 ? -19.688 -30.219 -29.234 1 91.06 22 ALA B O 1
ATOM 2851 N N . ARG B 1 23 ? -19.094 -28.766 -30.891 1 91.88 23 ARG B N 1
ATOM 2852 C CA . ARG B 1 23 ? -17.656 -29.047 -30.875 1 91.88 23 ARG B CA 1
ATOM 2853 C C . ARG B 1 23 ? -16.859 -27.75 -30.688 1 91.88 23 ARG B C 1
ATOM 2855 O O . ARG B 1 23 ? -17.422 -26.656 -30.75 1 91.88 23 ARG B O 1
ATOM 2862 N N . ILE B 1 24 ? -15.57 -27.984 -30.359 1 91.75 24 ILE B N 1
ATOM 2863 C CA . ILE B 1 24 ? -14.672 -26.844 -30.281 1 91.75 24 ILE B CA 1
ATOM 2864 C C . ILE B 1 24 ? -14.719 -26.062 -31.594 1 91.75 24 ILE B C 1
ATOM 2866 O O . ILE B 1 24 ? -14.68 -26.641 -32.688 1 91.75 24 ILE B O 1
ATOM 2870 N N . GLY B 1 25 ? -14.883 -24.75 -31.516 1 89.69 25 GLY B N 1
ATOM 2871 C CA . GLY B 1 25 ? -14.945 -23.906 -32.688 1 89.69 25 GLY B CA 1
ATOM 2872 C C . GLY B 1 25 ? -16.375 -23.562 -33.125 1 89.69 25 GLY B C 1
ATOM 2873 O O . GLY B 1 25 ? -16.578 -22.641 -33.906 1 89.69 25 GLY B O 1
ATOM 2874 N N . ASP B 1 26 ? -17.359 -24.234 -32.594 1 91 26 ASP B N 1
ATOM 2875 C CA . ASP B 1 26 ? -18.75 -23.953 -32.938 1 91 26 ASP B CA 1
ATOM 2876 C C . ASP B 1 26 ? -19.266 -22.703 -32.25 1 91 26 ASP B C 1
ATOM 2878 O O . ASP B 1 26 ? -18.719 -22.297 -31.219 1 91 26 ASP B O 1
ATOM 2882 N N . ALA B 1 27 ? -20.219 -22.094 -32.812 1 89.31 27 ALA B N 1
ATOM 2883 C CA . ALA B 1 27 ? -20.906 -20.969 -32.188 1 89.31 27 ALA B CA 1
ATOM 2884 C C . ALA B 1 27 ? -21.828 -21.438 -31.062 1 89.31 27 ALA B C 1
ATOM 2886 O O . ALA B 1 27 ? -22.172 -22.609 -30.984 1 89.31 27 ALA B O 1
ATOM 2887 N N . ILE B 1 28 ? -22.203 -20.531 -30.203 1 86 28 ILE B N 1
ATOM 2888 C CA . ILE B 1 28 ? -23.031 -20.828 -29.047 1 86 28 ILE B CA 1
ATOM 2889 C C . ILE B 1 28 ? -24.344 -21.469 -29.516 1 86 28 ILE B C 1
ATOM 2891 O O . ILE B 1 28 ? -24.938 -22.25 -28.781 1 86 28 ILE B O 1
ATOM 2895 N N . GLY B 1 29 ? -24.766 -21.172 -30.656 1 86 29 GLY B N 1
ATOM 2896 C CA . GLY B 1 29 ? -26 -21.719 -31.188 1 86 29 GLY B CA 1
ATOM 2897 C C . GLY B 1 29 ? -25.969 -23.234 -31.328 1 86 29 GLY B C 1
ATOM 2898 O O . GLY B 1 29 ? -27.016 -23.875 -31.375 1 86 29 GLY B O 1
ATOM 2899 N N . ALA B 1 30 ? -24.828 -23.812 -31.422 1 89.75 30 ALA B N 1
ATOM 2900 C CA . ALA B 1 30 ? -24.703 -25.25 -31.609 1 89.75 30 ALA B CA 1
ATOM 2901 C C . ALA B 1 30 ? -24.938 -26 -30.312 1 89.75 30 ALA B C 1
ATOM 2903 O O . ALA B 1 30 ? -25.203 -27.203 -30.328 1 89.75 30 ALA B O 1
ATOM 2904 N N . ILE B 1 31 ? -24.828 -25.328 -29.156 1 88.5 31 ILE B N 1
ATOM 2905 C CA . ILE B 1 31 ? -24.922 -25.969 -27.844 1 88.5 31 ILE B CA 1
ATOM 2906 C C . ILE B 1 31 ? -26.391 -26.25 -27.531 1 88.5 31 ILE B C 1
ATOM 2908 O O . ILE B 1 31 ? -27.234 -25.359 -27.578 1 88.5 31 ILE B O 1
ATOM 2912 N N . GLU B 1 32 ? -26.688 -27.5 -27.281 1 87 32 GLU B N 1
ATOM 2913 C CA . GLU B 1 32 ? -28.016 -27.875 -26.797 1 87 32 GLU B CA 1
ATOM 2914 C C . GLU B 1 32 ? -28.219 -27.484 -25.344 1 87 32 GLU B C 1
ATOM 2916 O O . GLU B 1 32 ? -27.625 -28.094 -24.453 1 87 32 GLU B O 1
ATOM 2921 N N . LEU B 1 33 ? -29 -26.438 -25.156 1 82.31 33 LEU B N 1
ATOM 2922 C CA . LEU B 1 33 ? -29.266 -25.938 -23.812 1 82.31 33 LEU B CA 1
ATOM 2923 C C . LEU B 1 33 ? -30.5 -26.594 -23.219 1 82.31 33 LEU B C 1
ATOM 2925 O O . LEU B 1 33 ? -31.375 -27.062 -23.953 1 82.31 33 LEU B O 1
ATOM 2929 N N . ASP B 1 34 ? -30.438 -26.844 -21.969 1 77.75 34 ASP B N 1
ATOM 2930 C CA . ASP B 1 34 ? -31.641 -27.312 -21.266 1 77.75 34 ASP B CA 1
ATOM 2931 C C . ASP B 1 34 ? -31.938 -26.438 -20.062 1 77.75 34 ASP B C 1
ATOM 2933 O O . ASP B 1 34 ? -31.359 -25.359 -19.891 1 77.75 34 ASP B O 1
ATOM 2937 N N . ALA B 1 35 ? -32.906 -26.844 -19.219 1 69.62 35 ALA B N 1
ATOM 2938 C CA . ALA B 1 35 ? -33.406 -26.031 -18.141 1 69.62 35 ALA B CA 1
ATOM 2939 C C . ALA B 1 35 ? -32.375 -25.828 -17.047 1 69.62 35 ALA B C 1
ATOM 2941 O O . ALA B 1 35 ? -32.469 -24.906 -16.234 1 69.62 35 ALA B O 1
ATOM 2942 N N . SER B 1 36 ? -31.312 -26.609 -17.094 1 68.69 36 SER B N 1
ATOM 2943 C CA . SER B 1 36 ? -30.312 -26.531 -16.031 1 68.69 36 SER B CA 1
ATOM 2944 C C . SER B 1 36 ? -29.203 -25.547 -16.391 1 68.69 36 SER B C 1
ATOM 2946 O O . SER B 1 36 ? -28.234 -25.391 -15.648 1 68.69 36 SER B O 1
ATOM 2948 N N . VAL B 1 37 ? -29.359 -24.812 -17.469 1 75.75 37 VAL B N 1
ATOM 2949 C CA . VAL B 1 37 ? -28.266 -23.984 -18 1 75.75 37 VAL B CA 1
ATOM 2950 C C . VAL B 1 37 ? -27.953 -22.859 -17.031 1 75.75 37 VAL B C 1
ATOM 2952 O O . VAL B 1 37 ? -28.859 -22.25 -16.453 1 75.75 37 VAL B O 1
ATOM 2955 N N . ARG B 1 38 ? -26.656 -22.672 -16.781 1 71.12 38 ARG B N 1
ATOM 2956 C CA . ARG B 1 38 ? -26.125 -21.547 -16.031 1 71.12 38 ARG B CA 1
ATOM 2957 C C . ARG B 1 38 ? -25.016 -20.844 -16.812 1 71.12 38 ARG B C 1
ATOM 2959 O O . ARG B 1 38 ? -24.328 -21.469 -17.641 1 71.12 38 ARG B O 1
ATOM 2966 N N . TYR B 1 39 ? -24.875 -19.484 -16.734 1 70.69 39 TYR B N 1
ATOM 2967 C CA . TYR B 1 39 ? -23.891 -18.688 -17.453 1 70.69 39 TYR B CA 1
ATOM 2968 C C . TYR B 1 39 ? -23.062 -17.844 -16.5 1 70.69 39 TYR B C 1
ATOM 2970 O O . TYR B 1 39 ? -23.594 -17.297 -15.523 1 70.69 39 TYR B O 1
ATOM 2978 N N . GLU B 1 40 ? -21.719 -17.875 -16.719 1 64.75 40 GLU B N 1
ATOM 2979 C CA . GLU B 1 40 ? -20.766 -17.016 -16.016 1 64.75 40 GLU B CA 1
ATOM 2980 C C . GLU B 1 40 ? -19.953 -16.172 -17 1 64.75 40 GLU B C 1
ATOM 2982 O O . GLU B 1 40 ? -19.312 -16.703 -17.891 1 64.75 40 GLU B O 1
ATOM 2987 N N . SER B 1 41 ? -19.953 -14.773 -16.891 1 54.88 41 SER B N 1
ATOM 2988 C CA . SER B 1 41 ? -19.188 -13.898 -17.766 1 54.88 41 SER B CA 1
ATOM 2989 C C . SER B 1 41 ? -17.719 -13.859 -17.359 1 54.88 41 SER B C 1
ATOM 2991 O O . SER B 1 41 ? -17.391 -13.977 -16.172 1 54.88 41 SER B O 1
ATOM 2993 N N . ILE B 1 42 ? -16.625 -14.086 -18.297 1 48.75 42 ILE B N 1
ATOM 2994 C CA . ILE B 1 42 ? -15.188 -13.945 -18.062 1 48.75 42 ILE B CA 1
ATOM 2995 C C . ILE B 1 42 ? -14.828 -12.469 -17.938 1 48.75 42 ILE B C 1
ATOM 2997 O O . ILE B 1 42 ? -13.711 -12.125 -17.547 1 48.75 42 ILE B O 1
ATOM 3001 N N . ALA B 1 43 ? -15.383 -11.461 -18.438 1 40.34 43 ALA B N 1
ATOM 3002 C CA . ALA B 1 43 ? -14.883 -10.086 -18.453 1 40.34 43 ALA B CA 1
ATOM 3003 C C . ALA B 1 43 ? -14.227 -9.727 -17.109 1 40.34 43 ALA B C 1
ATOM 3005 O O . ALA B 1 43 ? -13.164 -9.109 -17.094 1 40.34 43 ALA B O 1
ATOM 3006 N N . SER B 1 44 ? -15.031 -9.289 -16.016 1 34.28 44 SER B N 1
ATOM 3007 C CA . SER B 1 44 ? -14.461 -8.406 -15 1 34.28 44 SER B CA 1
ATOM 3008 C C . SER B 1 44 ? -13.391 -9.125 -14.18 1 34.28 44 SER B C 1
ATOM 3010 O O . SER B 1 44 ? -13.375 -10.352 -14.109 1 34.28 44 SER B O 1
ATOM 3012 N N . GLY B 1 45 ? -12.219 -8.516 -13.758 1 30.72 45 GLY B N 1
ATOM 3013 C CA . GLY B 1 45 ? -11.203 -9 -12.844 1 30.72 45 GLY B CA 1
ATOM 3014 C C . GLY B 1 45 ? -11.703 -10.086 -11.914 1 30.72 45 GLY B C 1
ATOM 3015 O O . GLY B 1 45 ? -12.898 -10.375 -11.875 1 30.72 45 GLY B O 1
ATOM 3016 N N . PRO B 1 46 ? -10.797 -10.828 -11.289 1 28.36 46 PRO B N 1
ATOM 3017 C CA . PRO B 1 46 ? -11.125 -12 -10.477 1 28.36 46 PRO B CA 1
ATOM 3018 C C . PRO B 1 46 ? -12.445 -11.836 -9.719 1 28.36 46 PRO B C 1
ATOM 3020 O O . PRO B 1 46 ? -12.664 -12.508 -8.703 1 28.36 46 PRO B O 1
ATOM 3023 N N . ARG B 1 47 ? -13.195 -10.773 -9.828 1 27.48 47 ARG B N 1
ATOM 3024 C CA . ARG B 1 47 ? -14.383 -10.922 -9 1 27.48 47 ARG B CA 1
ATOM 3025 C C . ARG B 1 47 ? -15.211 -12.125 -9.43 1 27.48 47 ARG B C 1
ATOM 3027 O O . ARG B 1 47 ? -15.742 -12.156 -10.539 1 27.48 47 ARG B O 1
ATOM 3034 N N . SER B 1 48 ? -14.719 -13.273 -9.297 1 26.83 48 SER B N 1
ATOM 3035 C CA . SER B 1 48 ? -15.641 -14.398 -9.422 1 26.83 48 SER B CA 1
ATOM 3036 C C . SER B 1 48 ? -16.984 -14.078 -8.789 1 26.83 48 SER B C 1
ATOM 3038 O O . SER B 1 48 ? -17.078 -13.859 -7.582 1 26.83 48 SER B O 1
ATOM 3040 N N . HIS B 1 49 ? -17.719 -13.188 -9.281 1 25.78 49 HIS B N 1
ATOM 3041 C CA . HIS B 1 49 ? -19.094 -13.305 -8.812 1 25.78 49 HIS B CA 1
ATOM 3042 C C . HIS B 1 49 ? -19.656 -14.695 -9.102 1 25.78 49 HIS B C 1
ATOM 3044 O O . HIS B 1 49 ? -19.625 -15.156 -10.242 1 25.78 49 HIS B O 1
ATOM 3050 N N . GLY B 1 50 ? -19.266 -15.625 -8.383 1 25.59 50 GLY B N 1
ATOM 3051 C CA . GLY B 1 50 ? -20.203 -16.719 -8.508 1 25.59 50 GLY B CA 1
ATOM 3052 C C . GLY B 1 50 ? -21.641 -16.266 -8.711 1 25.59 50 GLY B C 1
ATOM 3053 O O . GLY B 1 50 ? -22.156 -15.477 -7.914 1 25.59 50 GLY B O 1
ATOM 3054 N N . THR B 1 51 ? -22.031 -16.031 -9.961 1 26.31 51 THR B N 1
ATOM 3055 C CA . THR B 1 51 ? -23.469 -16.062 -10.203 1 26.31 51 THR B CA 1
ATOM 3056 C C . THR B 1 51 ? -24.094 -17.281 -9.539 1 26.31 51 THR B C 1
ATOM 3058 O O . THR B 1 51 ? -23.609 -18.406 -9.703 1 26.31 51 THR B O 1
ATOM 3061 N N . ASP B 1 52 ? -24.625 -17.375 -8.422 1 26.59 52 ASP B N 1
ATOM 3062 C CA . ASP B 1 52 ? -25.672 -18.375 -8.289 1 26.59 52 ASP B CA 1
ATOM 3063 C C . ASP B 1 52 ? -26.281 -18.719 -9.648 1 26.59 52 ASP B C 1
ATOM 3065 O O . ASP B 1 52 ? -26.016 -18.031 -10.641 1 26.59 52 ASP B O 1
ATOM 3069 N N . GLY B 1 53 ? -27.734 -19.234 -9.766 1 27.91 53 GLY B N 1
ATOM 3070 C CA . GLY B 1 53 ? -28.516 -19.641 -10.922 1 27.91 53 GLY B CA 1
ATOM 3071 C C . GLY B 1 53 ? -28.375 -18.688 -12.094 1 27.91 53 GLY B C 1
ATOM 3072 O O . GLY B 1 53 ? -27.797 -17.609 -11.969 1 27.91 53 GLY B O 1
ATOM 3073 N N . ALA B 1 54 ? -28.922 -19.125 -13.414 1 31.66 54 ALA B N 1
ATOM 3074 C CA . ALA B 1 54 ? -29.344 -18.516 -14.68 1 31.66 54 ALA B CA 1
ATOM 3075 C C . ALA B 1 54 ? -29.891 -17.109 -14.453 1 31.66 54 ALA B C 1
ATOM 3077 O O . ALA B 1 54 ? -30.672 -16.609 -15.258 1 31.66 54 ALA B O 1
ATOM 3078 N N . PHE B 1 55 ? -29.953 -16.562 -13.234 1 30.67 55 PHE B N 1
ATOM 3079 C CA . PHE B 1 55 ? -30.688 -15.32 -13.07 1 30.67 55 PHE B CA 1
ATOM 3080 C C . PHE B 1 55 ? -29.828 -14.125 -13.453 1 30.67 55 PHE B C 1
ATOM 3082 O O . PHE B 1 55 ? -28.609 -14.148 -13.281 1 30.67 55 PHE B O 1
ATOM 3089 N N . ASP B 1 56 ? -30.25 -13.297 -14.516 1 33.47 56 ASP B N 1
ATOM 3090 C CA . ASP B 1 56 ? -29.812 -11.953 -14.898 1 33.47 56 ASP B CA 1
ATOM 3091 C C . ASP B 1 56 ? -29.828 -11.016 -13.695 1 33.47 56 ASP B C 1
ATOM 3093 O O . ASP B 1 56 ? -30.828 -10.922 -12.977 1 33.47 56 ASP B O 1
ATOM 3097 N N . ILE B 1 57 ? -28.906 -10.797 -13.023 1 34.31 57 ILE B N 1
ATOM 3098 C CA . ILE B 1 57 ? -29 -9.672 -12.109 1 34.31 57 ILE B CA 1
ATOM 3099 C C . ILE B 1 57 ? -29.078 -8.367 -12.898 1 34.31 57 ILE B C 1
ATOM 3101 O O . ILE B 1 57 ? -28.156 -8.023 -13.641 1 34.31 57 ILE B O 1
ATOM 3105 N N . LEU B 1 58 ? -30.344 -7.816 -13.125 1 31.05 58 LEU B N 1
ATOM 3106 C CA . LEU B 1 58 ? -30.547 -6.512 -13.742 1 31.05 58 LEU B CA 1
ATOM 3107 C C . LEU B 1 58 ? -29.719 -5.441 -13.031 1 31.05 58 LEU B C 1
ATOM 3109 O O . LEU B 1 58 ? -29.375 -5.598 -11.859 1 31.05 58 LEU B O 1
ATOM 3113 N N . PRO B 1 59 ? -29.438 -4.434 -13.883 1 34.38 59 PRO B N 1
ATOM 3114 C CA . PRO B 1 59 ? -28.688 -3.318 -13.289 1 34.38 59 PRO B CA 1
ATOM 3115 C C . PRO B 1 59 ? -29.172 -2.965 -11.883 1 34.38 59 PRO B C 1
ATOM 3117 O O . PRO B 1 59 ? -28.391 -2.506 -11.055 1 34.38 59 PRO B O 1
ATOM 3120 N N . ASP B 1 60 ? -30.547 -3.211 -11.594 1 33.56 60 ASP B N 1
ATOM 3121 C CA . ASP B 1 60 ? -31.234 -2.893 -10.344 1 33.56 60 ASP B CA 1
ATOM 3122 C C . ASP B 1 60 ? -31.094 -4.023 -9.328 1 33.56 60 ASP B C 1
ATOM 3124 O O . ASP B 1 60 ? -31.703 -3.996 -8.258 1 33.56 60 ASP B O 1
ATOM 3128 N N . GLY B 1 61 ? -30.281 -4.91 -9.352 1 33.94 61 GLY B N 1
ATOM 3129 C CA . GLY B 1 61 ? -29.953 -5.992 -8.438 1 33.94 61 GLY B CA 1
ATOM 3130 C C . GLY B 1 61 ? -30.859 -7.199 -8.602 1 33.94 61 GLY B C 1
ATOM 3131 O O . GLY B 1 61 ? -30.75 -8.18 -7.863 1 33.94 61 GLY B O 1
ATOM 3132 N N . ARG B 1 62 ? -32 -6.996 -9.469 1 38.16 62 ARG B N 1
ATOM 3133 C CA . ARG B 1 62 ? -32.969 -8.07 -9.609 1 38.16 62 ARG B CA 1
ATOM 3134 C C . ARG B 1 62 ? -32.438 -9.203 -10.477 1 38.16 62 ARG B C 1
ATOM 3136 O O . ARG B 1 62 ? -31.703 -8.953 -11.445 1 38.16 62 ARG B O 1
ATOM 3143 N N . ARG B 1 63 ? -32.594 -10.531 -10.07 1 37.41 63 ARG B N 1
ATOM 3144 C CA . ARG B 1 63 ? -32.219 -11.789 -10.719 1 37.41 63 ARG B CA 1
ATOM 3145 C C . ARG B 1 63 ? -33.281 -12.18 -11.766 1 37.41 63 ARG B C 1
ATOM 3147 O O . ARG B 1 63 ? -34.469 -12.266 -11.461 1 37.41 63 ARG B O 1
ATOM 3154 N N . VAL B 1 64 ? -33.25 -11.883 -13.07 1 42.44 64 VAL B N 1
ATOM 3155 C CA . VAL B 1 64 ? -34.25 -12.32 -14.047 1 42.44 64 VAL B CA 1
ATOM 3156 C C . VAL B 1 64 ? -33.75 -13.547 -14.789 1 42.44 64 VAL B C 1
ATOM 3158 O O . VAL B 1 64 ? -32.562 -13.602 -15.172 1 42.44 64 VAL B O 1
ATOM 3161 N N . PRO B 1 65 ? -34.469 -14.648 -14.867 1 46.34 65 PRO B N 1
ATOM 3162 C CA . PRO B 1 65 ? -34.156 -15.82 -15.695 1 46.34 65 PRO B CA 1
ATOM 3163 C C . PRO B 1 65 ? -33.844 -15.445 -17.141 1 46.34 65 PRO B C 1
ATOM 3165 O O . PRO B 1 65 ? -34.594 -14.695 -17.766 1 46.34 65 PRO B O 1
ATOM 3168 N N . VAL B 1 66 ? -32.719 -15.523 -17.641 1 52.75 66 VAL B N 1
ATOM 3169 C CA . VAL B 1 66 ? -32.375 -15.117 -18.984 1 52.75 66 VAL B CA 1
ATOM 3170 C C . VAL B 1 66 ? -32.844 -16.172 -19.984 1 52.75 66 VAL B C 1
ATOM 3172 O O . VAL B 1 66 ? -32.688 -17.375 -19.766 1 52.75 66 VAL B O 1
ATOM 3175 N N . SER B 1 67 ? -33.875 -15.852 -20.906 1 62.88 67 SER B N 1
ATOM 3176 C CA . SER B 1 67 ? -34.219 -16.719 -22.031 1 62.88 67 SER B CA 1
ATOM 3177 C C . SER B 1 67 ? -33 -17.234 -22.75 1 62.88 67 SER B C 1
ATOM 3179 O O . SER B 1 67 ? -31.922 -16.609 -22.703 1 62.88 67 SER B O 1
ATOM 3181 N N . PRO B 1 68 ? -33.125 -18.609 -23.25 1 65.56 68 PRO B N 1
ATOM 3182 C CA . PRO B 1 68 ? -32 -19.172 -24 1 65.56 68 PRO B CA 1
ATOM 3183 C C . PRO B 1 68 ? -31.469 -18.203 -25.062 1 65.56 68 PRO B C 1
ATOM 3185 O O . PRO B 1 68 ? -30.266 -18.141 -25.281 1 65.56 68 PRO B O 1
ATOM 3188 N N . GLU B 1 69 ? -32.406 -17.5 -25.641 1 67.75 69 GLU B N 1
ATOM 3189 C CA . GLU B 1 69 ? -32 -16.562 -26.672 1 67.75 69 GLU B CA 1
ATOM 3190 C C . GLU B 1 69 ? -31.172 -15.414 -26.078 1 67.75 69 GLU B C 1
ATOM 3192 O O . GLU B 1 69 ? -30.125 -15.055 -26.625 1 67.75 69 GLU B O 1
ATOM 3197 N N . THR B 1 70 ? -31.641 -15.008 -25.062 1 68.56 70 THR B N 1
ATOM 3198 C CA . THR B 1 70 ? -30.938 -13.906 -24.406 1 68.56 70 THR B CA 1
ATOM 3199 C C . THR B 1 70 ? -29.578 -14.367 -23.891 1 68.56 70 THR B C 1
ATOM 3201 O O . THR B 1 70 ? -28.594 -13.625 -23.953 1 68.56 70 THR B O 1
ATOM 3204 N N . LEU B 1 71 ? -29.609 -15.586 -23.438 1 72.5 71 LEU B N 1
ATOM 3205 C CA . LEU B 1 71 ? -28.344 -16.141 -22.953 1 72.5 71 LEU B CA 1
ATOM 3206 C C . LEU B 1 71 ? -27.328 -16.219 -24.078 1 72.5 71 LEU B C 1
ATOM 3208 O O . LEU B 1 71 ? -26.156 -15.836 -23.891 1 72.5 71 LEU B O 1
ATOM 3212 N N . ARG B 1 72 ? -27.797 -16.641 -25.281 1 77.94 72 ARG B N 1
ATOM 3213 C CA . ARG B 1 72 ? -26.891 -16.781 -26.406 1 77.94 72 ARG B CA 1
ATOM 3214 C C . ARG B 1 72 ? -26.312 -15.445 -26.828 1 77.94 72 ARG B C 1
ATOM 3216 O O . ARG B 1 72 ? -25.125 -15.344 -27.141 1 77.94 72 ARG B O 1
ATOM 3223 N N . GLU B 1 73 ? -27.094 -14.508 -26.734 1 73.69 73 GLU B N 1
ATOM 3224 C CA . GLU B 1 73 ? -26.641 -13.172 -27.094 1 73.69 73 GLU B CA 1
ATOM 3225 C C . GLU B 1 73 ? -25.609 -12.656 -26.094 1 73.69 73 GLU B C 1
ATOM 3227 O O . GLU B 1 73 ? -24.578 -12.102 -26.484 1 73.69 73 GLU B O 1
ATOM 3232 N N . GLU B 1 74 ? -25.922 -12.898 -24.891 1 70.06 74 GLU B N 1
ATOM 3233 C CA . GLU B 1 74 ? -25.016 -12.422 -23.844 1 70.06 74 GLU B CA 1
ATOM 3234 C C . GLU B 1 74 ? -23.656 -13.117 -23.922 1 70.06 74 GLU B C 1
ATOM 3236 O O . GLU B 1 74 ? -22.625 -12.469 -23.797 1 70.06 74 GLU B O 1
ATOM 3241 N N . VAL B 1 75 ? -23.688 -14.336 -24.109 1 75.25 75 VAL B N 1
ATOM 3242 C CA . VAL B 1 75 ? -22.469 -15.117 -24.156 1 75.25 75 VAL B CA 1
ATOM 3243 C C . VAL B 1 75 ? -21.656 -14.758 -25.406 1 75.25 75 VAL B C 1
ATOM 3245 O O . VAL B 1 75 ? -20.438 -14.68 -25.344 1 75.25 75 VAL B O 1
ATOM 3248 N N . ALA B 1 76 ? -22.422 -14.531 -26.422 1 75.31 76 ALA B N 1
ATOM 3249 C CA . ALA B 1 76 ? -21.734 -14.148 -27.656 1 75.31 76 ALA B CA 1
ATOM 3250 C C . ALA B 1 76 ? -21.031 -12.812 -27.5 1 75.31 76 ALA B C 1
ATOM 3252 O O . ALA B 1 76 ? -19.922 -12.625 -28.031 1 75.31 76 ALA B O 1
ATOM 3253 N N . ALA B 1 77 ? -21.609 -11.977 -26.75 1 68.56 77 ALA B N 1
ATOM 3254 C CA . ALA B 1 77 ? -21.078 -10.625 -26.609 1 68.56 77 ALA B CA 1
ATOM 3255 C C . ALA B 1 77 ? -19.953 -10.57 -25.578 1 68.56 77 ALA B C 1
ATOM 3257 O O . ALA B 1 77 ? -18.953 -9.883 -25.781 1 68.56 77 ALA B O 1
ATOM 3258 N N . ARG B 1 78 ? -20.062 -11.32 -24.562 1 66.38 78 ARG B N 1
ATOM 3259 C CA . ARG B 1 78 ? -19.172 -11.086 -23.438 1 66.38 78 ARG B CA 1
ATOM 3260 C C . ARG B 1 78 ? -18.281 -12.297 -23.188 1 66.38 78 ARG B C 1
ATOM 3262 O O . ARG B 1 78 ? -17.297 -12.203 -22.453 1 66.38 78 ARG B O 1
ATOM 3269 N N . GLY B 1 79 ? -18.562 -13.281 -23.875 1 71.62 79 GLY B N 1
ATOM 3270 C CA . GLY B 1 79 ? -17.828 -14.492 -23.547 1 71.62 79 GLY B CA 1
ATOM 3271 C C . GLY B 1 79 ? -18.125 -14.984 -22.141 1 71.62 79 GLY B C 1
ATOM 3272 O O . GLY B 1 79 ? -18.828 -14.32 -21.375 1 71.62 79 GLY B O 1
ATOM 3273 N N . GLY B 1 80 ? -17.781 -16.219 -21.875 1 74.94 80 GLY B N 1
ATOM 3274 C CA . GLY B 1 80 ? -17.984 -16.781 -20.547 1 74.94 80 GLY B CA 1
ATOM 3275 C C . GLY B 1 80 ? -18.125 -18.281 -20.547 1 74.94 80 GLY B C 1
ATOM 3276 O O . GLY B 1 80 ? -17.688 -18.953 -21.5 1 74.94 80 GLY B O 1
ATOM 3277 N N . ARG B 1 81 ? -18.578 -18.719 -19.391 1 76.5 81 ARG B N 1
ATOM 3278 C CA . ARG B 1 81 ? -18.781 -20.141 -19.219 1 76.5 81 ARG B CA 1
ATOM 3279 C C . ARG B 1 81 ? -20.266 -20.484 -19.141 1 76.5 81 ARG B C 1
ATOM 3281 O O . ARG B 1 81 ? -21.016 -19.797 -18.438 1 76.5 81 ARG B O 1
ATOM 3288 N N . VAL B 1 82 ? -20.672 -21.438 -19.969 1 79.69 82 VAL B N 1
ATOM 3289 C CA . VAL B 1 82 ? -22.031 -21.953 -19.953 1 79.69 82 VAL B CA 1
ATOM 3290 C C . VAL B 1 82 ? -22.047 -23.359 -19.328 1 79.69 82 VAL B C 1
ATOM 3292 O O . VAL B 1 82 ? -21.312 -24.234 -19.75 1 79.69 82 VAL B O 1
ATOM 3295 N N . PHE B 1 83 ? -22.812 -23.484 -18.281 1 78.44 83 PHE B N 1
ATOM 3296 C CA . PHE B 1 83 ? -22.953 -24.75 -17.578 1 78.44 83 PHE B CA 1
ATOM 3297 C C . PHE B 1 83 ? -24.266 -25.438 -17.938 1 78.44 83 PHE B C 1
ATOM 3299 O O . PHE B 1 83 ? -25.328 -24.828 -17.812 1 78.44 83 PHE B O 1
ATOM 3306 N N . VAL B 1 84 ? -24.172 -26.672 -18.531 1 80.94 84 VAL B N 1
ATOM 3307 C CA . VAL B 1 84 ? -25.359 -27.438 -18.859 1 80.94 84 VAL B CA 1
ATOM 3308 C C . VAL B 1 84 ? -25.172 -28.906 -18.453 1 80.94 84 VAL B C 1
ATOM 3310 O O . VAL B 1 84 ? -24.359 -29.609 -19.047 1 80.94 84 VAL B O 1
ATOM 3313 N N . ALA B 1 85 ? -25.984 -29.469 -17.562 1 77.5 85 ALA B N 1
ATOM 3314 C CA . ALA B 1 85 ? -26.062 -30.875 -17.172 1 77.5 85 ALA B CA 1
ATOM 3315 C C . ALA B 1 85 ? -24.672 -31.484 -17.031 1 77.5 85 ALA B C 1
ATOM 3317 O O . ALA B 1 85 ? -24.375 -32.5 -17.672 1 77.5 85 ALA B O 1
ATOM 3318 N N . GLY B 1 86 ? -23.703 -30.938 -16.25 1 76.69 86 GLY B N 1
ATOM 3319 C CA . GLY B 1 86 ? -22.391 -31.5 -15.961 1 76.69 86 GLY B CA 1
ATOM 3320 C C . GLY B 1 86 ? -21.344 -31.125 -17 1 76.69 86 GLY B C 1
ATOM 3321 O O . GLY B 1 86 ? -20.188 -31.578 -16.922 1 76.69 86 GLY B O 1
ATOM 3322 N N . THR B 1 87 ? -21.828 -30.359 -17.984 1 85.44 87 THR B N 1
ATOM 3323 C CA . THR B 1 87 ? -20.906 -29.891 -19.016 1 85.44 87 THR B CA 1
ATOM 3324 C C . THR B 1 87 ? -20.703 -28.375 -18.906 1 85.44 87 THR B C 1
ATOM 3326 O O . THR B 1 87 ? -21.641 -27.641 -18.641 1 85.44 87 THR B O 1
ATOM 3329 N N . THR B 1 88 ? -19.5 -28.047 -19.062 1 83.56 88 THR B N 1
ATOM 3330 C CA . THR B 1 88 ? -19.172 -26.625 -19.109 1 83.56 88 THR B CA 1
ATOM 3331 C C . THR B 1 88 ? -18.562 -26.25 -20.453 1 83.56 88 THR B C 1
ATOM 3333 O O . THR B 1 88 ? -17.641 -26.922 -20.938 1 83.56 88 THR B O 1
ATOM 3336 N N . PHE B 1 89 ? -19.141 -25.234 -21.078 1 86.06 89 PHE B N 1
ATOM 3337 C CA . PHE B 1 89 ? -18.594 -24.656 -22.297 1 86.06 89 PHE B CA 1
ATOM 3338 C C . PHE B 1 89 ? -17.969 -23.281 -22.016 1 86.06 89 PHE B C 1
ATOM 3340 O O . PHE B 1 89 ? -18.594 -22.422 -21.406 1 86.06 89 PHE B O 1
ATOM 3347 N N . GLU B 1 90 ? -16.766 -23.203 -22.391 1 84.19 90 GLU B N 1
ATOM 3348 C CA . GLU B 1 90 ? -16.141 -21.891 -22.375 1 84.19 90 GLU B CA 1
ATOM 3349 C C . GLU B 1 90 ? -16.156 -21.25 -23.766 1 84.19 90 GLU B C 1
ATOM 3351 O O . GLU B 1 90 ? -15.68 -21.828 -24.734 1 84.19 90 GLU B O 1
ATOM 3356 N N . LEU B 1 91 ? -16.75 -20.062 -23.766 1 82.31 91 LEU B N 1
ATOM 3357 C CA . LEU B 1 91 ? -16.859 -19.359 -25.047 1 82.31 91 LEU B CA 1
ATOM 3358 C C . LEU B 1 91 ? -16.047 -18.078 -25.016 1 82.31 91 LEU B C 1
ATOM 3360 O O . LEU B 1 91 ? -16.031 -17.359 -24.016 1 82.31 91 LEU B O 1
ATOM 3364 N N . ARG B 1 92 ? -15.297 -17.922 -26.078 1 80.62 92 ARG B N 1
ATOM 3365 C CA . ARG B 1 92 ? -14.602 -16.672 -26.375 1 80.62 92 ARG B CA 1
ATOM 3366 C C . ARG B 1 92 ? -14.867 -16.219 -27.797 1 80.62 92 ARG B C 1
ATOM 3368 O O . ARG B 1 92 ? -14.844 -17.031 -28.734 1 80.62 92 ARG B O 1
ATOM 3375 N N . ASP B 1 93 ? -15.211 -14.977 -27.891 1 77.38 93 ASP B N 1
ATOM 3376 C CA . ASP B 1 93 ? -15.516 -14.398 -29.203 1 77.38 93 ASP B CA 1
ATOM 3377 C C . ASP B 1 93 ? -16.641 -15.164 -29.891 1 77.38 93 ASP B C 1
ATOM 3379 O O . ASP B 1 93 ? -16.578 -15.414 -31.094 1 77.38 93 ASP B O 1
ATOM 3383 N N . GLY B 1 94 ? -17.516 -15.68 -29.062 1 78.19 94 GLY B N 1
ATOM 3384 C CA . GLY B 1 94 ? -18.719 -16.312 -29.594 1 78.19 94 GLY B CA 1
ATOM 3385 C C . GLY B 1 94 ? -18.5 -17.766 -30 1 78.19 94 GLY B C 1
ATOM 3386 O O . GLY B 1 94 ? -19.406 -18.391 -30.547 1 78.19 94 GLY B O 1
ATOM 3387 N N . VAL B 1 95 ? -17.297 -18.234 -29.781 1 87.94 95 VAL B N 1
ATOM 3388 C CA . VAL B 1 95 ? -17.016 -19.609 -30.234 1 87.94 95 VAL B CA 1
ATOM 3389 C C . VAL B 1 95 ? -16.594 -20.453 -29.031 1 87.94 95 VAL B C 1
ATOM 3391 O O . VAL B 1 95 ? -15.984 -19.953 -28.094 1 87.94 95 VAL B O 1
ATOM 3394 N N . VAL B 1 96 ? -16.953 -21.688 -29.109 1 89.12 96 VAL B N 1
ATOM 3395 C CA . VAL B 1 96 ? -16.578 -22.641 -28.062 1 89.12 96 VAL B CA 1
ATOM 3396 C C . VAL B 1 96 ? -15.07 -22.891 -28.125 1 89.12 96 VAL B C 1
ATOM 3398 O O . VAL B 1 96 ? -14.547 -23.344 -29.141 1 89.12 96 VAL B O 1
ATOM 3401 N N . ARG B 1 97 ? -14.391 -22.625 -27.016 1 85.56 97 ARG B N 1
ATOM 3402 C CA . ARG B 1 97 ? -12.945 -22.812 -26.984 1 85.56 97 ARG B CA 1
ATOM 3403 C C . ARG B 1 97 ? -12.562 -24.031 -26.172 1 85.56 97 ARG B C 1
ATOM 3405 O O . ARG B 1 97 ? -11.547 -24.672 -26.438 1 85.56 97 ARG B O 1
ATOM 3412 N N . ARG B 1 98 ? -13.398 -24.281 -25.156 1 86.62 98 ARG B N 1
ATOM 3413 C CA . ARG B 1 98 ? -13.141 -25.422 -24.281 1 86.62 98 ARG B CA 1
ATOM 3414 C C . ARG B 1 98 ? -14.445 -26.062 -23.812 1 86.62 98 ARG B C 1
ATOM 3416 O O . ARG B 1 98 ? -15.469 -25.375 -23.688 1 86.62 98 ARG B O 1
ATOM 3423 N N . ILE B 1 99 ? -14.43 -27.375 -23.625 1 87.12 99 ILE B N 1
ATOM 3424 C CA . ILE B 1 99 ? -15.562 -28.141 -23.109 1 87.12 99 ILE B CA 1
ATOM 3425 C C . ILE B 1 99 ? -15.094 -29.016 -21.953 1 87.12 99 ILE B C 1
ATOM 3427 O O . ILE B 1 99 ? -14.117 -29.75 -22.078 1 87.12 99 ILE B O 1
ATOM 3431 N N . TRP B 1 100 ? -15.703 -28.844 -20.828 1 87.38 100 TRP B N 1
ATOM 3432 C CA . TRP B 1 100 ? -15.492 -29.75 -19.703 1 87.38 100 TRP B CA 1
ATOM 3433 C C . TRP B 1 100 ? -16.688 -30.672 -19.516 1 87.38 100 TRP B C 1
ATOM 3435 O O . TRP B 1 100 ? -17.828 -30.219 -19.469 1 87.38 100 TRP B O 1
ATOM 3445 N N . VAL B 1 101 ? -16.422 -31.938 -19.5 1 87.75 101 VAL B N 1
ATOM 3446 C CA . VAL B 1 101 ? -17.469 -32.938 -19.312 1 87.75 101 VAL B CA 1
ATOM 3447 C C . VAL B 1 101 ? -17.266 -33.625 -17.969 1 87.75 101 VAL B C 1
ATOM 3449 O O . VAL B 1 101 ? -16.156 -34.062 -17.641 1 87.75 101 VAL B O 1
ATOM 3452 N N . ARG B 1 102 ? -18.359 -33.625 -17.172 1 85.75 102 ARG B N 1
ATOM 3453 C CA . ARG B 1 102 ? -18.391 -34.344 -15.898 1 85.75 102 ARG B CA 1
ATOM 3454 C C . ARG B 1 102 ? -19.531 -35.344 -15.844 1 85.75 102 ARG B C 1
ATOM 3456 O O . ARG B 1 102 ? -20.453 -35.281 -16.672 1 85.75 102 ARG B O 1
ATOM 3463 N N . GLY B 1 103 ? -19.422 -36.375 -14.875 1 76.31 103 GLY B N 1
ATOM 3464 C CA . GLY B 1 103 ? -20.562 -37.219 -14.562 1 76.31 103 GLY B CA 1
ATOM 3465 C C . GLY B 1 103 ? -20.594 -38.469 -15.398 1 76.31 103 GLY B C 1
ATOM 3466 O O . GLY B 1 103 ? -19.562 -39 -15.781 1 76.31 103 GLY B O 1
ATOM 3467 N N . PRO B 1 104 ? -21.859 -38.938 -15.688 1 71.44 104 PRO B N 1
ATOM 3468 C CA . PRO B 1 104 ? -22.078 -40.281 -16.25 1 71.44 104 PRO B CA 1
ATOM 3469 C C . PRO B 1 104 ? -21.469 -40.438 -17.641 1 71.44 104 PRO B C 1
ATOM 3471 O O . PRO B 1 104 ? -21.109 -41.531 -18.047 1 71.44 104 PRO B O 1
ATOM 3474 N N . GLY B 1 105 ? -21.266 -39.312 -18.328 1 70.44 105 GLY B N 1
ATOM 3475 C CA . GLY B 1 105 ? -20.672 -39.375 -19.641 1 70.44 105 GLY B CA 1
ATOM 3476 C C . GLY B 1 105 ? -19.234 -39.844 -19.625 1 70.44 105 GLY B C 1
ATOM 3477 O O . GLY B 1 105 ? -18.703 -40.281 -20.656 1 70.44 105 GLY B O 1
ATOM 3478 N N . LEU B 1 106 ? -18.672 -39.906 -18.484 1 82 106 LEU B N 1
ATOM 3479 C CA . LEU B 1 106 ? -17.266 -40.281 -18.359 1 82 106 LEU B CA 1
ATOM 3480 C C . LEU B 1 106 ? -17.125 -41.781 -18.047 1 82 106 LEU B C 1
ATOM 3482 O O . LEU B 1 106 ? -16.016 -42.312 -18.109 1 82 106 LEU B O 1
ATOM 3486 N N . GLU B 1 107 ? -18.266 -42.438 -17.812 1 78.56 107 GLU B N 1
ATOM 3487 C CA . GLU B 1 107 ? -18.219 -43.875 -17.469 1 78.56 107 GLU B CA 1
ATOM 3488 C C . GLU B 1 107 ? -17.703 -44.688 -18.656 1 78.56 107 GLU B C 1
ATOM 3490 O O . GLU B 1 107 ? -17.031 -45.719 -18.453 1 78.56 107 GLU B O 1
ATOM 3495 N N . ALA B 1 108 ? -17.984 -44.219 -19.812 1 80.06 108 ALA B N 1
ATOM 3496 C CA . ALA B 1 108 ? -17.594 -44.906 -21.031 1 80.06 108 ALA B CA 1
ATOM 3497 C C . ALA B 1 108 ? -16.078 -44.938 -21.188 1 80.06 108 ALA B C 1
ATOM 3499 O O . ALA B 1 108 ? -15.523 -45.75 -21.938 1 80.06 108 ALA B O 1
ATOM 3500 N N . LEU B 1 109 ? -15.32 -44.094 -20.5 1 84.44 109 LEU B N 1
ATOM 3501 C CA . LEU B 1 109 ? -13.859 -44.062 -20.531 1 84.44 109 LEU B CA 1
ATOM 3502 C C . LEU B 1 109 ? -13.281 -45.312 -19.859 1 84.44 109 LEU B C 1
ATOM 3504 O O . LEU B 1 109 ? -12.18 -45.75 -20.203 1 84.44 109 LEU B O 1
ATOM 3508 N N . ARG B 1 110 ? -14.008 -45.969 -18.984 1 82.44 110 ARG B N 1
ATOM 3509 C CA . ARG B 1 110 ? -13.625 -47.188 -18.281 1 82.44 110 ARG B CA 1
ATOM 3510 C C . ARG B 1 110 ? -12.266 -47.031 -17.625 1 82.44 110 ARG B C 1
ATOM 3512 O O . ARG B 1 110 ? -11.398 -47.906 -17.75 1 82.44 110 ARG B O 1
ATOM 3519 N N . ILE B 1 111 ? -12.008 -45.812 -17.031 1 88.75 111 ILE B N 1
ATOM 3520 C CA . ILE B 1 111 ? -10.789 -45.594 -16.266 1 88.75 111 ILE B CA 1
ATOM 3521 C C . ILE B 1 111 ? -11.086 -45.719 -14.773 1 88.75 111 ILE B C 1
ATOM 3523 O O . ILE B 1 111 ? -11.898 -44.969 -14.234 1 88.75 111 ILE B O 1
ATOM 3527 N N . ARG B 1 112 ? -10.477 -46.75 -14.188 1 86.38 112 ARG B N 1
ATOM 3528 C CA . ARG B 1 112 ? -10.766 -47 -12.789 1 86.38 112 ARG B CA 1
ATOM 3529 C C . ARG B 1 112 ? -9.547 -46.75 -11.914 1 86.38 112 ARG B C 1
ATOM 3531 O O . ARG B 1 112 ? -9.625 -46.812 -10.688 1 86.38 112 ARG B O 1
ATOM 3538 N N . ALA B 1 113 ? -8.461 -46.531 -12.484 1 90.56 113 ALA B N 1
ATOM 3539 C CA . ALA B 1 113 ? -7.227 -46.156 -11.797 1 90.56 113 ALA B CA 1
ATOM 3540 C C . ALA B 1 113 ? -6.473 -45.094 -12.578 1 90.56 113 ALA B C 1
ATOM 3542 O O . ALA B 1 113 ? -6.57 -45.031 -13.805 1 90.56 113 ALA B O 1
ATOM 3543 N N . GLU B 1 114 ? -5.742 -44.312 -11.891 1 90.5 114 GLU B N 1
ATOM 3544 C CA . GLU B 1 114 ? -5.02 -43.188 -12.516 1 90.5 114 GLU B CA 1
ATOM 3545 C C . GLU B 1 114 ? -4.059 -43.719 -13.586 1 90.5 114 GLU B C 1
ATOM 3547 O O . GLU B 1 114 ? -3.939 -43.094 -14.656 1 90.5 114 GLU B O 1
ATOM 3552 N N . GLU B 1 115 ? -3.4 -44.844 -13.312 1 88.31 115 GLU B N 1
ATOM 3553 C CA . GLU B 1 115 ? -2.406 -45.375 -14.227 1 88.31 115 GLU B CA 1
ATOM 3554 C C . GLU B 1 115 ? -3.033 -45.75 -15.578 1 88.31 115 GLU B C 1
ATOM 3556 O O . GLU B 1 115 ? -2.336 -45.812 -16.594 1 88.31 115 GLU B O 1
ATOM 3561 N N . GLU B 1 116 ? -4.332 -46 -15.562 1 90.5 116 GLU B N 1
ATOM 3562 C CA . GLU B 1 116 ? -5.035 -46.406 -16.781 1 90.5 116 GLU B CA 1
ATOM 3563 C C . GLU B 1 116 ? -5.152 -45.219 -17.75 1 90.5 116 GLU B C 1
ATOM 3565 O O . GLU B 1 116 ? -5.387 -45.406 -18.938 1 90.5 116 GLU B O 1
ATOM 3570 N N . ILE B 1 117 ? -4.992 -43.969 -17.203 1 91 117 ILE B N 1
ATOM 3571 C CA . ILE B 1 117 ? -5.023 -42.812 -18.062 1 91 117 ILE B CA 1
ATOM 3572 C C . ILE B 1 117 ? -3.836 -42.844 -19.031 1 91 117 ILE B C 1
ATOM 3574 O O . ILE B 1 117 ? -4.004 -42.688 -20.234 1 91 117 ILE B O 1
ATOM 3578 N N . ASP B 1 118 ? -2.717 -43.156 -18.484 1 87.38 118 ASP B N 1
ATOM 3579 C CA . ASP B 1 118 ? -1.502 -43.25 -19.281 1 87.38 118 ASP B CA 1
ATOM 3580 C C . ASP B 1 118 ? -1.568 -44.406 -20.281 1 87.38 118 ASP B C 1
ATOM 3582 O O . ASP B 1 118 ? -1.088 -44.281 -21.406 1 87.38 118 ASP B O 1
ATOM 3586 N N . ARG B 1 119 ? -2.141 -45.5 -19.812 1 86.06 119 ARG B N 1
ATOM 3587 C CA . ARG B 1 119 ? -2.281 -46.656 -20.688 1 86.06 119 ARG B CA 1
ATOM 3588 C C . ARG B 1 119 ? -3.203 -46.344 -21.859 1 86.06 119 ARG B C 1
ATOM 3590 O O . ARG B 1 119 ? -2.957 -46.781 -22.984 1 86.06 119 ARG B O 1
ATOM 3597 N N . ALA B 1 120 ? -4.172 -45.531 -21.547 1 87.94 120 ALA B N 1
ATOM 3598 C CA . ALA B 1 120 ? -5.199 -45.281 -22.547 1 87.94 120 ALA B CA 1
ATOM 3599 C C . ALA B 1 120 ? -4.75 -44.188 -23.516 1 87.94 120 ALA B C 1
ATOM 3601 O O . ALA B 1 120 ? -5.02 -44.25 -24.719 1 87.94 120 ALA B O 1
ATOM 3602 N N . PHE B 1 121 ? -4.055 -43.156 -23.031 1 89.38 121 PHE B N 1
ATOM 3603 C CA . PHE B 1 121 ? -3.812 -41.969 -23.875 1 89.38 121 PHE B CA 1
ATOM 3604 C C . PHE B 1 121 ? -2.316 -41.75 -24.047 1 89.38 121 PHE B C 1
ATOM 3606 O O . PHE B 1 121 ? -1.909 -40.844 -24.766 1 89.38 121 PHE B O 1
ATOM 3613 N N . GLY B 1 122 ? -1.504 -42.562 -23.453 1 84.75 122 GLY B N 1
ATOM 3614 C CA . GLY B 1 122 ? -0.065 -42.375 -23.484 1 84.75 122 GLY B CA 1
ATOM 3615 C C . GLY B 1 122 ? 0.44 -41.5 -22.359 1 84.75 122 GLY B C 1
ATOM 3616 O O . GLY B 1 122 ? -0.312 -41.156 -21.438 1 84.75 122 GLY B O 1
ATOM 3617 N N . ARG B 1 123 ? 1.748 -41.156 -22.375 1 86.25 123 ARG B N 1
ATOM 3618 C CA . ARG B 1 123 ? 2.361 -40.312 -21.375 1 86.25 123 ARG B CA 1
ATOM 3619 C C . ARG B 1 123 ? 1.858 -38.875 -21.5 1 86.25 123 ARG B C 1
ATOM 3621 O O . ARG B 1 123 ? 1.872 -38.281 -22.594 1 86.25 123 ARG B O 1
ATOM 3628 N N . PRO B 1 124 ? 1.344 -38.344 -20.453 1 87.25 124 PRO B N 1
ATOM 3629 C CA . PRO B 1 124 ? 0.89 -36.938 -20.531 1 87.25 124 PRO B CA 1
ATOM 3630 C C . PRO B 1 124 ? 2.037 -35.969 -20.766 1 87.25 124 PRO B C 1
ATOM 3632 O O . PRO B 1 124 ? 3.176 -36.25 -20.375 1 87.25 124 PRO B O 1
ATOM 3635 N N . ASP B 1 125 ? 1.676 -34.906 -21.484 1 81.81 125 ASP B N 1
ATOM 3636 C CA . ASP B 1 125 ? 2.623 -33.812 -21.688 1 81.81 125 ASP B CA 1
ATOM 3637 C C . ASP B 1 125 ? 2.879 -33.062 -20.391 1 81.81 125 ASP B C 1
ATOM 3639 O O . ASP B 1 125 ? 3.912 -32.406 -20.234 1 81.81 125 ASP B O 1
ATOM 3643 N N . GLY B 1 126 ? 1.947 -33.125 -19.484 1 80.12 126 GLY B N 1
ATOM 3644 C CA . GLY B 1 126 ? 2.059 -32.5 -18.172 1 80.12 126 GLY B CA 1
ATOM 3645 C C . GLY B 1 126 ? 0.966 -32.906 -17.219 1 80.12 126 GLY B C 1
ATOM 3646 O O . GLY B 1 126 ? -0.121 -33.312 -17.641 1 80.12 126 GLY B O 1
ATOM 3647 N N . VAL B 1 127 ? 1.338 -33 -15.984 1 78.56 127 VAL B N 1
ATOM 3648 C CA . VAL B 1 127 ? 0.371 -33.281 -14.93 1 78.56 127 VAL B CA 1
ATOM 3649 C C . VAL B 1 127 ? 0.367 -32.156 -13.906 1 78.56 127 VAL B C 1
ATOM 3651 O O . VAL B 1 127 ? 1.427 -31.656 -13.516 1 78.56 127 VAL B O 1
ATOM 3654 N N . GLU B 1 128 ? -0.831 -31.688 -13.734 1 71.19 128 GLU B N 1
ATOM 3655 C CA . GLU B 1 128 ? -0.948 -30.609 -12.758 1 71.19 128 GLU B CA 1
ATOM 3656 C C . GLU B 1 128 ? -1.958 -30.953 -11.664 1 71.19 128 GLU B C 1
ATOM 3658 O O . GLU B 1 128 ? -2.949 -31.641 -11.93 1 71.19 128 GLU B O 1
ATOM 3663 N N . LEU B 1 129 ? -1.59 -30.547 -10.492 1 65.75 129 LEU B N 1
ATOM 3664 C CA . LEU B 1 129 ? -2.529 -30.688 -9.383 1 65.75 129 LEU B CA 1
ATOM 3665 C C . LEU B 1 129 ? -3.373 -29.438 -9.219 1 65.75 129 LEU B C 1
ATOM 3667 O O . LEU B 1 129 ? -2.834 -28.344 -9 1 65.75 129 LEU B O 1
ATOM 3671 N N . VAL B 1 130 ? -4.684 -29.625 -9.406 1 62.47 130 VAL B N 1
ATOM 3672 C CA . VAL B 1 130 ? -5.605 -28.5 -9.281 1 62.47 130 VAL B CA 1
ATOM 3673 C C . VAL B 1 130 ? -6.766 -28.891 -8.367 1 62.47 130 VAL B C 1
ATOM 3675 O O . VAL B 1 130 ? -7.516 -29.828 -8.664 1 62.47 130 VAL B O 1
ATOM 3678 N N . LEU B 1 131 ? -6.973 -28.188 -7.336 1 58.66 131 LEU B N 1
ATOM 3679 C CA . LEU B 1 131 ? -8.094 -28.375 -6.426 1 58.66 131 LEU B CA 1
ATOM 3680 C C . LEU B 1 131 ? -8.242 -29.844 -6.039 1 58.66 131 LEU B C 1
ATOM 3682 O O . LEU B 1 131 ? -9.352 -30.375 -6.059 1 58.66 131 LEU B O 1
ATOM 3686 N N . GLY B 1 132 ? -7.125 -30.562 -5.906 1 61.56 132 GLY B N 1
ATOM 3687 C CA . GLY B 1 132 ? -7.152 -31.938 -5.438 1 61.56 132 GLY B CA 1
ATOM 3688 C C . GLY B 1 132 ? -7.176 -32.938 -6.566 1 61.56 132 GLY B C 1
ATOM 3689 O O . GLY B 1 132 ? -7.098 -34.156 -6.324 1 61.56 132 GLY B O 1
ATOM 3690 N N . TRP B 1 133 ? -7.234 -32.406 -7.758 1 75.62 133 TRP B N 1
ATOM 3691 C CA . TRP B 1 133 ? -7.246 -33.312 -8.906 1 75.62 133 TRP B CA 1
ATOM 3692 C C . TRP B 1 133 ? -5.891 -33.312 -9.602 1 75.62 133 TRP B C 1
ATOM 3694 O O . TRP B 1 133 ? -5.211 -32.281 -9.664 1 75.62 133 TRP B O 1
ATOM 3704 N N . ARG B 1 134 ? -5.574 -34.406 -9.977 1 80.69 134 ARG B N 1
ATOM 3705 C CA . ARG B 1 134 ? -4.426 -34.531 -10.867 1 80.69 134 ARG B CA 1
ATOM 3706 C C . ARG B 1 134 ? -4.855 -34.438 -12.328 1 80.69 134 ARG B C 1
ATOM 3708 O O . ARG B 1 134 ? -5.543 -35.344 -12.828 1 80.69 134 ARG B O 1
ATOM 3715 N N . VAL B 1 135 ? -4.484 -33.375 -12.969 1 81.88 135 VAL B N 1
ATOM 3716 C CA . VAL B 1 135 ? -4.93 -33.156 -14.344 1 81.88 135 VAL B CA 1
ATOM 3717 C C . VAL B 1 135 ? -3.816 -33.562 -15.312 1 81.88 135 VAL B C 1
ATOM 3719 O O . VAL B 1 135 ? -2.727 -32.969 -15.281 1 81.88 135 VAL B O 1
ATOM 3722 N N . HIS B 1 136 ? -4.121 -34.562 -16.094 1 86.44 136 HIS B N 1
ATOM 3723 C CA . HIS B 1 136 ? -3.217 -35.031 -17.141 1 86.44 136 HIS B CA 1
ATOM 3724 C C . HIS B 1 136 ? -3.482 -34.312 -18.469 1 86.44 136 HIS B C 1
ATOM 3726 O O . HIS B 1 136 ? -4.602 -34.344 -18.984 1 86.44 136 HIS B O 1
ATOM 3732 N N . HIS B 1 137 ? -2.48 -33.625 -18.953 1 85.38 137 HIS B N 1
ATOM 3733 C CA . HIS B 1 137 ? -2.641 -32.875 -20.172 1 85.38 137 HIS B CA 1
ATOM 3734 C C . HIS B 1 137 ? -2.031 -33.594 -21.375 1 85.38 137 HIS B C 1
ATOM 3736 O O . HIS B 1 137 ? -0.897 -34.062 -21.297 1 85.38 137 HIS B O 1
ATOM 3742 N N . PHE B 1 138 ? -2.787 -33.719 -22.469 1 86.88 138 PHE B N 1
ATOM 3743 C CA . PHE B 1 138 ? -2.355 -34.312 -23.734 1 86.88 138 PHE B CA 1
ATOM 3744 C C . PHE B 1 138 ? -2.49 -33.312 -24.875 1 86.88 138 PHE B C 1
ATOM 3746 O O . PHE B 1 138 ? -3.586 -33.094 -25.406 1 86.88 138 PHE B O 1
ATOM 3753 N N . PHE B 1 139 ? -1.344 -32.688 -25.219 1 85.38 139 PHE B N 1
ATOM 3754 C CA . PHE B 1 139 ? -1.359 -31.625 -26.203 1 85.38 139 PHE B CA 1
ATOM 3755 C C . PHE B 1 139 ? -1.832 -32.125 -27.562 1 85.38 139 PHE B C 1
ATOM 3757 O O . PHE B 1 139 ? -2.729 -31.547 -28.172 1 85.38 139 PHE B O 1
ATOM 3764 N N . ALA B 1 140 ? -1.188 -33.219 -28 1 83.75 140 ALA B N 1
ATOM 3765 C CA . ALA B 1 140 ? -1.497 -33.75 -29.328 1 83.75 140 ALA B CA 1
ATOM 3766 C C . ALA B 1 140 ? -2.965 -34.125 -29.422 1 83.75 140 ALA B C 1
ATOM 3768 O O . ALA B 1 140 ? -3.607 -33.906 -30.453 1 83.75 140 ALA B O 1
ATOM 3769 N N . ALA B 1 141 ? -3.533 -34.656 -28.344 1 87.19 141 ALA B N 1
ATOM 3770 C CA . ALA B 1 141 ? -4.918 -35.125 -28.328 1 87.19 141 ALA B CA 1
ATOM 3771 C C . ALA B 1 141 ? -5.879 -33.969 -28 1 87.19 141 ALA B C 1
ATOM 3773 O O . ALA B 1 141 ? -7.098 -34.125 -28.125 1 87.19 141 ALA B O 1
ATOM 3774 N N . ALA B 1 142 ? -5.379 -32.844 -27.594 1 88.69 142 ALA B N 1
ATOM 3775 C CA . ALA B 1 142 ? -6.168 -31.688 -27.203 1 88.69 142 ALA B CA 1
ATOM 3776 C C . ALA B 1 142 ? -7.168 -32.031 -26.109 1 88.69 142 ALA B C 1
ATOM 3778 O O . ALA B 1 142 ? -8.344 -31.672 -26.188 1 88.69 142 ALA B O 1
ATOM 3779 N N . ILE B 1 143 ? -6.711 -32.844 -25.141 1 90.19 143 ILE B N 1
ATOM 3780 C CA . ILE B 1 143 ? -7.57 -33.219 -24.016 1 90.19 143 ILE B CA 1
ATOM 3781 C C . ILE B 1 143 ? -6.789 -33.125 -22.719 1 90.19 143 ILE B C 1
ATOM 3783 O O . ILE B 1 143 ? -5.562 -33.188 -22.703 1 90.19 143 ILE B O 1
ATOM 3787 N N . SER B 1 144 ? -7.531 -32.812 -21.656 1 88.5 144 SER B N 1
ATOM 3788 C CA . SER B 1 144 ? -7.047 -32.906 -20.281 1 88.5 144 SER B CA 1
ATOM 3789 C C . SER B 1 144 ? -7.965 -33.781 -19.438 1 88.5 144 SER B C 1
ATOM 3791 O O . SER B 1 144 ? -9.188 -33.688 -19.547 1 88.5 144 SER B O 1
ATOM 3793 N N . ILE B 1 145 ? -7.414 -34.688 -18.719 1 89.31 145 ILE B N 1
ATOM 3794 C CA . ILE B 1 145 ? -8.18 -35.625 -17.891 1 89.31 145 ILE B CA 1
ATOM 3795 C C . ILE B 1 145 ? -7.855 -35.375 -16.422 1 89.31 145 ILE B C 1
ATOM 3797 O O . ILE B 1 145 ? -6.695 -35.438 -16 1 89.31 145 ILE B O 1
ATOM 3801 N N . ALA B 1 146 ? -8.852 -35.062 -15.68 1 86.38 146 ALA B N 1
ATOM 3802 C CA . ALA B 1 146 ? -8.688 -34.812 -14.25 1 86.38 146 ALA B CA 1
ATOM 3803 C C . ALA B 1 146 ? -9.047 -36.062 -13.438 1 86.38 146 ALA B C 1
ATOM 3805 O O . ALA B 1 146 ? -10.148 -36.594 -13.562 1 86.38 146 ALA B O 1
ATOM 3806 N N . TRP B 1 147 ? -8.117 -36.5 -12.664 1 87.62 147 TRP B N 1
ATOM 3807 C CA . TRP B 1 147 ? -8.289 -37.656 -11.797 1 87.62 147 TRP B CA 1
ATOM 3808 C C . TRP B 1 147 ? -8.484 -37.219 -10.344 1 87.62 147 TRP B C 1
ATOM 3810 O O . TRP B 1 147 ? -7.695 -36.438 -9.812 1 87.62 147 TRP B O 1
ATOM 3820 N N . ASP B 1 148 ? -9.578 -37.625 -9.781 1 83.38 148 ASP B N 1
ATOM 3821 C CA . ASP B 1 148 ? -9.82 -37.375 -8.359 1 83.38 148 ASP B CA 1
ATOM 3822 C C . ASP B 1 148 ? -9.344 -38.594 -7.531 1 83.38 148 ASP B C 1
ATOM 3824 O O . ASP B 1 148 ? -10.016 -39.625 -7.48 1 83.38 148 ASP B O 1
ATOM 3828 N N . ALA B 1 149 ? -8.258 -38.406 -6.855 1 76.88 149 ALA B N 1
ATOM 3829 C CA . ALA B 1 149 ? -7.668 -39.5 -6.086 1 76.88 149 ALA B CA 1
ATOM 3830 C C . ALA B 1 149 ? -8.539 -39.844 -4.883 1 76.88 149 ALA B C 1
ATOM 3832 O O . ALA B 1 149 ? -8.531 -41 -4.422 1 76.88 149 ALA B O 1
ATOM 3833 N N . ALA B 1 150 ? -9.281 -38.906 -4.395 1 76.94 150 ALA B N 1
ATOM 3834 C CA . ALA B 1 150 ? -10.109 -39.125 -3.221 1 76.94 150 ALA B CA 1
ATOM 3835 C C . ALA B 1 150 ? -11.25 -40.094 -3.543 1 76.94 150 ALA B C 1
ATOM 3837 O O . ALA B 1 150 ? -11.578 -40.969 -2.736 1 76.94 150 ALA B O 1
ATOM 3838 N N . THR B 1 151 ? -11.805 -40.062 -4.66 1 81.31 151 THR B N 1
ATOM 3839 C CA . THR B 1 151 ? -12.945 -40.875 -5.043 1 81.31 151 THR B CA 1
ATOM 3840 C C . THR B 1 151 ? -12.523 -41.938 -6.062 1 81.31 151 THR B C 1
ATOM 3842 O O . THR B 1 151 ? -13.32 -42.781 -6.449 1 81.31 151 THR B O 1
ATOM 3845 N N . ALA B 1 152 ? -11.258 -41.875 -6.449 1 82.88 152 ALA B N 1
ATOM 3846 C CA . ALA B 1 152 ? -10.688 -42.812 -7.406 1 82.88 152 ALA B CA 1
ATOM 3847 C C . ALA B 1 152 ? -11.5 -42.844 -8.703 1 82.88 152 ALA B C 1
ATOM 3849 O O . ALA B 1 152 ? -11.875 -43.938 -9.18 1 82.88 152 ALA B O 1
ATOM 3850 N N . ARG B 1 153 ? -11.812 -41.75 -9.172 1 87.69 153 ARG B N 1
ATOM 3851 C CA . ARG B 1 153 ? -12.547 -41.656 -10.43 1 87.69 153 ARG B CA 1
ATOM 3852 C C . ARG B 1 153 ? -12.078 -40.438 -11.242 1 87.69 153 ARG B C 1
ATOM 3854 O O . ARG B 1 153 ? -11.414 -39.562 -10.711 1 87.69 153 ARG B O 1
ATOM 3861 N N . VAL B 1 154 ? -12.391 -40.469 -12.523 1 89.44 154 VAL B N 1
ATOM 3862 C CA . VAL B 1 154 ? -12.188 -39.281 -13.375 1 89.44 154 VAL B CA 1
ATOM 3863 C C . VAL B 1 154 ? -13.203 -38.219 -13.016 1 89.44 154 VAL B C 1
ATOM 3865 O O . VAL B 1 154 ? -14.414 -38.438 -13.07 1 89.44 154 VAL B O 1
ATOM 3868 N N . GLU B 1 155 ? -12.672 -37.125 -12.547 1 84.69 155 GLU B N 1
ATOM 3869 C CA . GLU B 1 155 ? -13.547 -36 -12.172 1 84.69 155 GLU B CA 1
ATOM 3870 C C . GLU B 1 155 ? -14.117 -35.312 -13.414 1 84.69 155 GLU B C 1
ATOM 3872 O O . GLU B 1 155 ? -15.32 -35.062 -13.484 1 84.69 155 GLU B O 1
ATOM 3877 N N . HIS B 1 156 ? -13.273 -35 -14.352 1 87.5 156 HIS B N 1
ATOM 3878 C CA . HIS B 1 156 ? -13.734 -34.406 -15.594 1 87.5 156 HIS B CA 1
ATOM 3879 C C . HIS B 1 156 ? -12.711 -34.594 -16.703 1 87.5 156 HIS B C 1
ATOM 3881 O O . HIS B 1 156 ? -11.562 -34.938 -16.453 1 87.5 156 HIS B O 1
ATOM 3887 N N . VAL B 1 157 ? -13.164 -34.406 -17.969 1 89.25 157 VAL B N 1
ATOM 3888 C CA . VAL B 1 157 ? -12.336 -34.344 -19.172 1 89.25 157 VAL B CA 1
ATOM 3889 C C . VAL B 1 157 ? -12.57 -33 -19.891 1 89.25 157 VAL B C 1
ATOM 3891 O O . VAL B 1 157 ? -13.711 -32.594 -20.062 1 89.25 157 VAL B O 1
ATOM 3894 N N . ALA B 1 158 ? -11.5 -32.375 -20.109 1 89.06 158 ALA B N 1
ATOM 3895 C CA . ALA B 1 158 ? -11.578 -31.125 -20.844 1 89.06 158 ALA B CA 1
ATOM 3896 C C . ALA B 1 158 ? -11.109 -31.297 -22.281 1 89.06 158 ALA B C 1
ATOM 3898 O O . ALA B 1 158 ? -10.094 -31.953 -22.531 1 89.06 158 ALA B O 1
ATOM 3899 N N . PHE B 1 159 ? -11.906 -30.766 -23.172 1 89.19 159 PHE B N 1
ATOM 3900 C CA . PHE B 1 159 ? -11.594 -30.797 -24.594 1 89.19 159 PHE B CA 1
ATOM 3901 C C . PHE B 1 159 ? -11.219 -29.406 -25.094 1 89.19 159 PHE B C 1
ATOM 3903 O O . PHE B 1 159 ? -11.75 -28.406 -24.625 1 89.19 159 PHE B O 1
ATOM 3910 N N . GLY B 1 160 ? -10.297 -29.406 -26.109 1 85.69 160 GLY B N 1
ATOM 3911 C CA . GLY B 1 160 ? -9.836 -28.156 -26.703 1 85.69 160 GLY B CA 1
ATOM 3912 C C . GLY B 1 160 ? -8.352 -27.906 -26.469 1 85.69 160 GLY B C 1
ATOM 3913 O O . GLY B 1 160 ? -7.641 -28.766 -25.953 1 85.69 160 GLY B O 1
ATOM 3914 N N . GLU B 1 161 ? -7.902 -26.719 -26.906 1 76.88 161 GLU B N 1
ATOM 3915 C CA . GLU B 1 161 ? -6.488 -26.391 -26.781 1 76.88 161 GLU B CA 1
ATOM 3916 C C . GLU B 1 161 ? -6.031 -26.438 -25.328 1 76.88 161 GLU B C 1
ATOM 3918 O O . GLU B 1 161 ? -6.672 -25.844 -24.453 1 76.88 161 GLU B O 1
ATOM 3923 N N . VAL B 1 162 ? -5.098 -27.406 -25.156 1 67.81 162 VAL B N 1
ATOM 3924 C CA . VAL B 1 162 ? -4.496 -27.516 -23.828 1 67.81 162 VAL B CA 1
ATOM 3925 C C . VAL B 1 162 ? -3.508 -26.359 -23.625 1 67.81 162 VAL B C 1
ATOM 3927 O O . VAL B 1 162 ? -2.523 -26.25 -24.359 1 67.81 162 VAL B O 1
ATOM 3930 N N . ILE B 1 163 ? -3.949 -25.453 -22.859 1 59.81 163 ILE B N 1
ATOM 3931 C CA . ILE B 1 163 ? -3.113 -24.281 -22.625 1 59.81 163 ILE B CA 1
ATOM 3932 C C . ILE B 1 163 ? -2.223 -24.516 -21.406 1 59.81 163 ILE B C 1
ATOM 3934 O O . ILE B 1 163 ? -1.555 -23.594 -20.922 1 59.81 163 ILE B O 1
ATOM 3938 N N . TRP B 1 164 ? -2.107 -25.75 -21.078 1 61.34 164 TRP B N 1
ATOM 3939 C CA . TRP B 1 164 ? -1.288 -26.047 -19.906 1 61.34 164 TRP B CA 1
ATOM 3940 C C . TRP B 1 164 ? 0.194 -25.875 -20.219 1 61.34 164 TRP B C 1
ATOM 3942 O O . TRP B 1 164 ? 0.669 -26.312 -21.266 1 61.34 164 TRP B O 1
ATOM 3952 N N . ARG B 1 165 ? 0.793 -24.969 -19.703 1 58.25 165 ARG B N 1
ATOM 3953 C CA . ARG B 1 165 ? 2.246 -24.844 -19.734 1 58.25 165 ARG B CA 1
ATOM 3954 C C . ARG B 1 165 ? 2.852 -25.203 -18.391 1 58.25 165 ARG B C 1
ATOM 3956 O O . ARG B 1 165 ? 2.289 -24.859 -17.344 1 58.25 165 ARG B O 1
ATOM 3963 N N . PRO B 1 166 ? 3.766 -26.266 -18.531 1 61.25 166 PRO B N 1
ATOM 3964 C CA . PRO B 1 166 ? 4.406 -26.531 -17.25 1 61.25 166 PRO B CA 1
ATOM 3965 C C . PRO B 1 166 ? 4.746 -25.25 -16.484 1 61.25 166 PRO B C 1
ATOM 3967 O O . PRO B 1 166 ? 5.207 -24.266 -17.094 1 61.25 166 PRO B O 1
ATOM 3970 N N . ARG B 1 167 ? 4.184 -25.344 -15.336 1 69.19 167 ARG B N 1
ATOM 3971 C CA . ARG B 1 167 ? 4.516 -24.188 -14.516 1 69.19 167 ARG B CA 1
ATOM 3972 C C . ARG B 1 167 ? 6.02 -24.094 -14.273 1 69.19 167 ARG B C 1
ATOM 3974 O O . ARG B 1 167 ? 6.656 -25.078 -13.898 1 69.19 167 ARG B O 1
ATOM 3981 N N . VAL B 1 168 ? 6.633 -23.188 -14.852 1 82.25 168 VAL B N 1
ATOM 3982 C CA . VAL B 1 168 ? 8.039 -22.891 -14.594 1 82.25 168 VAL B CA 1
ATOM 3983 C C . VAL B 1 168 ? 8.164 -21.875 -13.461 1 82.25 168 VAL B C 1
ATOM 3985 O O . VAL B 1 168 ? 7.445 -20.875 -13.445 1 82.25 168 VAL B O 1
ATOM 3988 N N . LEU B 1 169 ? 8.969 -22.312 -12.43 1 90.19 169 LEU B N 1
ATOM 3989 C CA . LEU B 1 169 ? 9.164 -21.453 -11.273 1 90.19 169 LEU B CA 1
ATOM 3990 C C . LEU B 1 169 ? 10.508 -20.734 -11.359 1 90.19 169 LEU B C 1
ATOM 3992 O O . LEU B 1 169 ? 11.547 -21.359 -11.594 1 90.19 169 LEU B O 1
ATOM 3996 N N . GLY B 1 170 ? 10.438 -19.484 -11.32 1 91.44 170 GLY B N 1
ATOM 3997 C CA . GLY B 1 170 ? 11.633 -18.656 -11.312 1 91.44 170 GLY B CA 1
ATOM 3998 C C . GLY B 1 170 ? 11.812 -17.875 -10.023 1 91.44 170 GLY B C 1
ATOM 3999 O O . GLY B 1 170 ? 11.227 -18.219 -9 1 91.44 170 GLY B O 1
ATOM 4000 N N . ALA B 1 171 ? 12.656 -16.906 -10.117 1 93.75 171 ALA B N 1
ATOM 4001 C CA . ALA B 1 171 ? 13.008 -16.109 -8.945 1 93.75 171 ALA B CA 1
ATOM 4002 C C . ALA B 1 171 ? 11.766 -15.453 -8.336 1 93.75 171 ALA B C 1
ATOM 4004 O O . ALA B 1 171 ? 11.656 -15.328 -7.117 1 93.75 171 ALA B O 1
ATOM 4005 N N . ILE B 1 172 ? 10.883 -15.047 -9.219 1 91.31 172 ILE B N 1
ATOM 4006 C CA . ILE B 1 172 ? 9.68 -14.375 -8.75 1 91.31 172 ILE B CA 1
ATOM 4007 C C . ILE B 1 172 ? 8.852 -15.336 -7.895 1 91.31 172 ILE B C 1
ATOM 4009 O O . ILE B 1 172 ? 8.18 -14.914 -6.953 1 91.31 172 ILE B O 1
ATOM 4013 N N . ASP B 1 173 ? 8.938 -16.562 -8.172 1 90.44 173 ASP B N 1
ATOM 4014 C CA . ASP B 1 173 ? 8.195 -17.562 -7.41 1 90.44 173 ASP B CA 1
ATOM 4015 C C . ASP B 1 173 ? 8.82 -17.766 -6.031 1 90.44 173 ASP B C 1
ATOM 4017 O O . ASP B 1 173 ? 8.117 -18.047 -5.059 1 90.44 173 ASP B O 1
ATOM 4021 N N . VAL B 1 174 ? 10.141 -17.641 -5.934 1 95.56 174 VAL B N 1
ATOM 4022 C CA . VAL B 1 174 ? 10.789 -17.688 -4.629 1 95.56 174 VAL B CA 1
ATOM 4023 C C . VAL B 1 174 ? 10.211 -16.594 -3.734 1 95.56 174 VAL B C 1
ATOM 4025 O O . VAL B 1 174 ? 9.844 -16.844 -2.586 1 95.56 174 VAL B O 1
ATOM 4028 N N . LEU B 1 175 ? 10.125 -15.445 -4.363 1 94.19 175 LEU B N 1
ATOM 4029 C CA . LEU B 1 175 ? 9.609 -14.297 -3.631 1 94.19 175 LEU B CA 1
ATOM 4030 C C . LEU B 1 175 ? 8.18 -14.547 -3.166 1 94.19 175 LEU B C 1
ATOM 4032 O O . LEU B 1 175 ? 7.855 -14.352 -1.991 1 94.19 175 LEU B O 1
ATOM 4036 N N . HIS B 1 176 ? 7.355 -15.062 -4.008 1 89.31 176 HIS B N 1
ATOM 4037 C CA . HIS B 1 176 ? 5.941 -15.266 -3.709 1 89.31 176 HIS B CA 1
ATOM 4038 C C . HIS B 1 176 ? 5.75 -16.344 -2.646 1 89.31 176 HIS B C 1
ATOM 4040 O O . HIS B 1 176 ? 4.969 -16.172 -1.711 1 89.31 176 HIS B O 1
ATOM 4046 N N . GLU B 1 177 ? 6.438 -17.406 -2.826 1 91.44 177 GLU B N 1
ATOM 4047 C CA . GLU B 1 177 ? 6.336 -18.469 -1.833 1 91.44 177 GLU B CA 1
ATOM 4048 C C . GLU B 1 177 ? 6.848 -18 -0.472 1 91.44 177 GLU B C 1
ATOM 4050 O O . GLU B 1 177 ? 6.277 -18.359 0.563 1 91.44 177 GLU B O 1
ATOM 4055 N N . TRP B 1 178 ? 7.906 -17.25 -0.505 1 94.81 178 TRP B N 1
ATOM 4056 C CA . TRP B 1 178 ? 8.484 -16.703 0.719 1 94.81 178 TRP B CA 1
ATOM 4057 C C . TRP B 1 178 ? 7.48 -15.805 1.443 1 94.81 178 TRP B C 1
ATOM 4059 O O . TRP B 1 178 ? 7.207 -16 2.629 1 94.81 178 TRP B O 1
ATOM 4069 N N . LEU B 1 179 ? 6.902 -14.883 0.702 1 90.88 179 LEU B N 1
ATOM 4070 C CA . LEU B 1 179 ? 5.992 -13.906 1.289 1 90.88 179 LEU B CA 1
ATOM 4071 C C . LEU B 1 179 ? 4.719 -14.586 1.789 1 90.88 179 LEU B C 1
ATOM 4073 O O . LEU B 1 179 ? 4.102 -14.117 2.748 1 90.88 179 LEU B O 1
ATOM 4077 N N . GLY B 1 180 ? 4.375 -15.672 1.148 1 85.31 180 GLY B N 1
ATOM 4078 C CA . GLY B 1 180 ? 3.176 -16.406 1.537 1 85.31 180 GLY B CA 1
ATOM 4079 C C . GLY B 1 180 ? 3.408 -17.359 2.684 1 85.31 180 GLY B C 1
ATOM 4080 O O . GLY B 1 180 ? 2.473 -18.016 3.156 1 85.31 180 GLY B O 1
ATOM 4081 N N . SER B 1 181 ? 4.59 -17.391 3.162 1 88.44 181 SER B N 1
ATOM 4082 C CA . SER B 1 181 ? 4.965 -18.344 4.199 1 88.44 181 SER B CA 1
ATOM 4083 C C . SER B 1 181 ? 5.164 -17.656 5.543 1 88.44 181 SER B C 1
ATOM 4085 O O . SER B 1 181 ? 5.52 -16.469 5.598 1 88.44 181 SER B O 1
ATOM 4087 N N . PRO B 1 182 ? 4.98 -18.406 6.629 1 86.19 182 PRO B N 1
ATOM 4088 C CA . PRO B 1 182 ? 5.281 -17.859 7.953 1 86.19 182 PRO B CA 1
ATOM 4089 C C . PRO B 1 182 ? 6.75 -17.484 8.117 1 86.19 182 PRO B C 1
ATOM 4091 O O . PRO B 1 182 ? 7.098 -16.703 9.008 1 86.19 182 PRO B O 1
ATOM 4094 N N . LEU B 1 183 ? 7.543 -18 7.301 1 90.56 183 LEU B N 1
ATOM 4095 C CA . LEU B 1 183 ? 8.977 -17.75 7.383 1 90.56 183 LEU B CA 1
ATOM 4096 C C . LEU B 1 183 ? 9.297 -16.281 7.098 1 90.56 183 LEU B C 1
ATOM 4098 O O . LEU B 1 183 ? 10.336 -15.773 7.531 1 90.56 183 LEU B O 1
ATOM 4102 N N . ALA B 1 184 ? 8.477 -15.68 6.328 1 89.81 184 ALA B N 1
ATOM 4103 C CA . ALA B 1 184 ? 8.703 -14.273 5.984 1 89.81 184 ALA B CA 1
ATOM 4104 C C . ALA B 1 184 ? 8.688 -13.398 7.234 1 89.81 184 ALA B C 1
ATOM 4106 O O . ALA B 1 184 ? 9.383 -12.383 7.297 1 89.81 184 ALA B O 1
ATOM 4107 N N . GLY B 1 185 ? 7.887 -13.758 8.172 1 86.88 185 GLY B N 1
ATOM 4108 C CA . GLY B 1 185 ? 7.812 -13.039 9.43 1 86.88 185 GLY B CA 1
ATOM 4109 C C . GLY B 1 185 ? 8.836 -13.508 10.445 1 86.88 185 GLY B C 1
ATOM 4110 O O . GLY B 1 185 ? 9.414 -12.695 11.172 1 86.88 185 GLY B O 1
ATOM 4111 N N . ASP B 1 186 ? 9 -14.789 10.422 1 91.62 186 ASP B N 1
ATOM 4112 C CA . ASP B 1 186 ? 9.953 -15.406 11.336 1 91.62 186 ASP B CA 1
ATOM 4113 C C . ASP B 1 186 ? 10.75 -16.5 10.641 1 91.62 186 ASP B C 1
ATOM 4115 O O . ASP B 1 186 ? 10.352 -17.672 10.648 1 91.62 186 ASP B O 1
ATOM 4119 N N . PRO B 1 187 ? 11.883 -16.125 10.234 1 91.69 187 PRO B N 1
ATOM 4120 C CA . PRO B 1 187 ? 12.688 -17.062 9.445 1 91.69 187 PRO B CA 1
ATOM 4121 C C . PRO B 1 187 ? 13.188 -18.25 10.273 1 91.69 187 PRO B C 1
ATOM 4123 O O . PRO B 1 187 ? 13.719 -19.219 9.719 1 91.69 187 PRO B O 1
ATOM 4126 N N . THR B 1 188 ? 12.977 -18.188 11.578 1 89.19 188 THR B N 1
ATOM 4127 C CA . THR B 1 188 ? 13.438 -19.266 12.438 1 89.19 188 THR B CA 1
ATOM 4128 C C . THR B 1 188 ? 12.273 -20.172 12.836 1 89.19 188 THR B C 1
ATOM 4130 O O . THR B 1 188 ? 12.461 -21.125 13.594 1 89.19 188 THR B O 1
ATOM 4133 N N . ALA B 1 189 ? 11.188 -19.859 12.305 1 87.75 189 ALA B N 1
ATOM 4134 C CA . ALA B 1 189 ? 10 -20.641 12.656 1 87.75 189 ALA B CA 1
ATOM 4135 C C . ALA B 1 189 ? 10.172 -22.109 12.297 1 87.75 189 ALA B C 1
ATOM 4137 O O . ALA B 1 189 ? 10.719 -22.438 11.242 1 87.75 189 ALA B O 1
ATOM 4138 N N . ARG B 1 190 ? 9.703 -22.891 13.203 1 84.75 190 ARG B N 1
ATOM 4139 C CA . ARG B 1 190 ? 9.797 -24.328 12.961 1 84.75 190 ARG B CA 1
ATOM 4140 C C . ARG B 1 190 ? 8.711 -24.781 11.984 1 84.75 190 ARG B C 1
ATOM 4142 O O . ARG B 1 190 ? 7.598 -24.266 12 1 84.75 190 ARG B O 1
ATOM 4149 N N . ALA B 1 191 ? 9.164 -25.719 11.195 1 83.88 191 ALA B N 1
ATOM 4150 C CA . ALA B 1 191 ? 8.211 -26.281 10.242 1 83.88 191 ALA B CA 1
ATOM 4151 C C . ALA B 1 191 ? 7.082 -27.016 10.969 1 83.88 191 ALA B C 1
ATOM 4153 O O . ALA B 1 191 ? 7.332 -27.812 11.867 1 83.88 191 ALA B O 1
ATOM 4154 N N . PRO B 1 192 ? 5.879 -26.625 10.609 1 83.44 192 PRO B N 1
ATOM 4155 C CA . PRO B 1 192 ? 4.793 -27.453 11.141 1 83.44 192 PRO B CA 1
ATOM 4156 C C . PRO B 1 192 ? 4.875 -28.906 10.664 1 83.44 192 PRO B C 1
ATOM 4158 O O . PRO B 1 192 ? 5.527 -29.203 9.664 1 83.44 192 PRO B O 1
ATOM 4161 N N . SER B 1 193 ? 4.281 -29.797 11.438 1 80.19 193 SER B N 1
ATOM 4162 C CA . SER B 1 193 ? 4.375 -31.219 11.133 1 80.19 193 SER B CA 1
ATOM 4163 C C . SER B 1 193 ? 3.486 -31.594 9.953 1 80.19 193 SER B C 1
ATOM 4165 O O . SER B 1 193 ? 3.814 -32.5 9.188 1 80.19 193 SER B O 1
ATOM 4167 N N . ASP B 1 194 ? 2.355 -30.938 9.906 1 80.81 194 ASP B N 1
ATOM 4168 C CA . ASP B 1 194 ? 1.42 -31.297 8.852 1 80.81 194 ASP B CA 1
ATOM 4169 C C . ASP B 1 194 ? 0.562 -30.094 8.438 1 80.81 194 ASP B C 1
ATOM 4171 O O . ASP B 1 194 ? 0.717 -29 8.984 1 80.81 194 ASP B O 1
ATOM 4175 N N . GLY B 1 195 ? -0.022 -30.359 7.258 1 83.81 195 GLY B N 1
ATOM 4176 C CA . GLY B 1 195 ? -0.979 -29.344 6.832 1 83.81 195 GLY B CA 1
ATOM 4177 C C . GLY B 1 195 ? -0.419 -28.406 5.785 1 83.81 195 GLY B C 1
ATOM 4178 O O . GLY B 1 195 ? 0.681 -28.609 5.273 1 83.81 195 GLY B O 1
ATOM 4179 N N . SER B 1 196 ? -1.241 -27.406 5.453 1 83 196 SER B N 1
ATOM 4180 C CA . SER B 1 196 ? -0.917 -26.453 4.387 1 83 196 SER B CA 1
ATOM 4181 C C . SER B 1 196 ? 0.323 -25.641 4.734 1 83 196 SER B C 1
ATOM 4183 O O . SER B 1 196 ? 1.126 -25.328 3.854 1 83 196 SER B O 1
ATOM 4185 N N . LEU B 1 197 ? 0.538 -25.391 5.992 1 86.12 197 LEU B N 1
ATOM 4186 C CA . LEU B 1 197 ? 1.691 -24.609 6.418 1 86.12 197 LEU B CA 1
ATOM 4187 C C . LEU B 1 197 ? 2.98 -25.406 6.254 1 86.12 197 LEU B C 1
ATOM 4189 O O . LEU B 1 197 ? 4.023 -24.844 5.914 1 86.12 197 LEU B O 1
ATOM 4193 N N . ALA B 1 198 ? 2.857 -26.719 6.473 1 88.56 198 ALA B N 1
ATOM 4194 C CA . ALA B 1 198 ? 4.012 -27.594 6.27 1 88.56 198 ALA B CA 1
ATOM 4195 C C . ALA B 1 198 ? 4.418 -27.625 4.801 1 88.56 198 ALA B C 1
ATOM 4197 O O . ALA B 1 198 ? 5.605 -27.609 4.477 1 88.56 198 ALA B O 1
ATOM 4198 N N . VAL B 1 199 ? 3.447 -27.672 3.988 1 88.06 199 VAL B N 1
ATOM 4199 C CA . VAL B 1 199 ? 3.689 -27.703 2.549 1 88.06 199 VAL B CA 1
ATOM 4200 C C . VAL B 1 199 ? 4.344 -26.406 2.096 1 88.06 199 VAL B C 1
ATOM 4202 O O . VAL B 1 199 ? 5.309 -26.422 1.331 1 88.06 199 VAL B O 1
ATOM 4205 N N . ARG B 1 200 ? 3.873 -25.359 2.604 1 89.75 200 ARG B N 1
ATOM 4206 C CA . ARG B 1 200 ? 4.441 -24.062 2.25 1 89.75 200 ARG B CA 1
ATOM 4207 C C . ARG B 1 200 ? 5.891 -23.953 2.713 1 89.75 200 ARG B C 1
ATOM 4209 O O . ARG B 1 200 ? 6.742 -23.438 1.987 1 89.75 200 ARG B O 1
ATOM 4216 N N . HIS B 1 201 ? 6.094 -24.438 3.816 1 92.62 201 HIS B N 1
ATOM 4217 C CA . HIS B 1 201 ? 7.449 -24.469 4.348 1 92.62 201 HIS B CA 1
ATOM 4218 C C . HIS B 1 201 ? 8.383 -25.266 3.449 1 92.62 201 HIS B C 1
ATOM 4220 O O . HIS B 1 201 ? 9.484 -24.828 3.133 1 92.62 201 HIS B O 1
ATOM 4226 N N . ALA B 1 202 ? 7.898 -26.391 3.092 1 92.75 202 ALA B N 1
ATOM 4227 C CA . ALA B 1 202 ? 8.688 -27.266 2.234 1 92.75 202 ALA B CA 1
ATOM 4228 C C . ALA B 1 202 ? 8.945 -26.625 0.875 1 92.75 202 ALA B C 1
ATOM 4230 O O . ALA B 1 202 ? 10.039 -26.75 0.319 1 92.75 202 ALA B O 1
ATOM 4231 N N . ARG B 1 203 ? 7.977 -25.953 0.355 1 93.38 203 ARG B N 1
ATOM 4232 C CA . ARG B 1 203 ? 8.109 -25.297 -0.938 1 93.38 203 ARG B CA 1
ATOM 4233 C C . ARG B 1 203 ? 9.18 -24.203 -0.887 1 93.38 203 ARG B C 1
ATOM 4235 O O . ARG B 1 203 ? 10.031 -24.125 -1.778 1 93.38 203 ARG B O 1
ATOM 4242 N N . VAL B 1 204 ? 9.148 -23.406 0.164 1 95.69 204 VAL B N 1
ATOM 4243 C CA . VAL B 1 204 ? 10.133 -22.344 0.323 1 95.69 204 VAL B CA 1
ATOM 4244 C C . VAL B 1 204 ? 11.531 -22.953 0.391 1 95.69 204 VAL B C 1
ATOM 4246 O O . VAL B 1 204 ? 12.438 -22.516 -0.329 1 95.69 204 VAL B O 1
ATOM 4249 N N . ASN B 1 205 ? 11.68 -24 1.145 1 95.75 205 ASN B N 1
ATOM 4250 C CA . ASN B 1 205 ? 12.992 -24.609 1.32 1 95.75 205 ASN B CA 1
ATOM 4251 C C . ASN B 1 205 ? 13.5 -25.234 0.023 1 95.75 205 ASN B C 1
ATOM 4253 O O . ASN B 1 205 ? 14.68 -25.141 -0.297 1 95.75 205 ASN B O 1
ATOM 4257 N N . ALA B 1 206 ? 12.609 -25.875 -0.653 1 96.19 206 ALA B N 1
ATOM 4258 C CA . ALA B 1 206 ? 12.977 -26.469 -1.934 1 96.19 206 ALA B CA 1
ATOM 4259 C C . ALA B 1 206 ? 13.508 -25.406 -2.896 1 96.19 206 ALA B C 1
ATOM 4261 O O . ALA B 1 206 ? 14.539 -25.609 -3.541 1 96.19 206 ALA B O 1
ATOM 4262 N N . LEU B 1 207 ? 12.859 -24.328 -2.936 1 97.25 207 LEU B N 1
ATOM 4263 C CA . LEU B 1 207 ? 13.266 -23.266 -3.842 1 97.25 207 LEU B CA 1
ATOM 4264 C C . LEU B 1 207 ? 14.578 -22.625 -3.387 1 97.25 207 LEU B C 1
ATOM 4266 O O . LEU B 1 207 ? 15.438 -22.328 -4.211 1 97.25 207 LEU B O 1
ATOM 4270 N N . LEU B 1 208 ? 14.703 -22.422 -2.084 1 97.56 208 LEU B N 1
ATOM 4271 C CA . LEU B 1 208 ? 15.945 -21.875 -1.568 1 97.56 208 LEU B CA 1
ATOM 4272 C C . LEU B 1 208 ? 17.141 -22.75 -1.938 1 97.56 208 LEU B C 1
ATOM 4274 O O . LEU B 1 208 ? 18.188 -22.25 -2.312 1 97.56 208 LEU B O 1
ATOM 4278 N N . ARG B 1 209 ? 16.938 -24.047 -1.892 1 97 209 ARG B N 1
ATOM 4279 C CA . ARG B 1 209 ? 17.984 -24.984 -2.271 1 97 209 ARG B CA 1
ATOM 4280 C C . ARG B 1 209 ? 18.25 -24.922 -3.773 1 97 209 ARG B C 1
ATOM 4282 O O . ARG B 1 209 ? 19.406 -24.859 -4.203 1 97 209 ARG B O 1
ATOM 4289 N N . ALA B 1 210 ? 17.234 -24.938 -4.492 1 96.81 210 ALA B N 1
ATOM 4290 C CA . ALA B 1 210 ? 17.359 -24.969 -5.949 1 96.81 210 ALA B CA 1
ATOM 4291 C C . ALA B 1 210 ? 18.094 -23.719 -6.453 1 96.81 210 ALA B C 1
ATOM 4293 O O . ALA B 1 210 ? 18.891 -23.812 -7.383 1 96.81 210 ALA B O 1
ATOM 4294 N N . PHE B 1 211 ? 17.844 -22.594 -5.812 1 97 211 PHE B N 1
ATOM 4295 C CA . PHE B 1 211 ? 18.422 -21.328 -6.234 1 97 211 PHE B CA 1
ATOM 4296 C C . PHE B 1 211 ? 19.688 -21.016 -5.438 1 97 211 PHE B C 1
ATOM 4298 O O . PHE B 1 211 ? 20.266 -19.938 -5.582 1 97 211 PHE B O 1
ATOM 4305 N N . GLU B 1 212 ? 20.109 -21.906 -4.527 1 95.62 212 GLU B N 1
ATOM 4306 C CA . GLU B 1 212 ? 21.328 -21.797 -3.738 1 95.62 212 GLU B CA 1
ATOM 4307 C C . GLU B 1 212 ? 21.344 -20.516 -2.906 1 95.62 212 GLU B C 1
ATOM 4309 O O . GLU B 1 212 ? 22.312 -19.766 -2.936 1 95.62 212 GLU B O 1
ATOM 4314 N N . LEU B 1 213 ? 20.266 -20.391 -2.146 1 97 213 LEU B N 1
ATOM 4315 C CA . LEU B 1 213 ? 20.094 -19.156 -1.399 1 97 213 LEU B CA 1
ATOM 4316 C C . LEU B 1 213 ? 20.359 -19.375 0.085 1 97 213 LEU B C 1
ATOM 4318 O O . LEU B 1 213 ? 20.297 -18.422 0.875 1 97 213 LEU B O 1
ATOM 4322 N N . GLY B 1 214 ? 20.656 -20.578 0.475 1 95.44 214 GLY B N 1
ATOM 4323 C CA . GLY B 1 214 ? 20.953 -20.875 1.866 1 95.44 214 GLY B CA 1
ATOM 4324 C C . GLY B 1 214 ? 19.719 -21.188 2.688 1 95.44 214 GLY B C 1
ATOM 4325 O O . GLY B 1 214 ? 18.688 -21.578 2.143 1 95.44 214 GLY B O 1
ATOM 4326 N N . SER B 1 215 ? 19.828 -21.047 4.016 1 95.38 215 SER B N 1
ATOM 4327 C CA . SER B 1 215 ? 18.703 -21.266 4.93 1 95.38 215 SER B CA 1
ATOM 4328 C C . SER B 1 215 ? 17.734 -20.094 4.914 1 95.38 215 SER B C 1
ATOM 4330 O O . SER B 1 215 ? 18.078 -19 4.434 1 95.38 215 SER B O 1
ATOM 4332 N N . PRO B 1 216 ? 16.547 -20.297 5.426 1 96.25 216 PRO B N 1
ATOM 4333 C CA . PRO B 1 216 ? 15.594 -19.188 5.512 1 96.25 216 PRO B CA 1
ATOM 4334 C C . PRO B 1 216 ? 16.172 -17.969 6.242 1 96.25 216 PRO B C 1
ATOM 4336 O O . PRO B 1 216 ? 15.969 -16.828 5.812 1 96.25 216 PRO B O 1
ATOM 4339 N N . GLN B 1 217 ? 16.922 -18.234 7.258 1 95.75 217 GLN B N 1
ATOM 4340 C CA . GLN B 1 217 ? 17.531 -17.141 8.008 1 95.75 217 GLN B CA 1
ATOM 4341 C C . GLN B 1 217 ? 18.562 -16.391 7.168 1 95.75 217 GLN B C 1
ATOM 4343 O O . GLN B 1 217 ? 18.594 -15.164 7.152 1 95.75 217 GLN B O 1
ATOM 4348 N N . SER B 1 218 ? 19.391 -17.141 6.508 1 95.5 218 SER B N 1
ATOM 4349 C CA . SER B 1 218 ? 20.422 -16.562 5.652 1 95.5 218 SER B CA 1
ATOM 4350 C C . SER B 1 218 ? 19.797 -15.789 4.492 1 95.5 218 SER B C 1
ATOM 4352 O O . SER B 1 218 ? 20.281 -14.711 4.125 1 95.5 218 SER B O 1
ATOM 4354 N N . PHE B 1 219 ? 18.703 -16.344 3.977 1 97 219 PHE B N 1
ATOM 4355 C CA . PHE B 1 219 ? 18.016 -15.703 2.871 1 97 219 PHE B CA 1
ATOM 4356 C C . PHE B 1 219 ? 17.422 -14.367 3.309 1 97 219 PHE B C 1
ATOM 4358 O O . PHE B 1 219 ? 17.594 -13.352 2.623 1 97 219 PHE B O 1
ATOM 4365 N N . ALA B 1 220 ? 16.828 -14.344 4.477 1 96.25 220 ALA B N 1
ATOM 4366 C CA . ALA B 1 220 ? 16.188 -13.133 5.004 1 96.25 220 ALA B CA 1
ATOM 4367 C C . ALA B 1 220 ? 17.219 -12.031 5.215 1 96.25 220 ALA B C 1
ATOM 4369 O O . ALA B 1 220 ? 16.906 -10.844 5.082 1 96.25 220 ALA B O 1
ATOM 4370 N N . ARG B 1 221 ? 18.438 -12.445 5.387 1 94.62 221 ARG B N 1
ATOM 4371 C CA . ARG B 1 221 ? 19.5 -11.484 5.668 1 94.62 221 ARG B CA 1
ATOM 4372 C C . ARG B 1 221 ? 20.266 -11.133 4.398 1 94.62 221 ARG B C 1
ATOM 4374 O O . ARG B 1 221 ? 21.188 -10.312 4.43 1 94.62 221 ARG B O 1
ATOM 4381 N N . GLY B 1 222 ? 19.953 -11.805 3.318 1 95.56 222 GLY B N 1
ATOM 4382 C CA . GLY B 1 222 ? 20.609 -11.516 2.055 1 95.56 222 GLY B CA 1
ATOM 4383 C C . GLY B 1 222 ? 22.031 -12.047 1.986 1 95.56 222 GLY B C 1
ATOM 4384 O O . GLY B 1 222 ? 22.844 -11.562 1.204 1 95.56 222 GLY B O 1
ATOM 4385 N N . GLU B 1 223 ? 22.375 -13.039 2.717 1 94.75 223 GLU B N 1
ATOM 4386 C CA . GLU B 1 223 ? 23.75 -13.555 2.807 1 94.75 223 GLU B CA 1
ATOM 4387 C C . GLU B 1 223 ? 24.188 -14.172 1.483 1 94.75 223 GLU B C 1
ATOM 4389 O O . GLU B 1 223 ? 25.391 -14.195 1.176 1 94.75 223 GLU B O 1
ATOM 4394 N N . PHE B 1 224 ? 23.266 -14.672 0.727 1 94.81 224 PHE B N 1
ATOM 4395 C CA . PHE B 1 224 ? 23.594 -15.281 -0.553 1 94.81 224 PHE B CA 1
ATOM 4396 C C . PHE B 1 224 ? 24.219 -14.266 -1.494 1 94.81 224 PHE B C 1
ATOM 4398 O O . PHE B 1 224 ? 24.969 -14.633 -2.4 1 94.81 224 PHE B O 1
ATOM 4405 N N . LEU B 1 225 ? 24 -13 -1.282 1 94.88 225 LEU B N 1
ATOM 4406 C CA . LEU B 1 225 ? 24.547 -11.945 -2.121 1 94.88 225 LEU B CA 1
ATOM 4407 C C . LEU B 1 225 ? 26.016 -11.688 -1.78 1 94.88 225 LEU B C 1
ATOM 4409 O O . LEU B 1 225 ? 26.781 -11.188 -2.615 1 94.88 225 LEU B O 1
ATOM 4413 N N . ARG B 1 226 ? 26.359 -12.023 -0.603 1 90.44 226 ARG B N 1
ATOM 4414 C CA . ARG B 1 226 ? 27.75 -11.867 -0.19 1 90.44 226 ARG B CA 1
ATOM 4415 C C . ARG B 1 226 ? 28.625 -12.969 -0.775 1 90.44 226 ARG B C 1
ATOM 4417 O O . ARG B 1 226 ? 29.828 -12.781 -0.983 1 90.44 226 ARG B O 1
ATOM 4424 N N . ALA B 1 227 ? 27.953 -14.039 -1.001 1 86.38 227 ALA B N 1
ATOM 4425 C CA . ALA B 1 227 ? 28.688 -15.203 -1.492 1 86.38 227 ALA B CA 1
ATOM 4426 C C . ALA B 1 227 ? 28.891 -15.125 -3 1 86.38 227 ALA B C 1
ATOM 4428 O O . ALA B 1 227 ? 29.719 -15.852 -3.557 1 86.38 227 ALA B O 1
ATOM 4429 N N . ARG B 1 228 ? 28.234 -14.258 -3.602 1 86.06 228 ARG B N 1
ATOM 4430 C CA . ARG B 1 228 ? 28.328 -14.117 -5.051 1 86.06 228 ARG B CA 1
ATOM 4431 C C . ARG B 1 228 ? 29.188 -12.922 -5.434 1 86.06 228 ARG B C 1
ATOM 4433 O O . ARG B 1 228 ? 29.297 -11.953 -4.68 1 86.06 228 ARG B O 1
ATOM 4440 N N . ALA B 1 229 ? 29.844 -13.039 -6.57 1 81.88 229 ALA B N 1
ATOM 4441 C CA . ALA B 1 229 ? 30.594 -11.906 -7.09 1 81.88 229 ALA B CA 1
ATOM 4442 C C . ALA B 1 229 ? 29.672 -10.75 -7.453 1 81.88 229 ALA B C 1
ATOM 4444 O O . ALA B 1 229 ? 28.562 -10.969 -7.941 1 81.88 229 ALA B O 1
ATOM 4445 N N . LEU B 1 230 ? 30.156 -9.625 -7.191 1 80.62 230 LEU B N 1
ATOM 4446 C CA . LEU B 1 230 ? 29.359 -8.43 -7.473 1 80.62 230 LEU B CA 1
ATOM 4447 C C . LEU B 1 230 ? 28.984 -8.367 -8.945 1 80.62 230 LEU B C 1
ATOM 4449 O O . LEU B 1 230 ? 27.891 -7.906 -9.297 1 80.62 230 LEU B O 1
ATOM 4453 N N . ASP B 1 231 ? 29.844 -8.781 -9.742 1 84.25 231 ASP B N 1
ATOM 4454 C CA . ASP B 1 231 ? 29.641 -8.664 -11.18 1 84.25 231 ASP B CA 1
ATOM 4455 C C . ASP B 1 231 ? 28.641 -9.695 -11.688 1 84.25 231 ASP B C 1
ATOM 4457 O O . ASP B 1 231 ? 28.234 -9.656 -12.852 1 84.25 231 ASP B O 1
ATOM 4461 N N . ALA B 1 232 ? 28.188 -10.523 -10.797 1 88.31 232 ALA B N 1
ATOM 4462 C CA . ALA B 1 232 ? 27.141 -11.492 -11.156 1 88.31 232 ALA B CA 1
ATOM 4463 C C . ALA B 1 232 ? 25.797 -10.805 -11.297 1 88.31 232 ALA B C 1
ATOM 4465 O O . ALA B 1 232 ? 24.844 -11.391 -11.828 1 88.31 232 ALA B O 1
ATOM 4466 N N . HIS B 1 233 ? 25.719 -9.562 -10.914 1 91.12 233 HIS B N 1
ATOM 4467 C CA . HIS B 1 233 ? 24.453 -8.844 -10.898 1 91.12 233 HIS B CA 1
ATOM 4468 C C . HIS B 1 233 ? 24.547 -7.555 -11.711 1 91.12 233 HIS B C 1
ATOM 4470 O O . HIS B 1 233 ? 24.312 -6.465 -11.18 1 91.12 233 HIS B O 1
ATOM 4476 N N . PRO B 1 234 ? 24.766 -7.676 -12.953 1 87.81 234 PRO B N 1
ATOM 4477 C CA . PRO B 1 234 ? 25 -6.469 -13.75 1 87.81 234 PRO B CA 1
ATOM 4478 C C . PRO B 1 234 ? 23.797 -5.52 -13.75 1 87.81 234 PRO B C 1
ATOM 4480 O O . PRO B 1 234 ? 23.984 -4.301 -13.703 1 87.81 234 PRO B O 1
ATOM 4483 N N . ARG B 1 235 ? 22.672 -6.027 -13.812 1 89.31 235 ARG B N 1
ATOM 4484 C CA . ARG B 1 235 ? 21.484 -5.18 -13.867 1 89.31 235 ARG B CA 1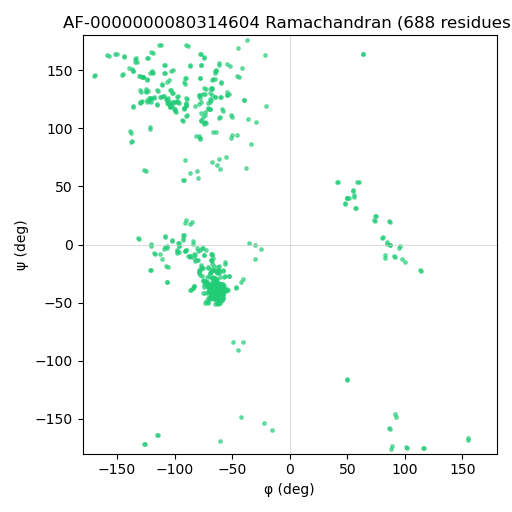
ATOM 4485 C C . ARG B 1 235 ? 21.266 -4.434 -12.555 1 89.31 235 ARG B C 1
ATOM 4487 O O . ARG B 1 235 ? 20.953 -3.244 -12.555 1 89.31 235 ARG B O 1
ATOM 4494 N N . ALA B 1 236 ? 21.516 -5.125 -11.484 1 89.38 236 ALA B N 1
ATOM 4495 C CA . ALA B 1 236 ? 21.375 -4.5 -10.172 1 89.38 236 ALA B CA 1
ATOM 4496 C C . ALA B 1 236 ? 22.422 -3.402 -9.969 1 89.38 236 ALA B C 1
ATOM 4498 O O . ALA B 1 236 ? 22.109 -2.34 -9.422 1 89.38 236 ALA B O 1
ATOM 4499 N N . LEU B 1 237 ? 23.578 -3.676 -10.445 1 88 237 LEU B N 1
ATOM 4500 C CA . LEU B 1 237 ? 24.656 -2.695 -10.32 1 88 237 LEU B CA 1
ATOM 4501 C C . LEU B 1 237 ? 24.344 -1.443 -11.133 1 88 237 LEU B C 1
ATOM 4503 O O . LEU B 1 237 ? 24.625 -0.326 -10.688 1 88 237 LEU B O 1
ATOM 4507 N N . ALA B 1 238 ? 23.781 -1.688 -12.266 1 87.31 238 ALA B N 1
ATOM 4508 C CA . ALA B 1 238 ? 23.375 -0.552 -13.094 1 87.31 238 ALA B CA 1
ATOM 4509 C C . ALA B 1 238 ? 22.328 0.297 -12.383 1 87.31 238 ALA B C 1
ATOM 4511 O O . ALA B 1 238 ? 22.359 1.527 -12.453 1 87.31 238 ALA B O 1
ATOM 4512 N N . ARG B 1 239 ? 21.453 -0.324 -11.688 1 86.5 239 ARG B N 1
ATOM 4513 C CA . ARG B 1 239 ? 20.422 0.378 -10.938 1 86.5 239 ARG B CA 1
ATOM 4514 C C . ARG B 1 239 ? 21.031 1.195 -9.805 1 86.5 239 ARG B C 1
ATOM 4516 O O . ARG B 1 239 ? 20.609 2.328 -9.555 1 86.5 239 ARG B O 1
ATOM 4523 N N . LEU B 1 240 ? 21.984 0.617 -9.141 1 87.56 240 LEU B N 1
ATOM 4524 C CA . LEU B 1 240 ? 22.672 1.315 -8.062 1 87.56 240 LEU B CA 1
ATOM 4525 C C . LEU B 1 240 ? 23.375 2.568 -8.586 1 87.56 240 LEU B C 1
ATOM 4527 O O . LEU B 1 240 ? 23.312 3.627 -7.957 1 87.56 240 LEU B O 1
ATOM 4531 N N . ALA B 1 241 ? 23.938 2.377 -9.656 1 83 241 ALA B N 1
ATOM 4532 C CA . ALA B 1 241 ? 24.688 3.48 -10.242 1 83 241 ALA B CA 1
ATOM 4533 C C . ALA B 1 241 ? 23.781 4.652 -10.586 1 83 241 ALA B C 1
ATOM 4535 O O . ALA B 1 241 ? 24.172 5.812 -10.461 1 83 241 ALA B O 1
ATOM 4536 N N . LYS B 1 242 ? 22.641 4.332 -10.938 1 81.12 242 LYS B N 1
ATOM 4537 C CA . LYS B 1 242 ? 21.672 5.352 -11.328 1 81.12 242 LYS B CA 1
ATOM 4538 C C . LYS B 1 242 ? 21.297 6.234 -10.141 1 81.12 242 LYS B C 1
ATOM 4540 O O . LYS B 1 242 ? 21.109 7.441 -10.297 1 81.12 242 LYS B O 1
ATOM 4545 N N . HIS B 1 243 ? 21.281 5.68 -8.977 1 73.69 243 HIS B N 1
ATOM 4546 C CA . HIS B 1 243 ? 20.734 6.414 -7.836 1 73.69 243 HIS B CA 1
ATOM 4547 C C . HIS B 1 243 ? 21.859 6.863 -6.898 1 73.69 243 HIS B C 1
ATOM 4549 O O . HIS B 1 243 ? 21.641 7.688 -6.012 1 73.69 243 HIS B O 1
ATOM 4555 N N . ALA B 1 244 ? 23 6.273 -7 1 67.75 244 ALA B N 1
ATOM 4556 C CA . ALA B 1 244 ? 24.094 6.516 -6.066 1 67.75 244 ALA B CA 1
ATOM 4557 C C . ALA B 1 244 ? 24.844 7.797 -6.418 1 67.75 244 ALA B C 1
ATOM 4559 O O . ALA B 1 244 ? 25.594 8.336 -5.598 1 67.75 244 ALA B O 1
ATOM 4560 N N . GLY B 1 245 ? 24.516 8.422 -7.402 1 61.34 245 GLY B N 1
ATOM 4561 C CA . GLY B 1 245 ? 25.359 9.531 -7.801 1 61.34 245 GLY B CA 1
ATOM 4562 C C . GLY B 1 245 ? 26.828 9.164 -7.883 1 61.34 245 GLY B C 1
ATOM 4563 O O . GLY B 1 245 ? 27.203 8.203 -8.555 1 61.34 245 GLY B O 1
ATOM 4564 N N . ASP B 1 246 ? 27.609 9.867 -6.961 1 62.28 246 ASP B N 1
ATOM 4565 C CA . ASP B 1 246 ? 29.062 9.672 -6.949 1 62.28 246 ASP B CA 1
ATOM 4566 C C . ASP B 1 246 ? 29.469 8.578 -5.961 1 62.28 246 ASP B C 1
ATOM 4568 O O . ASP B 1 246 ? 30.641 8.266 -5.828 1 62.28 246 ASP B O 1
ATOM 4572 N N . ARG B 1 247 ? 28.516 8.008 -5.449 1 66.31 247 ARG B N 1
ATOM 4573 C CA . ARG B 1 247 ? 28.844 7 -4.453 1 66.31 247 ARG B CA 1
ATOM 4574 C C . ARG B 1 247 ? 29.016 5.629 -5.098 1 66.31 247 ARG B C 1
ATOM 4576 O O . ARG B 1 247 ? 28.172 5.195 -5.887 1 66.31 247 ARG B O 1
ATOM 4583 N N . ARG B 1 248 ? 30.156 5.043 -4.93 1 69.69 248 ARG B N 1
ATOM 4584 C CA . ARG B 1 248 ? 30.406 3.707 -5.453 1 69.69 248 ARG B CA 1
ATOM 4585 C C . ARG B 1 248 ? 29.703 2.646 -4.605 1 69.69 248 ARG B C 1
ATOM 4587 O O . ARG B 1 248 ? 29.75 2.701 -3.375 1 69.69 248 ARG B O 1
ATOM 4594 N N . PRO B 1 249 ? 28.984 1.814 -5.375 1 74.19 249 PRO B N 1
ATOM 4595 C CA . PRO B 1 249 ? 28.422 0.703 -4.613 1 74.19 249 PRO B CA 1
ATOM 4596 C C . PRO B 1 249 ? 29.469 -0.083 -3.836 1 74.19 249 PRO B C 1
ATOM 4598 O O . PRO B 1 249 ? 30.578 -0.286 -4.328 1 74.19 249 PRO B O 1
ATOM 4601 N N . ARG B 1 250 ? 29.125 -0.208 -2.611 1 76 250 ARG B N 1
ATOM 4602 C CA . ARG B 1 250 ? 29.984 -1.029 -1.768 1 76 250 ARG B CA 1
ATOM 4603 C C . ARG B 1 250 ? 29.562 -2.492 -1.804 1 76 250 ARG B C 1
ATOM 4605 O O . ARG B 1 250 ? 28.531 -2.828 -2.406 1 76 250 ARG B O 1
ATOM 4612 N N . ASP B 1 251 ? 30.375 -3.318 -1.226 1 73.88 251 ASP B N 1
ATOM 4613 C CA . ASP B 1 251 ? 30.172 -4.766 -1.217 1 73.88 251 ASP B CA 1
ATOM 4614 C C . ASP B 1 251 ? 28.828 -5.125 -0.592 1 73.88 251 ASP B C 1
ATOM 4616 O O . ASP B 1 251 ? 28.188 -6.086 -1.013 1 73.88 251 ASP B O 1
ATOM 4620 N N . PHE B 1 252 ? 28.359 -4.191 0.209 1 85.81 252 PHE B N 1
ATOM 4621 C CA . PHE B 1 252 ? 27.172 -4.578 0.954 1 85.81 252 PHE B CA 1
ATOM 4622 C C . PHE B 1 252 ? 25.938 -3.854 0.426 1 85.81 252 PHE B C 1
ATOM 4624 O O . PHE B 1 252 ? 24.828 -4.043 0.938 1 85.81 252 PHE B O 1
ATOM 4631 N N . SER B 1 253 ? 26.156 -3.158 -0.652 1 88.94 253 SER B N 1
ATOM 4632 C CA . SER B 1 253 ? 25.062 -2.344 -1.16 1 88.94 253 SER B CA 1
ATOM 4633 C C . SER B 1 253 ? 23.922 -3.215 -1.673 1 88.94 253 SER B C 1
ATOM 4635 O O . SER B 1 253 ? 22.75 -2.869 -1.508 1 88.94 253 SER B O 1
ATOM 4637 N N . LEU B 1 254 ? 24.297 -4.352 -2.23 1 93.06 254 LEU B N 1
ATOM 4638 C CA . LEU B 1 254 ? 23.266 -5.242 -2.752 1 93.06 254 LEU B CA 1
ATOM 4639 C C . LEU B 1 254 ? 22.484 -5.883 -1.617 1 93.06 254 LEU B C 1
ATOM 4641 O O . LEU B 1 254 ? 21.266 -6.082 -1.733 1 93.06 254 LEU B O 1
ATOM 4645 N N . VAL B 1 255 ? 23.203 -6.168 -0.532 1 93.88 255 VAL B N 1
ATOM 4646 C CA . VAL B 1 255 ? 22.531 -6.754 0.627 1 93.88 255 VAL B CA 1
ATOM 4647 C C . VAL B 1 255 ? 21.547 -5.75 1.223 1 93.88 255 VAL B C 1
ATOM 4649 O O . VAL B 1 255 ? 20.422 -6.105 1.548 1 93.88 255 VAL B O 1
ATOM 4652 N N . ILE B 1 256 ? 22.016 -4.547 1.303 1 91.12 256 ILE B N 1
ATOM 4653 C CA . ILE B 1 256 ? 21.172 -3.484 1.844 1 91.12 256 ILE B CA 1
ATOM 4654 C C . ILE B 1 256 ? 19.953 -3.287 0.947 1 91.12 256 ILE B C 1
ATOM 4656 O O . ILE B 1 256 ? 18.812 -3.184 1.438 1 91.12 256 ILE B O 1
ATOM 4660 N N . LEU B 1 257 ? 20.188 -3.271 -0.307 1 93 257 LEU B N 1
ATOM 4661 C CA . LEU B 1 257 ? 19.094 -3.127 -1.268 1 93 257 LEU B CA 1
ATOM 4662 C C . LEU B 1 257 ? 18.078 -4.25 -1.111 1 93 257 LEU B C 1
ATOM 4664 O O . LEU B 1 257 ? 16.875 -3.996 -0.982 1 93 257 LEU B O 1
ATOM 4668 N N . PHE B 1 258 ? 18.562 -5.461 -1.039 1 95.62 258 PHE B N 1
ATOM 4669 C CA . PHE B 1 258 ? 17.703 -6.637 -0.95 1 95.62 258 PHE B CA 1
ATOM 4670 C C . PHE B 1 258 ? 16.875 -6.617 0.334 1 95.62 258 PHE B C 1
ATOM 4672 O O . PHE B 1 258 ? 15.656 -6.742 0.297 1 95.62 258 PHE B O 1
ATOM 4679 N N . THR B 1 259 ? 17.516 -6.402 1.417 1 94.62 259 THR B N 1
ATOM 4680 C CA . THR B 1 259 ? 16.844 -6.523 2.707 1 94.62 259 THR B CA 1
ATOM 4681 C C . THR B 1 259 ? 15.859 -5.379 2.906 1 94.62 259 THR B C 1
ATOM 4683 O O . THR B 1 259 ? 14.781 -5.582 3.467 1 94.62 259 THR B O 1
ATOM 4686 N N . THR B 1 260 ? 16.219 -4.195 2.428 1 91.38 260 THR B N 1
ATOM 4687 C CA . THR B 1 260 ? 15.328 -3.049 2.543 1 91.38 260 THR B CA 1
ATOM 4688 C C . THR B 1 260 ? 14.07 -3.254 1.695 1 91.38 260 THR B C 1
ATOM 4690 O O . THR B 1 260 ? 12.953 -3.08 2.18 1 91.38 260 THR B O 1
ATOM 4693 N N . LEU B 1 261 ? 14.273 -3.689 0.504 1 94.5 261 LEU B N 1
ATOM 4694 C CA . LEU B 1 261 ? 13.141 -3.902 -0.391 1 94.5 261 LEU B CA 1
ATOM 4695 C C . LEU B 1 261 ? 12.281 -5.07 0.086 1 94.5 261 LEU B C 1
ATOM 4697 O O . LEU B 1 261 ? 11.055 -5.027 -0.015 1 94.5 261 LEU B O 1
ATOM 4701 N N . MET B 1 262 ? 12.922 -6.066 0.584 1 95.12 262 MET B N 1
ATOM 4702 C CA . MET B 1 262 ? 12.195 -7.234 1.074 1 95.12 262 MET B CA 1
ATOM 4703 C C . MET B 1 262 ? 11.297 -6.859 2.248 1 95.12 262 MET B C 1
ATOM 4705 O O . MET B 1 262 ? 10.141 -7.293 2.316 1 95.12 262 MET B O 1
ATOM 4709 N N . ARG B 1 263 ? 11.781 -6.09 3.131 1 91.94 263 ARG B N 1
ATOM 4710 C CA . ARG B 1 263 ? 10.992 -5.633 4.27 1 91.94 263 ARG B CA 1
ATOM 4711 C C . ARG B 1 263 ? 9.789 -4.812 3.807 1 91.94 263 ARG B C 1
ATOM 4713 O O . ARG B 1 263 ? 8.672 -5.023 4.273 1 91.94 263 ARG B O 1
ATOM 4720 N N . TYR B 1 264 ? 10.109 -3.938 2.914 1 92.81 264 TYR B N 1
ATOM 4721 C CA . TYR B 1 264 ? 9.039 -3.113 2.361 1 92.81 264 TYR B CA 1
ATOM 4722 C C . TYR B 1 264 ? 7.988 -3.975 1.667 1 92.81 264 TYR B C 1
ATOM 4724 O O . TYR B 1 264 ? 6.789 -3.777 1.859 1 92.81 264 TYR B O 1
ATOM 4732 N N . ARG B 1 265 ? 8.406 -4.898 0.865 1 94.31 265 ARG B N 1
ATOM 4733 C CA . ARG B 1 265 ? 7.516 -5.766 0.1 1 94.31 265 ARG B CA 1
ATOM 4734 C C . ARG B 1 265 ? 6.652 -6.617 1.025 1 94.31 265 ARG B C 1
ATOM 4736 O O . ARG B 1 265 ? 5.496 -6.902 0.717 1 94.31 265 ARG B O 1
ATOM 4743 N N . ARG B 1 266 ? 7.18 -7.012 2.115 1 92.75 266 ARG B N 1
ATOM 4744 C CA . ARG B 1 266 ? 6.418 -7.758 3.113 1 92.75 266 ARG B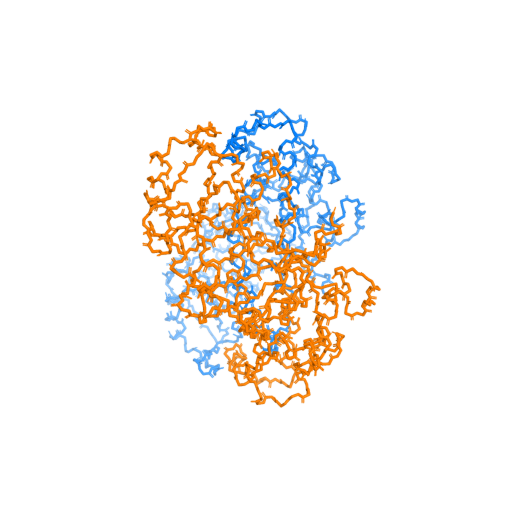 CA 1
ATOM 4745 C C . ARG B 1 266 ? 5.293 -6.906 3.695 1 92.75 266 ARG B C 1
ATOM 4747 O O . ARG B 1 266 ? 4.156 -7.363 3.809 1 92.75 266 ARG B O 1
ATOM 4754 N N . ASP B 1 267 ? 5.641 -5.762 4.039 1 90.31 267 ASP B N 1
ATOM 4755 C CA . ASP B 1 267 ? 4.625 -4.852 4.562 1 90.31 267 ASP B CA 1
ATOM 4756 C C . ASP B 1 267 ? 3.547 -4.574 3.518 1 90.31 267 ASP B C 1
ATOM 4758 O O . ASP B 1 267 ? 2.359 -4.527 3.844 1 90.31 267 ASP B O 1
ATOM 4762 N N . ALA B 1 268 ? 4.008 -4.406 2.316 1 93 268 ALA B N 1
ATOM 4763 C CA . ALA B 1 268 ? 3.092 -4.117 1.216 1 93 268 ALA B CA 1
ATOM 4764 C C . ALA B 1 268 ? 2.158 -5.293 0.956 1 93 268 ALA B C 1
ATOM 4766 O O . ALA B 1 268 ? 1.016 -5.105 0.528 1 93 268 ALA B O 1
ATOM 4767 N N . ASP B 1 269 ? 2.658 -6.461 1.208 1 89.81 269 ASP B N 1
ATOM 4768 C CA . ASP B 1 269 ? 1.861 -7.66 0.957 1 89.81 269 ASP B CA 1
ATOM 4769 C C . ASP B 1 269 ? 0.586 -7.656 1.797 1 89.81 269 ASP B C 1
ATOM 4771 O O . ASP B 1 269 ? -0.474 -8.07 1.326 1 89.81 269 ASP B O 1
ATOM 4775 N N . ARG B 1 270 ? 0.659 -7.203 2.961 1 85.12 270 ARG B N 1
ATOM 4776 C CA . ARG B 1 270 ? -0.508 -7.125 3.834 1 85.12 270 ARG B CA 1
ATOM 4777 C C . ARG B 1 270 ? -1.577 -6.215 3.238 1 85.12 270 ARG B C 1
ATOM 4779 O O . ARG B 1 270 ? -2.771 -6.488 3.365 1 85.12 270 ARG B O 1
ATOM 4786 N N . VAL B 1 271 ? -1.139 -5.195 2.637 1 90.31 271 VAL B N 1
ATOM 4787 C CA . VAL B 1 271 ? -2.051 -4.223 2.045 1 90.31 271 VAL B CA 1
ATOM 4788 C C . VAL B 1 271 ? -2.67 -4.801 0.774 1 90.31 271 VAL B C 1
ATOM 4790 O O . VAL B 1 271 ? -3.879 -4.699 0.562 1 90.31 271 VAL B O 1
ATOM 4793 N N . VAL B 1 272 ? -1.886 -5.441 0.001 1 87.12 272 VAL B N 1
ATOM 4794 C CA . VAL B 1 272 ? -2.355 -6.004 -1.261 1 87.12 272 VAL B CA 1
ATOM 4795 C C . VAL B 1 272 ? -3.336 -7.141 -0.987 1 87.12 272 VAL B C 1
ATOM 4797 O O . VAL B 1 272 ? -4.34 -7.289 -1.689 1 87.12 272 VAL B O 1
ATOM 4800 N N . ARG B 1 273 ? -3.121 -7.879 0.108 1 76.88 273 ARG B N 1
ATOM 4801 C CA . ARG B 1 273 ? -3.951 -9.039 0.413 1 76.88 273 ARG B CA 1
ATOM 4802 C C . ARG B 1 273 ? -5.07 -8.672 1.383 1 76.88 273 ARG B C 1
ATOM 4804 O O . ARG B 1 273 ? -5.781 -9.555 1.879 1 76.88 273 ARG B O 1
ATOM 4811 N N . GLY B 1 274 ? -5.129 -7.484 1.794 1 73.25 274 GLY B N 1
ATOM 4812 C CA . GLY B 1 274 ? -6.07 -7.031 2.807 1 73.25 274 GLY B CA 1
ATOM 4813 C C . GLY B 1 274 ? -7.512 -7.383 2.482 1 73.25 274 GLY B C 1
ATOM 4814 O O . GLY B 1 274 ? -8.344 -7.496 3.383 1 73.25 274 GLY B O 1
ATOM 4815 N N . SER B 1 275 ? -7.82 -7.512 1.247 1 66.38 275 SER B N 1
ATOM 4816 C CA . SER B 1 275 ? -9.195 -7.836 0.871 1 66.38 275 SER B CA 1
ATOM 4817 C C . SER B 1 275 ? -9.406 -9.344 0.785 1 66.38 275 SER B C 1
ATOM 4819 O O . SER B 1 275 ? -10.539 -9.812 0.653 1 66.38 275 SER B O 1
ATOM 4821 N N . GLU B 1 276 ? -8.172 -9.992 0.987 1 58.38 276 GLU B N 1
ATOM 4822 C CA . GLU B 1 276 ? -8.258 -11.445 0.834 1 58.38 276 GLU B CA 1
ATOM 4823 C C . GLU B 1 276 ? -8.867 -12.094 2.072 1 58.38 276 GLU B C 1
ATOM 4825 O O . GLU B 1 276 ? -8.617 -11.656 3.197 1 58.38 276 GLU B O 1
ATOM 4830 N N . GLY B 1 277 ? -9.797 -12.859 1.929 1 54.31 277 GLY B N 1
ATOM 4831 C CA . GLY B 1 277 ? -10.391 -13.617 3.018 1 54.31 277 GLY B CA 1
ATOM 4832 C C . GLY B 1 277 ? -11.812 -13.195 3.328 1 54.31 277 GLY B C 1
ATOM 4833 O O . GLY B 1 277 ? -12.484 -13.82 4.152 1 54.31 277 GLY B O 1
ATOM 4834 N N . TRP B 1 278 ? -12.039 -11.961 2.896 1 51.31 278 TRP B N 1
ATOM 4835 C CA . TRP B 1 278 ? -13.43 -11.602 3.16 1 51.31 278 TRP B CA 1
ATOM 4836 C C . TRP B 1 278 ? -14.383 -12.5 2.375 1 51.31 278 TRP B C 1
ATOM 4838 O O . TRP B 1 278 ? -14.375 -12.492 1.142 1 51.31 278 TRP B O 1
ATOM 4848 N N . LEU B 1 279 ? -14.469 -13.773 2.711 1 46.16 279 LEU B N 1
ATOM 4849 C CA . LEU B 1 279 ? -15.375 -14.727 2.08 1 46.16 279 LEU B CA 1
ATOM 4850 C C . LEU B 1 279 ? -16.766 -14.125 1.924 1 46.16 279 LEU B C 1
ATOM 4852 O O . LEU B 1 279 ? -17.328 -14.141 0.829 1 46.16 279 LEU B O 1
ATOM 4856 N N . GLU B 1 280 ? -17.641 -14.359 3.027 1 48.03 280 GLU B N 1
ATOM 4857 C CA . GLU B 1 280 ? -19.094 -14.195 3.068 1 48.03 280 GLU B CA 1
ATOM 4858 C C . GLU B 1 280 ? -19.484 -12.734 3.256 1 48.03 280 GLU B C 1
ATOM 4860 O O . GLU B 1 280 ? -19.672 -12.281 4.387 1 48.03 280 GLU B O 1
ATOM 4865 N N . ALA B 1 281 ? -19.078 -11.805 2.408 1 56.47 281 ALA B N 1
ATOM 4866 C CA . ALA B 1 281 ? -19.344 -10.461 2.902 1 56.47 281 ALA B CA 1
ATOM 4867 C C . ALA B 1 281 ? -20.703 -9.969 2.445 1 56.47 281 ALA B C 1
ATOM 4869 O O . ALA B 1 281 ? -20.875 -9.531 1.303 1 56.47 281 ALA B O 1
ATOM 4870 N N . GLY B 1 282 ? -21.688 -10.539 3.039 1 64.56 282 GLY B N 1
ATOM 4871 C CA . GLY B 1 282 ? -23.031 -10.133 2.658 1 64.56 282 GLY B CA 1
ATOM 4872 C C . GLY B 1 282 ? -23.406 -8.75 3.166 1 64.56 282 GLY B C 1
ATOM 4873 O O . GLY B 1 282 ? -24.469 -8.227 2.828 1 64.56 282 GLY B O 1
ATOM 4874 N N . ASP B 1 283 ? -22.578 -8.164 3.91 1 79.94 283 ASP B N 1
ATOM 4875 C CA . ASP B 1 283 ? -22.953 -6.863 4.449 1 79.94 283 ASP B CA 1
ATOM 4876 C C . ASP B 1 283 ? -22.5 -5.73 3.533 1 79.94 283 ASP B C 1
ATOM 4878 O O . ASP B 1 283 ? -21.406 -5.785 2.969 1 79.94 283 ASP B O 1
ATOM 4882 N N . ALA B 1 284 ? -23.359 -4.789 3.387 1 82.75 284 ALA B N 1
ATOM 4883 C CA . ALA B 1 284 ? -23.094 -3.648 2.514 1 82.75 284 ALA B CA 1
ATOM 4884 C C . ALA B 1 284 ? -21.828 -2.912 2.939 1 82.75 284 ALA B C 1
ATOM 4886 O O . ALA B 1 284 ? -21.094 -2.383 2.1 1 82.75 284 ALA B O 1
ATOM 4887 N N . GLY B 1 285 ? -21.594 -2.883 4.223 1 87.31 285 GLY B N 1
ATOM 4888 C CA . GLY B 1 285 ? -20.391 -2.248 4.73 1 87.31 285 GLY B CA 1
ATOM 4889 C C . GLY B 1 285 ? -19.109 -2.941 4.285 1 87.31 285 GLY B C 1
ATOM 4890 O O . GLY B 1 285 ? -18.156 -2.289 3.855 1 87.31 285 GLY B O 1
ATOM 4891 N N . VAL B 1 286 ? -19.156 -4.215 4.266 1 85.44 286 VAL B N 1
ATOM 4892 C CA . VAL B 1 286 ? -18 -5.004 3.869 1 85.44 286 VAL B CA 1
ATOM 4893 C C . VAL B 1 286 ? -17.766 -4.859 2.367 1 85.44 286 VAL B C 1
ATOM 4895 O O . VAL B 1 286 ? -16.641 -4.633 1.925 1 85.44 286 VAL B O 1
ATOM 4898 N N . LEU B 1 287 ? -18.828 -4.969 1.673 1 81.88 287 LEU B N 1
ATOM 4899 C CA . LEU B 1 287 ? -18.719 -4.898 0.22 1 81.88 287 LEU B CA 1
ATOM 4900 C C . LEU B 1 287 ? -18.156 -3.551 -0.22 1 81.88 287 LEU B C 1
ATOM 4902 O O . LEU B 1 287 ? -17.312 -3.486 -1.11 1 81.88 287 LEU B O 1
ATOM 4906 N N . THR B 1 288 ? -18.625 -2.537 0.392 1 86.31 288 THR B N 1
ATOM 4907 C CA . THR B 1 288 ? -18.141 -1.198 0.083 1 86.31 288 THR B CA 1
ATOM 4908 C C . THR B 1 288 ? -16.656 -1.065 0.451 1 86.31 288 THR B C 1
ATOM 4910 O O . THR B 1 288 ? -15.867 -0.53 -0.327 1 86.31 288 THR B O 1
ATOM 4913 N N . ALA B 1 289 ? -16.281 -1.551 1.58 1 90.38 289 ALA B N 1
ATOM 4914 C CA . ALA B 1 289 ? -14.891 -1.51 2.02 1 90.38 289 ALA B CA 1
ATOM 4915 C C . ALA B 1 289 ? -13.984 -2.26 1.045 1 90.38 289 ALA B C 1
ATOM 4917 O O . ALA B 1 289 ? -12.914 -1.77 0.681 1 90.38 289 ALA B O 1
ATOM 4918 N N . LEU B 1 290 ? -14.492 -3.371 0.587 1 83.44 290 LEU B N 1
ATOM 4919 C CA . LEU B 1 290 ? -13.703 -4.203 -0.321 1 83.44 290 LEU B CA 1
ATOM 4920 C C . LEU B 1 290 ? -13.484 -3.49 -1.65 1 83.44 290 LEU B C 1
ATOM 4922 O O . LEU B 1 290 ? -12.391 -3.559 -2.219 1 83.44 290 LEU B O 1
ATOM 4926 N N . ALA B 1 291 ? -14.461 -2.861 -2.111 1 80.81 291 ALA B N 1
ATOM 4927 C CA . ALA B 1 291 ? -14.344 -2.135 -3.373 1 80.81 291 ALA B CA 1
ATOM 4928 C C . ALA B 1 291 ? -13.281 -1.044 -3.279 1 80.81 291 ALA B C 1
ATOM 4930 O O . ALA B 1 291 ? -12.484 -0.87 -4.199 1 80.81 291 ALA B O 1
ATOM 4931 N N . LEU B 1 292 ? -13.305 -0.337 -2.191 1 87.06 292 LEU B N 1
ATOM 4932 C CA . LEU B 1 292 ? -12.336 0.731 -1.979 1 87.06 292 LEU B CA 1
ATOM 4933 C C . LEU B 1 292 ? -10.938 0.162 -1.784 1 87.06 292 LEU B C 1
ATOM 4935 O O . LEU B 1 292 ? -9.969 0.684 -2.34 1 87.06 292 LEU B O 1
ATOM 4939 N N . GLN B 1 293 ? -10.836 -0.884 -1.074 1 88.25 293 GLN B N 1
ATOM 4940 C CA . GLN B 1 293 ? -9.555 -1.54 -0.82 1 88.25 293 GLN B CA 1
ATOM 4941 C C . GLN B 1 293 ? -8.961 -2.105 -2.107 1 88.25 293 GLN B C 1
ATOM 4943 O O . GLN B 1 293 ? -7.75 -2.039 -2.318 1 88.25 293 GLN B O 1
ATOM 4948 N N . ASP B 1 294 ? -9.859 -2.637 -2.926 1 81.81 294 ASP B N 1
ATOM 4949 C CA . ASP B 1 294 ? -9.414 -3.246 -4.176 1 81.81 294 ASP B CA 1
ATOM 4950 C C . ASP B 1 294 ? -8.727 -2.219 -5.074 1 81.81 294 ASP B C 1
ATOM 4952 O O . ASP B 1 294 ? -7.699 -2.508 -5.684 1 81.81 294 ASP B O 1
ATOM 4956 N N . ARG B 1 295 ? -9.273 -1.09 -5.098 1 80.69 295 ARG B N 1
ATOM 4957 C CA . ARG B 1 295 ? -8.688 -0.024 -5.902 1 80.69 295 ARG B CA 1
ATOM 4958 C C . ARG B 1 295 ? -7.289 0.331 -5.402 1 80.69 295 ARG B C 1
ATOM 4960 O O . ARG B 1 295 ? -6.352 0.45 -6.191 1 80.69 295 ARG B O 1
ATOM 4967 N N . ALA B 1 296 ? -7.172 0.473 -4.137 1 89.44 296 ALA B N 1
ATOM 4968 C CA . ALA B 1 296 ? -5.879 0.794 -3.533 1 89.44 296 ALA B CA 1
ATOM 4969 C C . ALA B 1 296 ? -4.887 -0.349 -3.719 1 89.44 296 ALA B C 1
ATOM 4971 O O . ALA B 1 296 ? -3.723 -0.121 -4.051 1 89.44 296 ALA B O 1
ATOM 4972 N N . SER B 1 297 ? -5.383 -1.536 -3.557 1 85.06 297 SER B N 1
ATOM 4973 C CA . SER B 1 297 ? -4.543 -2.723 -3.689 1 85.06 297 SER B CA 1
ATOM 4974 C C . SER B 1 297 ? -4.016 -2.867 -5.113 1 85.06 297 SER B C 1
ATOM 4976 O O . SER B 1 297 ? -2.848 -3.207 -5.316 1 85.06 297 SER B O 1
ATOM 4978 N N . ARG B 1 298 ? -4.832 -2.592 -6.055 1 80.19 298 ARG B N 1
ATOM 4979 C CA . ARG B 1 298 ? -4.434 -2.688 -7.457 1 80.19 298 ARG B CA 1
ATOM 4980 C C . ARG B 1 298 ? -3.373 -1.646 -7.797 1 80.19 298 ARG B C 1
ATOM 4982 O O . ARG B 1 298 ? -2.404 -1.946 -8.5 1 80.19 298 ARG B O 1
ATOM 4989 N N . ALA B 1 299 ? -3.578 -0.496 -7.305 1 81.94 299 ALA B N 1
ATOM 4990 C CA . ALA B 1 299 ? -2.604 0.565 -7.543 1 81.94 299 ALA B CA 1
ATOM 4991 C C . ALA B 1 299 ? -1.244 0.202 -6.953 1 81.94 299 ALA B C 1
ATOM 4993 O O . ALA B 1 299 ? -0.214 0.347 -7.613 1 81.94 299 ALA B O 1
ATOM 4994 N N . LEU B 1 300 ? -1.284 -0.277 -5.746 1 90.56 300 LEU B N 1
ATOM 4995 C CA . LEU B 1 300 ? -0.047 -0.684 -5.09 1 90.56 300 LEU B CA 1
ATOM 4996 C C . LEU B 1 300 ? 0.586 -1.871 -5.809 1 90.56 300 LEU B C 1
ATOM 4998 O O . LEU B 1 300 ? 1.797 -1.889 -6.039 1 90.56 300 LEU B O 1
ATOM 5002 N N . GLY B 1 301 ? -0.289 -2.84 -6.148 1 84.81 301 GLY B N 1
ATOM 5003 C CA . GLY B 1 301 ? 0.198 -4.016 -6.852 1 84.81 301 GLY B CA 1
ATOM 5004 C C . GLY B 1 301 ? 0.942 -3.68 -8.133 1 84.81 301 GLY B C 1
ATOM 5005 O O . GLY B 1 301 ? 1.999 -4.25 -8.406 1 84.81 301 GLY B O 1
ATOM 5006 N N . ALA B 1 302 ? 0.465 -2.748 -8.836 1 79.88 302 ALA B N 1
ATOM 5007 C CA . ALA B 1 302 ? 1.088 -2.32 -10.086 1 79.88 302 ALA B CA 1
ATOM 5008 C C . ALA B 1 302 ? 2.447 -1.677 -9.828 1 79.88 302 ALA B C 1
ATOM 5010 O O . ALA B 1 302 ? 3.391 -1.876 -10.602 1 79.88 302 ALA B O 1
ATOM 5011 N N . ALA B 1 303 ? 2.543 -0.965 -8.758 1 83 303 ALA B N 1
ATOM 5012 C CA . ALA B 1 303 ? 3.781 -0.258 -8.445 1 83 303 ALA B CA 1
ATOM 5013 C C . ALA B 1 303 ? 4.832 -1.214 -7.883 1 83 303 ALA B C 1
ATOM 5015 O O . ALA B 1 303 ? 6.031 -0.94 -7.953 1 83 303 ALA B O 1
ATOM 5016 N N . LEU B 1 304 ? 4.359 -2.34 -7.355 1 90.75 304 LEU B N 1
ATOM 5017 C CA . LEU B 1 304 ? 5.258 -3.289 -6.707 1 90.75 304 LEU B CA 1
ATOM 5018 C C . LEU B 1 304 ? 5.977 -4.152 -7.742 1 90.75 304 LEU B C 1
ATOM 5020 O O . LEU B 1 304 ? 6.961 -4.816 -7.422 1 90.75 304 LEU B O 1
ATOM 5024 N N . VAL B 1 305 ? 5.52 -4.125 -8.984 1 86.81 305 VAL B N 1
ATOM 5025 C CA . VAL B 1 305 ? 6.113 -4.934 -10.047 1 86.81 305 VAL B CA 1
ATOM 5026 C C . VAL B 1 305 ? 7.594 -4.59 -10.195 1 86.81 305 VAL B C 1
ATOM 5028 O O . VAL B 1 305 ? 8.438 -5.48 -10.305 1 86.81 305 VAL B O 1
ATOM 5031 N N . ASP B 1 306 ? 7.922 -3.316 -10.062 1 87 306 ASP B N 1
ATOM 5032 C CA . ASP B 1 306 ? 9.312 -2.889 -10.188 1 87 306 ASP B CA 1
ATOM 5033 C C . ASP B 1 306 ? 10.156 -3.428 -9.031 1 87 306 ASP B C 1
ATOM 5035 O O . ASP B 1 306 ? 11.297 -3.859 -9.234 1 87 306 ASP B O 1
ATOM 5039 N N . ILE B 1 307 ? 9.641 -3.387 -7.926 1 94.19 307 ILE B N 1
ATOM 5040 C CA . ILE B 1 307 ? 10.336 -3.879 -6.742 1 94.19 307 ILE B CA 1
ATOM 5041 C C . ILE B 1 307 ? 10.523 -5.391 -6.848 1 94.19 307 ILE B C 1
ATOM 5043 O O . ILE B 1 307 ? 11.609 -5.906 -6.574 1 94.19 307 ILE B O 1
ATOM 5047 N N . ASP B 1 308 ? 9.445 -6.055 -7.328 1 92.19 308 ASP B N 1
ATOM 5048 C CA . ASP B 1 308 ? 9.523 -7.496 -7.535 1 92.19 308 ASP B CA 1
ATOM 5049 C C . ASP B 1 308 ? 10.602 -7.848 -8.555 1 92.19 308 ASP B C 1
ATOM 5051 O O . ASP B 1 308 ? 11.359 -8.805 -8.367 1 92.19 308 ASP B O 1
ATOM 5055 N N . ASP B 1 309 ? 10.664 -7.066 -9.523 1 89.56 309 ASP B N 1
ATOM 5056 C CA . ASP B 1 309 ? 11.656 -7.301 -10.57 1 89.56 309 ASP B CA 1
ATOM 5057 C C . ASP B 1 309 ? 13.078 -7.18 -10.016 1 89.56 309 ASP B C 1
ATOM 5059 O O . ASP B 1 309 ? 13.938 -8.016 -10.312 1 89.56 309 ASP B O 1
ATOM 5063 N N . VAL B 1 310 ? 13.305 -6.203 -9.242 1 94.44 310 VAL B N 1
ATOM 5064 C CA . VAL B 1 310 ? 14.625 -5.988 -8.664 1 94.44 310 VAL B CA 1
ATOM 5065 C C . VAL B 1 310 ? 14.969 -7.133 -7.715 1 94.44 310 VAL B C 1
ATOM 5067 O O . VAL B 1 310 ? 16.078 -7.676 -7.758 1 94.44 310 VAL B O 1
ATOM 5070 N N . LEU B 1 311 ? 14.055 -7.516 -6.895 1 96.81 311 LEU B N 1
ATOM 5071 C CA . LEU B 1 311 ? 14.281 -8.609 -5.961 1 96.81 311 LEU B CA 1
ATOM 5072 C C . LEU B 1 311 ? 14.555 -9.914 -6.707 1 96.81 311 LEU B C 1
ATOM 5074 O O . LEU B 1 311 ? 15.461 -10.664 -6.332 1 96.81 311 LEU B O 1
ATOM 5078 N N . ALA B 1 312 ? 13.812 -10.133 -7.77 1 93.19 312 ALA B N 1
ATOM 5079 C CA . ALA B 1 312 ? 14.016 -11.336 -8.578 1 93.19 312 ALA B CA 1
ATOM 5080 C C . ALA B 1 312 ? 15.398 -11.336 -9.211 1 93.19 312 ALA B C 1
ATOM 5082 O O . ALA B 1 312 ? 16.078 -12.375 -9.242 1 93.19 312 ALA B O 1
ATOM 5083 N N . GLU B 1 313 ? 15.812 -10.172 -9.656 1 92.94 313 GLU B N 1
ATOM 5084 C CA . GLU B 1 313 ? 17.125 -10.031 -10.258 1 92.94 313 GLU B CA 1
ATOM 5085 C C . GLU B 1 313 ? 18.234 -10.328 -9.25 1 92.94 313 GLU B C 1
ATOM 5087 O O . GLU B 1 313 ? 19.281 -10.883 -9.609 1 92.94 313 GLU B O 1
ATOM 5092 N N . LEU B 1 314 ? 18.031 -9.922 -8.07 1 96.19 314 LEU B N 1
ATOM 5093 C CA . LEU B 1 314 ? 19.016 -10.164 -7.02 1 96.19 314 LEU B CA 1
ATOM 5094 C C . LEU B 1 314 ? 19.047 -11.641 -6.641 1 96.19 314 LEU B C 1
ATOM 5096 O O . LEU B 1 314 ? 20.125 -12.195 -6.402 1 96.19 314 LEU B O 1
ATOM 5100 N N . ILE B 1 315 ? 17.938 -12.266 -6.66 1 96.38 315 ILE B N 1
ATOM 5101 C CA . ILE B 1 315 ? 17.812 -13.664 -6.273 1 96.38 315 ILE B CA 1
ATOM 5102 C C . ILE B 1 315 ? 18.453 -14.555 -7.336 1 96.38 315 ILE B C 1
ATOM 5104 O O . ILE B 1 315 ? 19.234 -15.453 -7.016 1 96.38 315 ILE B O 1
ATOM 5108 N N . ALA B 1 316 ? 18.062 -14.297 -8.555 1 94.56 316 ALA B N 1
ATOM 5109 C CA . ALA B 1 316 ? 18.594 -15.102 -9.656 1 94.56 316 ALA B CA 1
ATOM 5110 C C . ALA B 1 316 ? 18.953 -14.227 -10.844 1 94.56 316 ALA B C 1
ATOM 5112 O O . ALA B 1 316 ? 18.188 -14.102 -11.797 1 94.56 316 ALA B O 1
ATOM 5113 N N . PRO B 1 317 ? 20.172 -13.766 -10.812 1 92.81 317 PRO B N 1
ATOM 5114 C CA . PRO B 1 317 ? 20.594 -12.867 -11.891 1 92.81 317 PRO B CA 1
ATOM 5115 C C . PRO B 1 317 ? 20.672 -13.57 -13.242 1 92.81 317 PRO B C 1
ATOM 5117 O O . PRO B 1 317 ? 20.641 -12.922 -14.289 1 92.81 317 PRO B O 1
ATOM 5120 N N . ASP B 1 318 ? 20.781 -14.867 -13.234 1 90.25 318 ASP B N 1
ATOM 5121 C CA . ASP B 1 318 ? 20.938 -15.625 -14.469 1 90.25 318 ASP B CA 1
ATOM 5122 C C . ASP B 1 318 ? 19.578 -15.992 -15.055 1 90.25 318 ASP B C 1
ATOM 5124 O O . ASP B 1 318 ? 19.5 -16.578 -16.141 1 90.25 318 ASP B O 1
ATOM 5128 N N . GLY B 1 319 ? 18.484 -15.773 -14.32 1 89.5 319 GLY B N 1
ATOM 5129 C CA . GLY B 1 319 ? 17.141 -16 -14.812 1 89.5 319 GLY B CA 1
ATOM 5130 C C . GLY B 1 319 ? 16.781 -17.469 -14.898 1 89.5 319 GLY B C 1
ATOM 5131 O O . GLY B 1 319 ? 15.875 -17.859 -15.641 1 89.5 319 GLY B O 1
ATOM 5132 N N . ARG B 1 320 ? 17.469 -18.312 -14.203 1 91.75 320 ARG B N 1
ATOM 5133 C CA . ARG B 1 320 ? 17.219 -19.75 -14.281 1 91.75 320 ARG B CA 1
ATOM 5134 C C . ARG B 1 320 ? 15.82 -20.078 -13.758 1 91.75 320 ARG B C 1
ATOM 5136 O O . ARG B 1 320 ? 15.281 -19.359 -12.914 1 91.75 320 ARG B O 1
ATOM 5143 N N . THR B 1 321 ? 15.289 -21.094 -14.32 1 90.12 321 THR B N 1
ATOM 5144 C CA . THR B 1 321 ? 13.961 -21.578 -13.953 1 90.12 321 THR B CA 1
ATOM 5145 C C . THR B 1 321 ? 13.977 -23.094 -13.75 1 90.12 321 THR B C 1
ATOM 5147 O O . THR B 1 321 ? 14.922 -23.766 -14.164 1 90.12 321 THR B O 1
ATOM 5150 N N . PHE B 1 322 ? 12.992 -23.531 -12.977 1 91.5 322 PHE B N 1
ATOM 5151 C CA . PHE B 1 322 ? 12.852 -24.953 -12.688 1 91.5 322 PHE B CA 1
ATOM 5152 C C . PHE B 1 322 ? 11.414 -25.406 -12.938 1 91.5 322 PHE B C 1
ATOM 5154 O O . PHE B 1 322 ? 10.469 -24.672 -12.68 1 91.5 322 PHE B O 1
ATOM 5161 N N . THR B 1 323 ? 11.32 -26.609 -13.398 1 82.62 323 THR B N 1
ATOM 5162 C CA . THR B 1 323 ? 9.992 -27.203 -13.492 1 82.62 323 THR B CA 1
ATOM 5163 C C . THR B 1 323 ? 9.609 -27.875 -12.18 1 82.62 323 THR B C 1
ATOM 5165 O O . THR B 1 323 ? 10.477 -28.25 -11.391 1 82.62 323 THR B O 1
ATOM 5168 N N . GLU B 1 324 ? 8.328 -27.984 -11.945 1 82.69 324 GLU B N 1
ATOM 5169 C CA . GLU B 1 324 ? 7.879 -28.625 -10.711 1 82.69 324 GLU B CA 1
ATOM 5170 C C . GLU B 1 324 ? 8.391 -30.062 -10.617 1 82.69 324 GLU B C 1
ATOM 5172 O O . GLU B 1 324 ? 8.875 -30.484 -9.57 1 82.69 324 GLU B O 1
ATOM 5177 N N . PRO B 1 325 ? 8.328 -30.781 -11.711 1 78.62 325 PRO B N 1
ATOM 5178 C CA . PRO B 1 325 ? 8.883 -32.125 -11.641 1 78.62 325 PRO B CA 1
ATOM 5179 C C . PRO B 1 325 ? 10.367 -32.156 -11.258 1 78.62 325 PRO B C 1
ATOM 5181 O O . PRO B 1 325 ? 10.797 -33 -10.484 1 78.62 325 PRO B O 1
ATOM 5184 N N . ASP B 1 326 ? 11.148 -31.234 -11.742 1 84.5 326 ASP B N 1
ATOM 5185 C CA . ASP B 1 326 ? 12.555 -31.125 -11.383 1 84.5 326 ASP B CA 1
ATOM 5186 C C . ASP B 1 326 ? 12.727 -30.828 -9.898 1 84.5 326 ASP B C 1
ATOM 5188 O O . ASP B 1 326 ? 13.594 -31.406 -9.242 1 84.5 326 ASP B O 1
ATOM 5192 N N . LEU B 1 327 ? 11.883 -29.984 -9.406 1 91.94 327 LEU B N 1
ATOM 5193 C CA . LEU B 1 327 ? 11.961 -29.578 -8.008 1 91.94 327 LEU B CA 1
ATOM 5194 C C . LEU B 1 327 ? 11.602 -30.75 -7.094 1 91.94 327 LEU B C 1
ATOM 5196 O O . LEU B 1 327 ? 12.219 -30.938 -6.043 1 91.94 327 LEU B O 1
ATOM 5200 N N . VAL B 1 328 ? 10.633 -31.484 -7.508 1 88.62 328 VAL B N 1
ATOM 5201 C CA . VAL B 1 328 ? 10.219 -32.656 -6.738 1 88.62 328 VAL B CA 1
ATOM 5202 C C . VAL B 1 328 ? 11.344 -33.688 -6.719 1 88.62 328 VAL B C 1
ATOM 5204 O O . VAL B 1 328 ? 11.688 -34.219 -5.66 1 88.62 328 VAL B O 1
ATOM 5207 N N . ALA B 1 329 ? 11.914 -33.844 -7.781 1 90.81 329 ALA B N 1
ATOM 5208 C CA . ALA B 1 329 ? 12.906 -34.906 -7.957 1 90.81 329 ALA B CA 1
ATOM 5209 C C . ALA B 1 329 ? 14.203 -34.562 -7.23 1 90.81 329 ALA B C 1
ATOM 5211 O O . ALA B 1 329 ? 14.875 -35.438 -6.695 1 90.81 329 ALA B O 1
ATOM 5212 N N . ARG B 1 330 ? 14.555 -33.281 -7.117 1 94.56 330 ARG B N 1
ATOM 5213 C CA . ARG B 1 330 ? 15.93 -32.969 -6.742 1 94.56 330 ARG B CA 1
ATOM 5214 C C . ARG B 1 330 ? 15.977 -32.156 -5.457 1 94.56 330 ARG B C 1
ATOM 5216 O O . ARG B 1 330 ? 16.969 -32.188 -4.738 1 94.56 330 ARG B O 1
ATOM 5223 N N . TRP B 1 331 ? 14.828 -31.484 -5.16 1 95.31 331 TRP B N 1
ATOM 5224 C CA . TRP B 1 331 ? 15.016 -30.484 -4.113 1 95.31 331 TRP B CA 1
ATOM 5225 C C . TRP B 1 331 ? 13.938 -30.594 -3.041 1 95.31 331 TRP B C 1
ATOM 5227 O O . TRP B 1 331 ? 13.805 -29.719 -2.186 1 95.31 331 TRP B O 1
ATOM 5237 N N . GLY B 1 332 ? 13.117 -31.578 -3.137 1 91.56 332 GLY B N 1
ATOM 5238 C CA . GLY B 1 332 ? 12.18 -31.844 -2.055 1 91.56 332 GLY B CA 1
ATOM 5239 C C . GLY B 1 332 ? 10.898 -31.047 -2.156 1 91.56 332 GLY B C 1
ATOM 5240 O O . GLY B 1 332 ? 10.258 -30.75 -1.145 1 91.56 332 GLY B O 1
ATOM 5241 N N . TRP B 1 333 ? 10.547 -30.547 -3.312 1 92.12 333 TRP B N 1
ATOM 5242 C CA . TRP B 1 333 ? 9.258 -29.906 -3.539 1 92.12 333 TRP B CA 1
ATOM 5243 C C . TRP B 1 333 ? 8.109 -30.875 -3.279 1 92.12 333 TRP B C 1
ATOM 5245 O O . TRP B 1 333 ? 8.133 -32 -3.764 1 92.12 333 TRP B O 1
ATOM 5255 N N . PRO B 1 334 ? 7.227 -30.406 -2.441 1 87.56 334 PRO B N 1
ATOM 5256 C CA . PRO B 1 334 ? 6.129 -31.328 -2.148 1 87.56 334 PRO B CA 1
ATOM 5257 C C . PRO B 1 334 ? 5.215 -31.562 -3.35 1 87.56 334 PRO B C 1
ATOM 5259 O O . PRO B 1 334 ? 4.82 -30.609 -4.027 1 87.56 334 PRO B O 1
ATOM 5262 N N . ASP B 1 335 ? 4.969 -32.688 -3.514 1 79.75 335 ASP B N 1
ATOM 5263 C CA . ASP B 1 335 ? 4.055 -33.062 -4.586 1 79.75 335 ASP B CA 1
ATOM 5264 C C . ASP B 1 335 ? 2.615 -33.156 -4.078 1 79.75 335 ASP B C 1
ATOM 5266 O O . ASP B 1 335 ? 2.02 -34.219 -4.035 1 79.75 335 ASP B O 1
ATOM 5270 N N . VAL B 1 336 ? 2.18 -32.062 -3.492 1 75.12 336 VAL B N 1
ATOM 5271 C CA . VAL B 1 336 ? 0.847 -31.984 -2.904 1 75.12 336 VAL B CA 1
ATOM 5272 C C . VAL B 1 336 ? 0.111 -30.766 -3.449 1 75.12 336 VAL B C 1
ATOM 5274 O O . VAL B 1 336 ? 0.734 -29.75 -3.771 1 75.12 336 VAL B O 1
ATOM 5277 N N . ASP B 1 337 ? -1.154 -30.906 -3.645 1 65 337 ASP B N 1
ATOM 5278 C CA . ASP B 1 337 ? -2.016 -29.781 -4.027 1 65 337 ASP B CA 1
ATOM 5279 C C . ASP B 1 337 ? -2.322 -28.891 -2.826 1 65 337 ASP B C 1
ATOM 5281 O O . ASP B 1 337 ? -3.188 -29.219 -2.01 1 65 337 ASP B O 1
ATOM 5285 N N . LEU B 1 338 ? -1.692 -27.812 -2.879 1 68.44 338 LEU B N 1
ATOM 5286 C CA . LEU B 1 338 ? -1.814 -26.906 -1.74 1 68.44 338 LEU B CA 1
ATOM 5287 C C . LEU B 1 338 ? -3.234 -26.359 -1.629 1 68.44 338 LEU B C 1
ATOM 5289 O O . LEU B 1 338 ? -3.752 -26.188 -0.523 1 68.44 338 LEU B O 1
ATOM 5293 N N . LEU B 1 339 ? -3.799 -26.031 -2.729 1 59.19 339 LEU B N 1
ATOM 5294 C CA . LEU B 1 339 ? -5.152 -25.484 -2.707 1 59.19 339 LEU B CA 1
ATOM 5295 C C . LEU B 1 339 ? -6.133 -26.484 -2.107 1 59.19 339 LEU B C 1
ATOM 5297 O O . LEU B 1 339 ? -7.008 -26.109 -1.326 1 59.19 339 LEU B O 1
ATOM 5301 N N . HIS B 1 340 ? -5.941 -27.719 -2.498 1 60.56 340 HIS B N 1
ATOM 5302 C CA . HIS B 1 340 ? -6.793 -28.766 -1.955 1 60.56 340 HIS B CA 1
ATOM 5303 C C . HIS B 1 340 ? -6.594 -28.922 -0.451 1 60.56 340 HIS B C 1
ATOM 5305 O O . HIS B 1 340 ? -7.562 -29.031 0.301 1 60.56 340 HIS B O 1
ATOM 5311 N N . LEU B 1 341 ? -5.402 -28.938 -0.131 1 67.5 341 LEU B N 1
ATOM 5312 C CA . LEU B 1 341 ? -5.078 -29.078 1.284 1 67.5 341 LEU B CA 1
ATOM 5313 C C . LEU B 1 341 ? -5.688 -27.938 2.094 1 67.5 341 LEU B C 1
ATOM 5315 O O . LEU B 1 341 ? -6.25 -28.156 3.168 1 67.5 341 LEU B O 1
ATOM 5319 N N . ARG B 1 342 ? -5.68 -26.781 1.582 1 63.88 342 ARG B N 1
ATOM 5320 C CA . ARG B 1 342 ? -6.223 -25.609 2.268 1 63.88 342 ARG B CA 1
ATOM 5321 C C . ARG B 1 342 ? -7.742 -25.703 2.389 1 63.88 342 ARG B C 1
ATOM 5323 O O . ARG B 1 342 ? -8.312 -25.328 3.41 1 63.88 342 ARG B O 1
ATOM 5330 N N . ALA B 1 343 ? -8.273 -26.109 1.337 1 57.91 343 ALA B N 1
ATOM 5331 C CA . ALA B 1 343 ? -9.727 -26.25 1.342 1 57.91 343 ALA B CA 1
ATOM 5332 C C . ALA B 1 343 ? -10.172 -27.25 2.408 1 57.91 343 ALA B C 1
ATOM 5334 O O . ALA B 1 343 ? -11.195 -27.062 3.066 1 57.91 343 ALA B O 1
ATOM 5335 N N . GLN B 1 344 ? -9.383 -28.219 2.604 1 58.88 344 GLN B N 1
ATOM 5336 C CA . GLN B 1 344 ? -9.695 -29.219 3.607 1 58.88 344 GLN B CA 1
ATOM 5337 C C . GLN B 1 344 ? -9.539 -28.672 5.02 1 58.88 344 GLN B C 1
ATOM 5339 O O . GLN B 1 344 ? -10.289 -29.047 5.926 1 58.88 344 GLN B O 1
ATOM 5344 N N . GLU B 1 345 ? -8.617 -27.781 5.164 1 66.25 345 GLU B N 1
ATOM 5345 C CA . GLU B 1 345 ? -8.336 -27.188 6.469 1 66.25 345 GLU B CA 1
ATOM 5346 C C . GLU B 1 345 ? -9.398 -26.172 6.863 1 66.25 345 GLU B C 1
ATOM 5348 O O . GLU B 1 345 ? -9.578 -25.875 8.047 1 66.25 345 GLU B O 1
ATOM 5353 N N . LEU B 1 346 ? -10.008 -25.5 5.832 1 56.88 346 LEU B N 1
ATOM 5354 C CA . LEU B 1 346 ? -11.102 -24.578 6.125 1 56.88 346 LEU B CA 1
ATOM 5355 C C . LEU B 1 346 ? -12.383 -25.344 6.469 1 56.88 346 LEU B C 1
ATOM 5357 O O . LEU B 1 346 ? -13.164 -24.891 7.305 1 56.88 346 LEU B O 1
#

Nearest PDB structures (foldseek):
  3nvo-assembly1_A  TM=3.083E-01  e=4.498E-01  Salmonella enterica subsp. enterica serovar Typhimurium
  4bay-assembly1_A  TM=3.580E-01  e=4.799E+00  Homo sapiens
  5t4o-assembly1_K  TM=2.756E-01  e=7.381E+00  Escherichia coli
  3nvo-assembly1_A  TM=3.084E-01  e=4.408E-01  Salmonella enterica subsp. enterica serovar Typhimurium
  8fkj-assembly1_X  TM=3.198E-01  e=9.286E+00  Saccharomyces cerevisiae

Organism: NCBI:txid927083

Secondary structure (DSSP, 8-state):
---HHHHHHTSS-GGG--BTTB-TT-BGGGS---TT-EEE---SSTT-----SSEEE-TTS-EEE--HHHHHHHHHHH-EEEEETTEEEEEETTEEEEEEE-GGGGGGG---STHHHHHHH-S-SEEEEETTEEEEEETTTTEEEEEETTTTEEEEEEEE-------EE-HHHHHHHHHTSGGGT-TTPPPPSSSHHHHHHHHHHHHHHHTT---HHHHHTTTHHHHS-GGG-HHHHHHHHHHHTTPPPPTTHHHHHHHHHHHHHHHHHHHHTTTTT-----SHHHHHHHHHHHHHHHHHHHHHHHHHHHHHHHH-TT---EEHHHHHHHH----S-HHHHHHHH-/---HHHHHHTSS-GGG--BTTB-TT-BGGGS---TT-EEE---SSS------SSEEE-TTS-EEE--HHHHHHHHHHH-EEEEETTEEEEEETTEEEEEEEEGGGGGGG---STHHHHHHH-S-SEEEEETTEEEEEETTTTEEEEEETTTTEEEEEEEE-------EE-HHHHHHHHHTSGGGT-TTPPPPSSSHHHHHHHHHHHHHHHTT---HHHHHTTHHHHHS-GGG-HHHHHHHHHHHTTPPPPTTHHHHHHHHHHHHHHHHHHHHTTTTT--S--SHHHHHHHHHHHHHHHHHHHHHHHHHHHHHHHH-TT---EEHHHHHHHH----S-HHHHHHHH-

Sequence (692 aa):
MIDWDALRSGRVDGRSARVRGARIGDAIGAIELDASVRYESIASGPRSHGTDGAFDILPDGRRVPVSPETLREEVAARGGRVFVAGTTFELRDGVVRRIWVRGPGLEALRIRAEEEIDRAFGRPDGVELVLGWRVHHFFAAAISIAWDAATARVEHVAFGEVIWRPRVLGAIDVLHEWLGSPLAGDPTARAPSDGSLAVRHARVNALLRAFELGSPQSFARGEFLRARALDAHPRALARLAKHAGDRRPRDFSLVILFTTLMRYRRDADRVVRGSEGWLEAGDAGVLTALALQDRASRALGAALVDIDDVLAELIAPDGRTFTEPDLVARWGWPDVDLLHLRAQELMIDWDALRSGRVDGRSARVRGARIGDAIGAIELDASVRYESIASGPRSHGTDGAFDILPDGRRVPVSPETLREEVAARGGRVFVAGTTFELRDGVVRRIWVRGPGLEALRIRAEEEIDRAFGRPDGVELVLGWRVHHFFAAAISIAWDAATARVEHVAFGEVIWRPRVLGAIDVLHEWLGSPLAGDPTARAPSDGSLAVRHARVNALLRAFELGSPQSFARGEFLRARALDAHPRALARLAKHAGDRRPRDFSLVILFTTLMRYRRDADRVVRGSEGWLEAGDAGVLTALALQDRASRALGAALVDIDDVLAELIAPDGRTFTEPDLVARWGWPDVDLLHLRAQEL